Protein AF-A0A1Y6JVW3-F1 (afdb_monomer)

Structure (mmCIF, N/CA/C/O backbone):
data_AF-A0A1Y6JVW3-F1
#
_entry.id   AF-A0A1Y6JVW3-F1
#
loop_
_atom_site.group_PDB
_atom_site.id
_atom_site.type_symbol
_atom_site.label_atom_id
_atom_site.label_alt_id
_atom_site.label_comp_id
_atom_site.label_asym_id
_atom_site.label_entity_id
_atom_site.label_seq_id
_atom_site.pdbx_PDB_ins_code
_atom_site.Cartn_x
_atom_site.Cartn_y
_atom_site.Cartn_z
_atom_site.occupancy
_atom_site.B_iso_or_equiv
_atom_site.auth_seq_id
_atom_site.auth_comp_id
_atom_site.auth_asym_id
_atom_site.auth_atom_id
_atom_site.pdbx_PDB_model_num
ATOM 1 N N . MET A 1 1 ? -6.382 -4.034 -17.248 1.00 61.34 1 MET A N 1
ATOM 2 C CA . MET A 1 1 ? -5.607 -4.934 -16.367 1.00 61.34 1 MET A CA 1
ATOM 3 C C . MET A 1 1 ? -4.190 -4.979 -16.923 1.00 61.34 1 MET A C 1
ATOM 5 O O . MET A 1 1 ? -4.007 -4.505 -18.034 1.00 61.34 1 MET A O 1
ATOM 9 N N . SER A 1 2 ? -3.187 -5.410 -16.161 1.00 83.31 2 SER A N 1
ATOM 10 C CA . SER A 1 2 ? -1.838 -5.606 -16.710 1.00 83.31 2 SER A CA 1
ATOM 11 C C . SER A 1 2 ? -1.746 -6.949 -17.430 1.00 83.31 2 SER A C 1
ATOM 13 O O . SER A 1 2 ? -2.558 -7.834 -17.167 1.00 83.31 2 SER A O 1
ATOM 15 N N . LEU A 1 3 ? -0.731 -7.118 -18.271 1.00 90.81 3 LEU A N 1
ATOM 16 C CA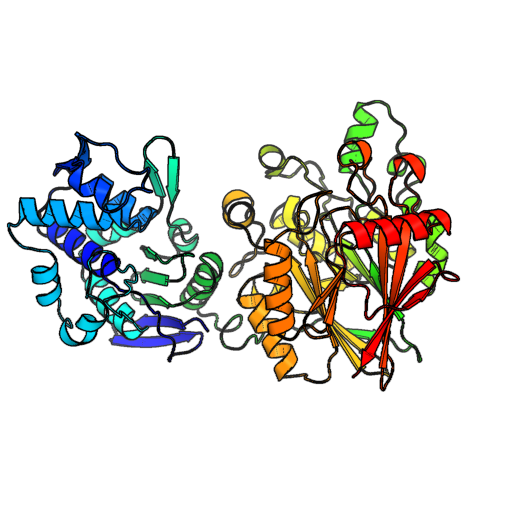 . LEU A 1 3 ? -0.333 -8.403 -18.842 1.00 90.81 3 LEU A CA 1
ATOM 17 C C . LEU A 1 3 ? 1.109 -8.698 -18.438 1.00 90.81 3 LEU A C 1
ATOM 19 O O . LEU A 1 3 ? 1.974 -7.834 -18.568 1.00 90.81 3 LEU A O 1
ATOM 23 N N . ALA A 1 4 ? 1.381 -9.913 -17.980 1.00 93.12 4 ALA A N 1
ATOM 24 C CA . ALA A 1 4 ? 2.731 -10.409 -17.765 1.00 93.12 4 ALA A CA 1
ATOM 25 C C . ALA A 1 4 ? 2.871 -11.805 -18.375 1.00 93.12 4 ALA A C 1
ATOM 27 O O . ALA A 1 4 ? 2.004 -12.652 -18.173 1.00 93.12 4 ALA A O 1
ATOM 28 N N . GLN A 1 5 ? 3.940 -12.054 -19.128 1.00 94.94 5 GLN A N 1
ATOM 29 C CA . GLN A 1 5 ? 4.134 -13.328 -19.825 1.00 94.94 5 GLN A CA 1
ATOM 30 C C . GLN A 1 5 ? 5.558 -13.845 -19.663 1.00 94.94 5 GLN A C 1
ATOM 32 O O . GLN A 1 5 ? 6.521 -13.076 -19.681 1.00 94.94 5 GLN A O 1
ATOM 37 N N . LYS A 1 6 ? 5.670 -15.167 -19.530 1.00 95.62 6 LYS A N 1
ATOM 38 C CA . LYS A 1 6 ? 6.919 -15.923 -19.558 1.00 95.62 6 LYS A CA 1
ATOM 39 C C . LYS A 1 6 ? 7.011 -16.665 -20.882 1.00 95.62 6 LYS A C 1
ATOM 41 O O . LYS A 1 6 ? 6.137 -17.465 -21.220 1.00 95.62 6 LYS A O 1
ATOM 46 N N . TYR A 1 7 ? 8.073 -16.395 -21.620 1.00 96.75 7 TYR A N 1
ATOM 47 C CA . TYR A 1 7 ? 8.352 -16.960 -22.928 1.00 96.75 7 TYR A CA 1
ATOM 48 C C . TYR A 1 7 ? 9.589 -17.852 -22.849 1.00 96.75 7 TYR A C 1
ATOM 50 O O . TYR A 1 7 ? 10.635 -17.427 -22.363 1.00 96.75 7 TYR A O 1
ATOM 58 N N . ASP A 1 8 ? 9.470 -19.089 -23.320 1.00 96.19 8 ASP A N 1
ATOM 59 C CA . ASP A 1 8 ? 10.576 -20.040 -23.411 1.00 96.19 8 ASP A CA 1
ATOM 60 C C . ASP A 1 8 ? 11.342 -19.804 -24.719 1.00 96.19 8 ASP A C 1
ATOM 62 O O . ASP A 1 8 ? 10.794 -20.001 -25.808 1.00 96.19 8 ASP A O 1
ATOM 66 N N . LEU A 1 9 ? 12.595 -19.350 -24.611 1.00 94.25 9 LEU A N 1
ATOM 67 C CA . LEU A 1 9 ? 13.428 -19.021 -25.770 1.00 94.25 9 LEU A CA 1
ATOM 68 C C . LEU A 1 9 ? 13.841 -20.262 -26.569 1.00 94.25 9 LEU A C 1
ATOM 70 O O . LEU A 1 9 ? 14.018 -20.146 -27.778 1.00 94.25 9 LEU A O 1
ATOM 74 N N . GLU A 1 10 ? 13.949 -21.433 -25.933 1.00 94.19 10 GLU A N 1
ATOM 75 C CA . GLU A 1 10 ? 14.316 -22.690 -26.602 1.00 94.19 10 GLU A CA 1
ATOM 76 C C . GLU A 1 10 ? 13.117 -23.308 -27.326 1.00 94.19 10 GLU A C 1
ATOM 78 O O . GLU A 1 10 ? 13.243 -23.836 -28.427 1.00 94.19 10 GLU A O 1
ATOM 83 N N . GLN A 1 11 ? 11.934 -23.246 -26.705 1.00 95.75 11 GLN A N 1
ATOM 84 C CA . GLN A 1 11 ? 10.711 -23.834 -27.267 1.00 95.75 11 GLN A CA 1
ATOM 85 C C . GLN A 1 11 ? 9.916 -22.870 -28.152 1.00 95.75 11 GLN A C 1
ATOM 87 O O . GLN A 1 11 ? 8.922 -23.277 -28.751 1.00 95.75 11 GLN A O 1
ATOM 92 N N . HIS A 1 12 ? 10.320 -21.601 -28.206 1.00 95.19 12 HIS A N 1
ATOM 93 C CA . HIS A 1 12 ? 9.656 -20.529 -28.943 1.00 95.19 12 HIS A CA 1
ATOM 94 C C . HIS A 1 12 ? 8.147 -20.417 -28.657 1.00 95.19 12 HIS A C 1
ATOM 96 O O . HIS A 1 12 ? 7.330 -20.299 -29.572 1.00 95.19 12 HIS A O 1
ATOM 102 N N . LYS A 1 13 ? 7.764 -20.465 -27.375 1.00 96.19 13 LYS A N 1
ATOM 103 C CA . LYS A 1 13 ? 6.356 -20.372 -26.962 1.00 96.19 13 LYS A CA 1
ATOM 104 C C . LYS A 1 13 ? 6.180 -19.652 -25.631 1.00 96.19 13 LYS A C 1
ATOM 106 O O . LYS A 1 13 ? 7.044 -19.710 -24.756 1.00 96.19 13 LYS A O 1
ATOM 111 N N . ILE A 1 14 ? 5.013 -19.039 -25.451 1.00 95.44 14 ILE A N 1
ATOM 112 C CA . ILE A 1 14 ? 4.565 -18.554 -24.143 1.00 95.44 14 ILE A CA 1
ATOM 113 C C . ILE A 1 14 ? 4.232 -19.778 -23.287 1.00 95.44 14 ILE A C 1
ATOM 115 O O . ILE A 1 14 ? 3.437 -20.624 -23.694 1.00 95.44 14 ILE A O 1
ATOM 119 N N . CYS A 1 15 ? 4.862 -19.895 -22.121 1.00 92.38 15 CYS A N 1
ATOM 120 C CA . CYS A 1 15 ? 4.615 -20.993 -21.186 1.00 92.38 15 CYS A CA 1
ATOM 121 C C . CYS A 1 15 ? 3.766 -20.576 -19.979 1.00 92.38 15 CYS A C 1
ATOM 123 O O . CYS A 1 15 ? 3.192 -21.443 -19.326 1.00 92.38 15 CYS A O 1
ATOM 125 N N . GLN A 1 16 ? 3.649 -19.274 -19.698 1.00 91.62 16 GLN A N 1
ATOM 126 C CA . GLN A 1 16 ? 2.800 -18.745 -18.630 1.00 91.62 16 GLN A CA 1
ATOM 127 C C . GLN A 1 16 ? 2.339 -17.318 -18.970 1.00 91.62 16 GLN A C 1
ATOM 129 O O . GLN A 1 16 ? 3.155 -16.499 -19.394 1.00 91.62 16 GLN A O 1
ATOM 134 N N . SER A 1 17 ? 1.059 -17.016 -18.733 1.00 90.69 17 SER A N 1
ATOM 135 C CA . SER A 1 17 ? 0.450 -15.681 -18.864 1.00 90.69 17 SER A CA 1
ATOM 136 C C . SER A 1 17 ? -0.257 -15.311 -17.555 1.00 90.69 17 SER A C 1
ATOM 138 O O . SER A 1 17 ? -0.945 -16.146 -16.972 1.00 90.69 17 SER A O 1
ATOM 140 N N . ILE A 1 18 ? -0.132 -14.066 -17.102 1.00 86.81 18 ILE A N 1
ATOM 141 C CA . ILE A 1 18 ? -0.872 -13.492 -15.970 1.00 86.81 18 ILE A CA 1
ATOM 142 C C . ILE A 1 18 ? -1.552 -12.205 -16.442 1.00 86.81 18 ILE A C 1
ATOM 144 O O . ILE A 1 18 ? -0.895 -11.326 -17.002 1.00 86.81 18 ILE A O 1
ATOM 148 N N . GLY A 1 19 ? -2.852 -12.079 -16.171 1.00 83.94 19 GLY A N 1
ATOM 149 C CA . GLY A 1 19 ? -3.647 -10.904 -16.521 1.00 83.94 19 GLY A CA 1
ATOM 150 C C . GLY A 1 19 ? -4.299 -10.990 -17.905 1.00 83.94 19 GLY A C 1
ATOM 151 O O . GLY A 1 19 ? -4.613 -12.076 -18.380 1.00 83.94 19 GLY A O 1
ATOM 152 N N . ASP A 1 20 ? -4.551 -9.836 -18.523 1.00 86.25 20 ASP A N 1
ATOM 153 C CA . ASP A 1 20 ? -5.395 -9.721 -19.722 1.00 86.25 20 ASP A CA 1
ATOM 154 C C . ASP A 1 20 ? -4.559 -9.673 -21.009 1.00 86.25 20 ASP A C 1
ATOM 156 O O . ASP A 1 20 ? -3.860 -8.693 -21.271 1.00 86.25 20 ASP A O 1
ATOM 160 N N . GLU A 1 21 ? -4.650 -10.713 -21.838 1.00 87.75 21 GLU A N 1
ATOM 161 C CA . GLU A 1 21 ? -3.901 -10.827 -23.097 1.00 87.75 21 GLU A CA 1
ATOM 162 C C . GLU A 1 21 ? -4.290 -9.771 -24.147 1.00 87.75 21 GLU A C 1
ATOM 164 O O . GLU A 1 21 ? -3.516 -9.517 -25.068 1.00 87.75 21 GLU A O 1
ATOM 169 N N . GLN A 1 22 ? -5.439 -9.103 -23.988 1.00 88.69 22 GLN A N 1
ATOM 170 C CA . GLN A 1 22 ? -5.870 -7.994 -24.847 1.00 88.69 22 GLN A CA 1
ATOM 171 C C . GLN A 1 22 ? -5.319 -6.633 -24.395 1.00 88.69 22 GLN A C 1
ATOM 173 O O . GLN A 1 22 ? -5.660 -5.597 -24.969 1.00 88.69 22 GLN A O 1
ATOM 178 N N . THR A 1 23 ? -4.466 -6.602 -23.366 1.00 89.75 23 THR A N 1
ATOM 179 C CA . THR A 1 23 ? -3.859 -5.360 -22.878 1.00 89.75 23 THR A CA 1
ATOM 180 C C . THR A 1 23 ? -3.006 -4.705 -23.967 1.00 89.75 23 THR A C 1
ATOM 182 O O . THR A 1 23 ? -2.100 -5.315 -24.535 1.00 89.75 23 THR A O 1
ATOM 185 N N . VAL A 1 24 ? -3.262 -3.419 -24.206 1.00 91.50 24 VAL A N 1
ATOM 186 C CA . VAL A 1 24 ? -2.495 -2.558 -25.112 1.00 91.50 24 VAL A CA 1
ATOM 187 C C . VAL A 1 24 ? -2.126 -1.277 -24.370 1.00 91.50 24 VAL A C 1
ATOM 189 O O . VAL A 1 24 ? -2.940 -0.726 -23.629 1.00 91.50 24 VAL A O 1
ATOM 192 N N . VAL A 1 25 ? -0.903 -0.784 -24.571 1.00 90.38 25 VAL A N 1
ATOM 193 C CA . VAL A 1 25 ? -0.452 0.495 -24.005 1.00 90.38 25 VAL A CA 1
ATOM 194 C C . VAL A 1 25 ? -0.401 1.558 -25.091 1.00 90.38 25 VAL A C 1
ATOM 196 O O . VAL A 1 25 ? 0.237 1.369 -26.125 1.00 90.38 25 VAL A O 1
ATOM 199 N N . GLU A 1 26 ? -1.028 2.704 -24.827 1.00 91.25 26 GLU A N 1
ATOM 200 C CA . GLU A 1 26 ? -0.970 3.904 -25.668 1.00 91.25 26 GLU A CA 1
ATOM 201 C C . GLU A 1 26 ? 0.360 4.649 -25.484 1.00 91.25 26 GLU A C 1
ATOM 203 O O . GLU A 1 26 ? 0.424 5.737 -24.919 1.00 91.25 26 GLU A O 1
ATOM 208 N N . ALA A 1 27 ? 1.452 4.040 -25.935 1.00 91.31 27 ALA A N 1
ATOM 209 C CA . ALA A 1 27 ? 2.769 4.655 -26.044 1.00 91.31 27 ALA A CA 1
ATOM 210 C C . ALA A 1 27 ? 3.576 3.951 -27.147 1.00 91.31 27 ALA A C 1
ATOM 212 O O . ALA A 1 27 ? 3.073 3.083 -27.856 1.00 91.31 27 ALA A O 1
ATOM 213 N N . GLY A 1 28 ? 4.827 4.357 -27.343 1.00 93.44 28 GLY A N 1
ATOM 214 C CA . GLY A 1 28 ? 5.733 3.729 -28.299 1.00 93.44 28 GLY A CA 1
ATOM 215 C C . GLY A 1 28 ? 6.843 2.911 -27.652 1.00 93.44 28 GLY A C 1
ATOM 216 O O . GLY A 1 28 ? 7.202 3.141 -26.503 1.00 93.44 28 GLY A O 1
ATOM 217 N N . LEU A 1 29 ? 7.466 2.048 -28.453 1.00 95.44 29 LEU A N 1
ATOM 218 C CA . LEU A 1 29 ? 8.631 1.228 -28.091 1.00 95.44 29 LEU A CA 1
ATOM 219 C C . LEU A 1 29 ? 9.956 1.788 -28.626 1.00 95.44 29 LEU A C 1
ATOM 221 O O . LEU A 1 29 ? 10.967 1.090 -28.696 1.00 95.44 29 LEU A O 1
ATOM 225 N N . GLY A 1 30 ? 9.969 3.062 -29.021 1.00 95.12 30 GLY A N 1
ATOM 226 C CA . GLY A 1 30 ? 11.157 3.715 -29.566 1.00 95.12 30 GLY A CA 1
ATOM 227 C C . GLY A 1 30 ? 12.354 3.694 -28.624 1.00 95.12 30 GLY A C 1
ATOM 228 O O . GLY A 1 30 ? 13.477 3.483 -29.071 1.00 95.12 30 GLY A O 1
ATOM 229 N N . ASN A 1 31 ? 12.121 3.871 -27.323 1.00 93.56 31 ASN A N 1
ATOM 230 C CA . ASN A 1 31 ? 13.154 3.778 -26.293 1.00 93.56 31 ASN A CA 1
ATOM 231 C C . ASN A 1 31 ? 13.780 2.372 -26.253 1.00 93.56 31 ASN A C 1
ATOM 233 O O . ASN A 1 31 ? 15.003 2.253 -26.277 1.00 93.56 31 ASN A O 1
ATOM 237 N N . VAL A 1 32 ? 12.956 1.320 -26.287 1.00 95.38 32 VAL A N 1
ATOM 238 C CA . VAL A 1 32 ? 13.402 -0.083 -26.297 1.00 95.38 32 VAL A CA 1
ATOM 239 C C . VAL A 1 32 ? 14.191 -0.397 -27.571 1.00 95.38 32 VAL A C 1
ATOM 241 O O . VAL A 1 32 ? 15.305 -0.913 -27.505 1.00 95.38 32 VAL A O 1
ATOM 244 N N . ALA A 1 33 ? 13.663 -0.028 -28.742 1.00 96.81 33 ALA A N 1
ATOM 245 C CA . ALA A 1 33 ? 14.346 -0.253 -30.016 1.00 96.81 33 ALA A CA 1
ATOM 246 C C . ALA A 1 33 ? 15.661 0.542 -30.120 1.00 96.81 33 ALA A C 1
ATOM 248 O O . ALA A 1 33 ? 16.646 0.039 -30.657 1.00 96.81 33 ALA A O 1
ATOM 249 N N . THR A 1 34 ? 15.697 1.768 -29.587 1.00 97.44 34 THR A N 1
ATOM 250 C CA . THR A 1 34 ? 16.920 2.584 -29.502 1.00 97.44 34 THR A CA 1
ATOM 251 C C . THR A 1 34 ? 17.982 1.900 -28.652 1.00 97.44 34 THR A C 1
ATOM 253 O O . THR A 1 34 ? 19.126 1.813 -29.090 1.00 97.44 34 THR A O 1
ATOM 256 N N . LEU A 1 35 ? 17.605 1.391 -27.475 1.00 95.75 35 LEU A N 1
ATOM 257 C CA . LEU A 1 35 ? 18.505 0.649 -26.593 1.00 95.75 35 LEU A CA 1
ATOM 258 C C . LEU A 1 35 ? 19.067 -0.596 -27.293 1.00 95.75 35 LEU A C 1
ATOM 260 O O . LEU A 1 35 ? 20.280 -0.775 -27.327 1.00 95.75 35 LEU A O 1
ATOM 264 N N . LEU A 1 36 ? 18.201 -1.405 -27.912 1.00 96.00 36 LEU A N 1
ATOM 265 C CA . LEU A 1 36 ? 18.599 -2.598 -28.665 1.00 96.00 36 LEU A CA 1
ATOM 266 C C . LEU A 1 36 ? 19.627 -2.272 -29.758 1.00 96.00 36 LEU A C 1
ATOM 268 O O . LEU A 1 36 ? 20.656 -2.935 -29.867 1.00 96.00 36 LEU A O 1
ATOM 272 N N . ILE A 1 37 ? 19.358 -1.254 -30.579 1.00 97.31 37 ILE A N 1
ATOM 273 C CA . ILE A 1 37 ? 20.271 -0.855 -31.660 1.00 97.31 37 ILE A CA 1
ATOM 274 C C . ILE A 1 37 ? 21.590 -0.342 -31.094 1.00 97.31 37 ILE A C 1
ATOM 276 O O . ILE A 1 37 ? 22.645 -0.648 -31.642 1.00 97.31 37 ILE A O 1
ATOM 280 N N . PHE A 1 38 ? 21.543 0.423 -30.007 1.00 97.31 38 PHE A N 1
ATOM 281 C CA . PHE A 1 38 ? 22.741 0.950 -29.374 1.00 97.31 38 PHE A CA 1
ATOM 282 C C . PHE A 1 38 ? 23.645 -0.166 -28.850 1.00 97.31 38 PHE A C 1
ATOM 284 O O . PHE A 1 38 ? 24.827 -0.179 -29.177 1.00 97.31 38 PHE A O 1
ATOM 291 N N . LEU A 1 39 ? 23.072 -1.149 -28.149 1.00 95.75 39 LEU A N 1
ATOM 292 C CA . LEU A 1 39 ? 23.792 -2.335 -27.684 1.00 95.75 39 LEU A CA 1
ATOM 293 C C . LEU A 1 39 ? 24.399 -3.125 -28.846 1.00 95.75 39 LEU A C 1
ATOM 295 O O . LEU A 1 39 ? 25.576 -3.456 -28.795 1.00 95.75 39 LEU A O 1
ATOM 299 N N . ARG A 1 40 ? 23.656 -3.344 -29.941 1.00 95.50 40 ARG A N 1
ATOM 300 C CA . ARG A 1 40 ? 24.200 -4.012 -31.140 1.00 95.50 40 ARG A CA 1
ATOM 301 C C . ARG A 1 40 ? 25.375 -3.260 -31.755 1.00 95.50 40 ARG A C 1
ATOM 303 O O . ARG A 1 40 ? 26.352 -3.872 -32.157 1.00 95.50 40 ARG A O 1
ATOM 310 N N . LEU A 1 41 ? 25.297 -1.933 -31.835 1.00 96.38 41 LEU A N 1
ATOM 311 C CA . LEU A 1 41 ? 26.397 -1.125 -32.361 1.00 96.38 41 LEU A CA 1
ATOM 312 C C . LEU A 1 41 ? 27.623 -1.142 -31.441 1.00 96.38 41 LEU A C 1
ATOM 314 O O . LEU A 1 41 ? 28.742 -1.038 -31.941 1.00 96.38 41 LEU A O 1
ATOM 318 N N . MET A 1 42 ? 27.419 -1.268 -30.129 1.00 95.56 42 MET A N 1
ATOM 319 C CA . MET A 1 42 ? 28.507 -1.461 -29.172 1.00 95.56 42 MET A CA 1
ATOM 320 C C . MET A 1 42 ? 29.139 -2.851 -29.301 1.00 95.56 42 MET A C 1
ATOM 322 O O . MET A 1 42 ? 30.360 -2.942 -29.383 1.00 95.56 42 MET A O 1
ATOM 326 N N . SER A 1 43 ? 28.314 -3.893 -29.417 1.00 94.25 43 SER A N 1
ATOM 327 C CA . SER A 1 43 ? 28.724 -5.284 -29.657 1.00 94.25 43 SER A CA 1
ATOM 328 C C . SER A 1 43 ? 29.556 -5.422 -30.940 1.00 94.25 43 SER A C 1
ATOM 330 O O . SER A 1 43 ? 30.665 -5.951 -30.935 1.00 94.25 43 SER A O 1
ATOM 332 N N . ASP A 1 44 ? 29.087 -4.797 -32.026 1.00 94.31 44 ASP A N 1
ATOM 333 C CA . ASP A 1 44 ? 29.778 -4.710 -33.319 1.00 94.31 44 ASP A CA 1
ATOM 334 C C . ASP A 1 44 ? 31.038 -3.812 -33.287 1.00 94.31 44 ASP A C 1
ATOM 336 O O . ASP A 1 44 ? 31.659 -3.590 -34.328 1.00 94.31 44 ASP A O 1
ATOM 340 N N . GLN A 1 45 ? 31.377 -3.210 -32.140 1.00 94.44 45 GLN A N 1
ATOM 341 C CA . GLN A 1 45 ? 32.468 -2.240 -31.959 1.00 94.44 45 GLN A CA 1
ATOM 342 C C . GLN A 1 45 ? 32.381 -0.995 -32.864 1.00 94.44 45 GLN A C 1
ATOM 344 O O . GLN A 1 45 ? 33.354 -0.259 -33.031 1.00 94.44 45 GLN A O 1
ATOM 349 N N . LYS A 1 46 ? 31.200 -0.701 -33.421 1.00 96.31 46 LYS A N 1
ATOM 350 C CA . LYS A 1 46 ? 30.928 0.526 -34.196 1.00 96.31 46 LYS A CA 1
ATOM 351 C C . LYS A 1 46 ? 30.775 1.751 -33.298 1.00 96.31 46 LYS A C 1
ATOM 353 O O . LYS A 1 46 ? 30.920 2.878 -33.764 1.00 96.31 46 LYS A O 1
ATOM 358 N N . ILE A 1 47 ? 30.451 1.537 -32.025 1.00 97.19 47 ILE A N 1
ATOM 359 C CA . ILE A 1 47 ? 30.456 2.554 -30.976 1.00 97.19 47 ILE A CA 1
ATOM 360 C C . ILE A 1 47 ? 31.216 1.974 -29.790 1.00 97.19 47 ILE A C 1
ATOM 362 O O . ILE A 1 47 ? 30.777 1.003 -29.183 1.00 97.19 47 ILE A O 1
ATOM 366 N N . LEU A 1 48 ? 32.347 2.572 -29.433 1.00 96.81 48 LEU A N 1
ATOM 367 C CA . LEU A 1 48 ? 33.106 2.132 -28.269 1.00 96.81 48 LEU A CA 1
ATOM 368 C C . LEU A 1 48 ? 32.458 2.682 -26.988 1.00 96.81 48 LEU A C 1
ATOM 370 O O . LEU A 1 48 ? 31.917 3.789 -27.010 1.00 96.81 48 LEU A O 1
ATOM 374 N N . PRO A 1 49 ? 32.569 1.997 -25.834 1.00 95.81 49 PRO A N 1
ATOM 375 C CA . PRO A 1 49 ? 32.090 2.520 -24.548 1.00 95.81 49 PRO A CA 1
ATOM 376 C C . PRO A 1 49 ? 32.624 3.924 -24.201 1.00 95.81 49 PRO A C 1
ATOM 378 O O . PRO A 1 49 ? 31.964 4.685 -23.493 1.00 95.81 49 PRO A O 1
ATOM 381 N N . THR A 1 50 ? 33.805 4.271 -24.720 1.00 97.38 50 THR A N 1
ATOM 382 C CA . THR A 1 50 ? 34.491 5.561 -24.555 1.00 97.38 50 THR A CA 1
ATOM 383 C C . THR A 1 50 ? 34.119 6.607 -25.612 1.00 97.38 50 THR A C 1
ATOM 385 O O . THR A 1 50 ? 34.488 7.775 -25.459 1.00 97.38 50 THR A O 1
ATOM 388 N N . THR A 1 51 ? 33.374 6.237 -26.662 1.00 98.25 51 THR A N 1
ATOM 389 C CA . THR A 1 51 ? 32.881 7.180 -27.675 1.00 98.25 51 THR A CA 1
ATOM 390 C C . THR A 1 51 ? 32.088 8.281 -26.984 1.00 98.25 51 THR A C 1
ATOM 392 O O . THR A 1 51 ? 31.150 8.011 -26.238 1.00 98.25 51 THR A O 1
ATOM 395 N N . THR A 1 52 ? 32.496 9.527 -27.207 1.00 97.94 52 THR A N 1
ATOM 396 C CA . THR A 1 52 ? 31.969 10.694 -26.495 1.00 97.94 52 THR A CA 1
ATOM 397 C C . THR A 1 52 ? 31.028 11.494 -27.382 1.00 97.94 52 THR A C 1
ATOM 399 O O . THR A 1 52 ? 31.317 11.730 -28.551 1.00 97.94 52 THR A O 1
ATOM 402 N N . LEU A 1 53 ? 29.931 11.953 -26.789 1.00 97.31 53 LEU A N 1
ATOM 403 C CA . LEU A 1 53 ? 29.014 12.944 -27.328 1.00 97.31 53 LEU A CA 1
ATOM 404 C C . LEU A 1 53 ? 29.184 14.255 -26.553 1.00 97.31 53 LEU A C 1
ATOM 406 O O . LEU A 1 53 ? 29.289 14.239 -25.326 1.00 97.31 53 LEU A O 1
ATOM 410 N N . ILE A 1 54 ? 29.174 15.386 -27.258 1.00 97.19 54 ILE A N 1
ATOM 411 C CA . ILE A 1 54 ? 29.065 16.707 -26.629 1.00 97.19 54 ILE A CA 1
ATOM 412 C C . ILE A 1 54 ? 27.589 17.100 -26.610 1.00 97.19 54 ILE A C 1
ATOM 414 O O . ILE A 1 54 ? 26.944 17.181 -27.658 1.00 97.19 54 ILE A O 1
ATOM 418 N N . VAL A 1 55 ? 27.050 17.349 -25.419 1.00 95.19 55 VAL A N 1
ATOM 419 C CA . VAL A 1 55 ? 25.656 17.762 -25.242 1.00 95.19 55 VAL A CA 1
ATOM 420 C C . VAL A 1 55 ? 25.469 19.176 -25.788 1.00 95.19 55 VAL A C 1
ATOM 422 O O . VAL A 1 55 ? 26.049 20.137 -25.284 1.00 95.19 55 VAL A O 1
ATOM 425 N N . THR A 1 56 ? 24.634 19.321 -26.815 1.00 93.94 56 THR A N 1
ATOM 426 C CA . THR A 1 56 ? 24.350 20.619 -27.438 1.00 93.94 56 THR A CA 1
ATOM 427 C C . THR A 1 56 ? 23.119 21.286 -26.830 1.00 93.94 56 THR A C 1
ATOM 429 O O . THR A 1 56 ? 22.205 20.629 -26.327 1.00 93.94 56 THR A O 1
ATOM 432 N N . ASP A 1 57 ? 23.047 22.612 -26.947 1.00 93.12 57 ASP A N 1
ATOM 433 C CA . ASP A 1 57 ? 21.840 23.374 -26.606 1.00 93.12 57 ASP A CA 1
ATOM 434 C C . ASP A 1 57 ? 20.618 22.915 -27.433 1.00 93.12 57 ASP A C 1
ATOM 436 O O . ASP A 1 57 ? 19.497 22.834 -26.931 1.00 93.12 57 ASP A O 1
ATOM 440 N N . GLU A 1 58 ? 20.828 22.515 -28.693 1.00 92.88 58 GLU A N 1
ATOM 441 C CA . GLU A 1 58 ? 19.771 21.956 -29.544 1.00 92.88 58 GLU A CA 1
ATOM 442 C C . GLU A 1 58 ? 19.192 20.650 -28.979 1.00 92.88 58 GLU A C 1
ATOM 444 O O . GLU A 1 58 ? 17.973 20.468 -28.988 1.00 92.88 58 GLU A O 1
ATOM 449 N N . LEU A 1 59 ? 20.036 19.760 -28.442 1.00 92.44 59 LEU A N 1
ATOM 450 C CA . LEU A 1 59 ? 19.588 18.525 -27.801 1.00 92.44 59 LEU A CA 1
ATOM 451 C C . LEU A 1 59 ? 18.731 18.831 -26.563 1.00 92.44 59 LEU A C 1
ATOM 453 O O . LEU A 1 59 ? 17.629 18.292 -26.438 1.00 92.44 59 LEU A O 1
ATOM 457 N N . LEU A 1 60 ? 19.183 19.741 -25.693 1.00 91.56 60 LEU A N 1
ATOM 458 C CA . LEU A 1 60 ? 18.462 20.097 -24.463 1.00 91.56 60 LEU A CA 1
ATOM 459 C C . LEU A 1 60 ? 17.146 20.839 -24.725 1.00 91.56 60 LEU A C 1
ATOM 461 O O . LEU A 1 60 ? 16.172 20.639 -23.997 1.00 91.56 60 LEU A O 1
ATOM 465 N N . LYS A 1 61 ? 17.041 21.613 -25.814 1.00 91.62 61 LYS A N 1
ATOM 466 C CA . LYS A 1 61 ? 15.772 22.243 -26.232 1.00 91.62 61 LYS A CA 1
ATOM 467 C C . LYS A 1 61 ? 14.645 21.235 -26.473 1.00 91.62 61 LYS A C 1
ATOM 469 O O . LYS A 1 61 ? 13.474 21.612 -26.389 1.00 91.62 61 LYS A O 1
ATOM 474 N N . ARG A 1 62 ? 14.974 19.968 -26.749 1.00 86.12 62 ARG A N 1
ATOM 475 C CA . ARG A 1 62 ? 14.003 18.884 -26.979 1.00 86.12 62 ARG A CA 1
ATOM 476 C C . ARG A 1 62 ? 13.446 18.287 -25.686 1.00 86.12 62 ARG A C 1
ATOM 478 O O . ARG A 1 62 ? 12.434 17.588 -25.748 1.00 86.12 62 ARG A O 1
ATOM 485 N N . ASP A 1 63 ? 14.061 18.579 -24.540 1.00 83.25 63 ASP A N 1
ATOM 486 C CA . ASP A 1 63 ? 13.547 18.220 -23.220 1.00 83.25 63 ASP A CA 1
ATOM 487 C C . ASP A 1 63 ? 13.973 19.227 -22.143 1.00 83.25 63 ASP A C 1
ATOM 489 O O . ASP A 1 63 ? 14.894 19.000 -21.362 1.00 83.25 63 ASP A O 1
ATOM 493 N N . LYS A 1 64 ? 13.256 20.351 -22.072 1.00 76.38 64 LYS A N 1
ATOM 494 C CA . LYS A 1 64 ? 13.577 21.463 -21.161 1.00 76.38 64 LYS A CA 1
ATOM 495 C C . LYS A 1 64 ? 13.472 21.124 -19.665 1.00 76.38 64 LYS A C 1
ATOM 497 O O . LYS A 1 64 ? 13.770 21.979 -18.840 1.00 76.38 64 LYS A O 1
ATOM 502 N N . ARG A 1 65 ? 12.990 19.930 -19.304 1.00 76.12 65 ARG A N 1
ATOM 503 C CA . ARG A 1 65 ? 12.793 19.505 -17.907 1.00 76.12 65 ARG A CA 1
ATOM 504 C C . ARG A 1 65 ? 13.908 18.598 -17.393 1.00 76.12 65 ARG A C 1
ATOM 506 O O . ARG A 1 65 ? 13.897 18.255 -16.215 1.00 76.12 65 ARG A O 1
ATOM 513 N N . THR A 1 66 ? 14.843 18.193 -18.253 1.00 81.31 66 THR A N 1
ATOM 514 C CA . THR A 1 66 ? 15.933 17.306 -17.844 1.00 81.31 66 THR A CA 1
ATOM 515 C C . THR A 1 66 ? 16.884 17.987 -16.862 1.00 81.31 66 THR A C 1
ATOM 517 O O . THR A 1 66 ? 17.221 19.157 -17.016 1.00 81.31 66 THR A O 1
ATOM 520 N N . SER A 1 67 ? 17.368 17.222 -15.883 1.00 85.44 67 SER A N 1
ATOM 521 C CA . SER A 1 67 ? 18.533 17.589 -15.069 1.00 85.44 67 SER A CA 1
ATOM 522 C C . SER A 1 67 ? 19.724 16.650 -15.280 1.00 85.44 67 SER A C 1
ATOM 524 O O . SER A 1 67 ? 20.671 16.676 -14.496 1.00 85.44 67 SER A O 1
ATOM 526 N N . LEU A 1 68 ? 19.647 15.765 -16.278 1.00 92.19 68 LEU A N 1
ATOM 527 C CA . LEU A 1 68 ? 20.657 14.730 -16.509 1.00 92.19 68 LEU A CA 1
ATOM 528 C C . LEU A 1 68 ? 21.905 15.269 -17.197 1.00 92.19 68 LEU A C 1
ATOM 530 O O . LEU A 1 68 ? 22.974 14.715 -16.992 1.00 92.19 68 LEU A O 1
ATOM 534 N N . PHE A 1 69 ? 21.776 16.339 -17.980 1.00 94.12 69 PHE A N 1
ATOM 535 C CA . PHE A 1 69 ? 22.858 16.858 -18.806 1.00 94.12 69 PHE A CA 1
ATOM 536 C C . PHE A 1 69 ? 22.962 18.380 -18.716 1.00 94.12 69 PHE A C 1
ATOM 538 O O . PHE A 1 69 ? 21.949 19.063 -18.548 1.00 94.12 69 PHE A O 1
ATOM 545 N N . SER A 1 70 ? 24.173 18.892 -18.904 1.00 93.06 70 SER A N 1
ATOM 546 C CA . SER A 1 70 ? 24.496 20.312 -19.053 1.00 93.06 70 SER A CA 1
ATOM 547 C C . SER A 1 70 ? 24.980 20.617 -20.475 1.00 93.06 70 SER A C 1
ATOM 549 O O . SER A 1 70 ? 25.520 19.750 -21.161 1.00 93.06 70 SER A O 1
ATOM 551 N N . VAL A 1 71 ? 24.807 21.856 -20.949 1.00 93.19 71 VAL A N 1
ATOM 552 C CA . VAL A 1 71 ? 25.342 22.266 -22.263 1.00 93.19 71 VAL A CA 1
ATOM 553 C C . VAL A 1 71 ? 26.869 22.138 -22.257 1.00 93.19 71 VAL A C 1
ATOM 555 O O . VAL A 1 71 ? 27.519 22.531 -21.292 1.00 93.19 71 VAL A O 1
ATOM 558 N N . ASN A 1 72 ? 27.433 21.615 -23.347 1.00 94.88 72 ASN A N 1
ATOM 559 C CA . ASN A 1 72 ? 28.855 21.308 -23.539 1.00 94.88 72 ASN A CA 1
ATOM 560 C C . ASN A 1 72 ? 29.414 20.194 -22.639 1.00 94.88 72 ASN A C 1
ATOM 562 O O . ASN A 1 72 ? 30.621 19.941 -22.661 1.00 94.88 72 ASN A O 1
ATOM 566 N N . GLU A 1 73 ? 28.565 19.496 -21.882 1.00 95.62 73 GLU A N 1
ATOM 567 C CA . GLU A 1 73 ? 28.979 18.311 -21.137 1.00 95.62 73 GLU A CA 1
ATOM 568 C C . GLU A 1 73 ? 29.425 17.208 -22.106 1.00 95.62 73 GLU A C 1
ATOM 570 O O . GLU A 1 73 ? 28.782 16.950 -23.128 1.00 95.62 73 GLU A O 1
ATOM 575 N N . LYS A 1 74 ? 30.544 16.557 -21.782 1.00 97.00 74 LYS A N 1
ATOM 576 C CA . LYS A 1 74 ? 31.033 15.376 -22.495 1.00 97.00 74 LYS A CA 1
ATOM 577 C C . LYS A 1 74 ? 30.482 14.133 -21.816 1.00 97.00 74 LYS A C 1
ATOM 579 O O . LYS A 1 74 ? 30.834 13.863 -20.672 1.00 97.00 74 LYS A O 1
ATOM 584 N N . VAL A 1 75 ? 29.676 13.369 -22.542 1.00 96.88 75 VAL A N 1
ATOM 585 C CA . VAL A 1 75 ? 29.070 12.130 -22.044 1.00 96.88 75 VAL A CA 1
ATOM 586 C C . VAL A 1 75 ? 29.472 10.983 -22.959 1.00 96.88 75 VAL A C 1
ATOM 588 O O . VAL A 1 75 ? 29.323 11.077 -24.178 1.00 96.88 75 VAL A O 1
ATOM 591 N N . ASN A 1 76 ? 30.003 9.901 -22.395 1.00 97.88 76 ASN A N 1
ATOM 592 C CA . ASN A 1 76 ? 30.412 8.734 -23.172 1.00 97.88 76 ASN A CA 1
ATOM 593 C C . ASN A 1 76 ? 29.280 7.709 -23.361 1.00 97.88 76 ASN A C 1
ATOM 595 O O . ASN A 1 76 ? 28.244 7.753 -22.693 1.00 97.88 76 ASN A O 1
ATOM 599 N N . ALA A 1 77 ? 29.477 6.772 -24.288 1.00 97.56 77 ALA A N 1
ATOM 600 C CA . ALA A 1 77 ? 28.492 5.753 -24.634 1.00 97.56 77 ALA A CA 1
ATOM 601 C C . ALA A 1 77 ? 28.089 4.886 -23.430 1.00 97.56 77 ALA A C 1
ATOM 603 O O . ALA A 1 77 ? 26.903 4.608 -23.246 1.00 97.56 77 ALA A O 1
ATOM 604 N N . ARG A 1 78 ? 29.045 4.516 -22.563 1.00 95.56 78 ARG A N 1
ATOM 605 C CA . ARG A 1 78 ? 28.755 3.746 -21.341 1.00 95.56 78 ARG A CA 1
ATOM 606 C C . ARG A 1 78 ? 27.881 4.529 -20.360 1.00 95.56 78 ARG A C 1
ATOM 608 O O . ARG A 1 78 ? 26.959 3.959 -19.783 1.00 95.56 78 ARG A O 1
ATOM 615 N N . GLN A 1 79 ? 28.138 5.823 -20.186 1.00 95.38 79 GLN A N 1
ATOM 616 C CA . GLN A 1 79 ? 27.313 6.706 -19.361 1.00 95.38 79 GLN A CA 1
ATOM 617 C C . GLN A 1 79 ? 25.899 6.829 -19.934 1.00 95.38 79 GLN A C 1
ATOM 619 O O . GLN A 1 79 ? 24.937 6.688 -19.184 1.00 95.38 79 GLN A O 1
ATOM 624 N N . LEU A 1 80 ? 25.753 7.016 -21.252 1.00 96.56 80 LEU A N 1
ATOM 625 C CA . LEU A 1 80 ? 24.437 7.051 -21.901 1.00 96.56 80 LEU A CA 1
ATOM 626 C C . LEU A 1 80 ? 23.667 5.740 -21.727 1.00 96.56 80 LEU A C 1
ATOM 628 O O . LEU A 1 80 ? 22.471 5.784 -21.450 1.00 96.56 80 LEU A O 1
ATOM 632 N N . LEU A 1 81 ? 24.336 4.589 -21.843 1.00 95.38 81 LEU A N 1
ATOM 633 C CA . LEU A 1 81 ? 23.722 3.286 -21.596 1.00 95.38 81 LEU A CA 1
ATOM 634 C C . LEU A 1 81 ? 23.217 3.177 -20.152 1.00 95.38 81 LEU A C 1
ATOM 636 O O . LEU A 1 81 ? 22.040 2.899 -19.937 1.00 95.38 81 LEU A O 1
ATOM 640 N N . ASN A 1 82 ? 24.076 3.466 -19.171 1.00 93.69 82 ASN A N 1
ATOM 641 C CA . ASN A 1 82 ? 23.711 3.402 -17.756 1.00 93.69 82 ASN A CA 1
ATOM 642 C C . ASN A 1 82 ? 22.550 4.359 -17.427 1.00 93.69 82 ASN A C 1
ATOM 644 O O . ASN A 1 82 ? 21.629 3.987 -16.704 1.00 93.69 82 ASN A O 1
ATOM 648 N N . LEU A 1 83 ? 22.556 5.574 -17.987 1.00 93.94 83 LEU A N 1
ATOM 649 C CA . LEU A 1 83 ? 21.460 6.534 -17.829 1.00 93.94 83 LEU A CA 1
ATOM 650 C C . LEU A 1 83 ? 20.174 6.039 -18.488 1.00 93.94 83 LEU A C 1
ATOM 652 O O . LEU A 1 83 ? 19.100 6.194 -17.910 1.00 93.94 83 LEU A O 1
ATOM 656 N N . MET A 1 84 ? 20.259 5.430 -19.672 1.00 93.44 84 MET A N 1
ATOM 657 C CA . MET A 1 84 ? 19.097 4.897 -20.380 1.00 93.44 84 MET A CA 1
ATOM 658 C C . MET A 1 84 ? 18.442 3.789 -19.564 1.00 93.44 84 MET A C 1
ATOM 660 O O . MET A 1 84 ? 17.232 3.836 -19.349 1.00 93.44 84 MET A O 1
ATOM 664 N N . LEU A 1 85 ? 19.246 2.846 -19.064 1.00 91.25 85 LEU A N 1
ATOM 665 C CA . LEU A 1 85 ? 18.782 1.755 -18.215 1.00 91.25 85 LEU A CA 1
ATOM 666 C C . LEU A 1 85 ? 18.167 2.292 -16.928 1.00 91.25 85 LEU A C 1
ATOM 668 O O . LEU A 1 85 ? 17.034 1.942 -16.638 1.00 91.25 85 LEU A O 1
ATOM 672 N N . ALA A 1 86 ? 18.853 3.190 -16.214 1.00 88.81 86 ALA A N 1
ATOM 673 C CA . ALA A 1 86 ? 18.447 3.648 -14.886 1.00 88.81 86 ALA A CA 1
ATOM 674 C C . ALA A 1 86 ? 17.322 4.699 -14.869 1.00 88.81 86 ALA A C 1
ATOM 676 O O . ALA A 1 86 ? 16.709 4.915 -13.828 1.00 88.81 86 ALA A O 1
ATOM 677 N N . THR A 1 87 ? 17.062 5.396 -15.976 1.00 88.00 87 THR A N 1
ATOM 678 C CA . THR A 1 87 ? 16.080 6.499 -15.997 1.00 88.00 87 THR A CA 1
ATOM 679 C C . THR A 1 87 ? 14.965 6.287 -17.005 1.00 88.00 87 THR A C 1
ATOM 681 O O . THR A 1 87 ? 13.852 6.764 -16.795 1.00 88.00 87 THR A O 1
ATOM 684 N N . SER A 1 88 ? 15.252 5.605 -18.118 1.00 88.19 88 SER A N 1
ATOM 685 C CA . SER A 1 88 ? 14.388 5.581 -19.300 1.00 88.19 88 SER A CA 1
ATOM 686 C C . SER A 1 88 ? 13.981 6.972 -19.810 1.00 88.19 88 SER A C 1
ATOM 688 O O . SER A 1 88 ? 12.978 7.106 -20.515 1.00 88.19 88 SER A O 1
ATOM 690 N N . GLU A 1 89 ? 14.743 8.019 -19.470 1.00 89.75 89 GLU A N 1
ATOM 691 C CA . GLU A 1 89 ? 14.393 9.392 -19.809 1.00 89.75 89 GLU A CA 1
ATOM 692 C C . GLU A 1 89 ? 14.581 9.649 -21.315 1.00 89.75 89 GLU A C 1
ATOM 694 O O . GLU A 1 89 ? 15.649 9.403 -21.883 1.00 89.75 89 GLU A O 1
ATOM 699 N N . PRO A 1 90 ? 13.572 10.210 -21.994 1.00 91.62 90 PRO A N 1
ATOM 700 C CA . PRO A 1 90 ? 13.600 10.480 -23.429 1.00 91.62 90 PRO A CA 1
ATOM 701 C C . PRO A 1 90 ? 14.785 11.295 -23.932 1.00 91.62 90 PRO A C 1
ATOM 703 O O . PRO A 1 90 ? 15.237 11.063 -25.051 1.00 91.62 90 PRO A O 1
ATOM 706 N N . ILE A 1 91 ? 15.317 12.219 -23.132 1.00 94.31 91 ILE A N 1
ATOM 707 C CA . ILE A 1 91 ? 16.521 12.968 -23.505 1.00 94.31 91 ILE A CA 1
ATOM 708 C C . ILE A 1 91 ? 17.737 12.055 -23.710 1.00 94.31 91 ILE A C 1
ATOM 710 O O . ILE A 1 91 ? 18.536 12.303 -24.610 1.00 94.31 91 ILE A O 1
ATOM 714 N N . VAL A 1 92 ? 17.845 10.964 -22.946 1.00 95.38 92 VAL A N 1
ATOM 715 C CA . VAL A 1 92 ? 18.930 9.987 -23.078 1.00 95.38 92 VAL A CA 1
ATOM 716 C C . VAL A 1 92 ? 18.776 9.209 -24.383 1.00 95.38 92 VAL A C 1
ATOM 718 O O . VAL A 1 92 ? 19.736 9.082 -25.140 1.00 95.38 92 VAL A O 1
ATOM 721 N N . ALA A 1 93 ? 17.552 8.789 -24.724 1.00 95.44 93 ALA A N 1
ATOM 722 C CA . ALA A 1 93 ? 17.268 8.158 -26.015 1.00 95.44 93 ALA A CA 1
ATOM 723 C C . ALA A 1 93 ? 17.617 9.083 -27.199 1.00 95.44 93 ALA A C 1
ATOM 725 O O . ALA A 1 93 ? 18.160 8.634 -28.210 1.00 95.44 93 ALA A O 1
ATOM 726 N N . LEU A 1 94 ? 17.351 10.390 -27.079 1.00 95.94 94 LEU A N 1
ATOM 727 C CA . LEU A 1 94 ? 17.723 11.375 -28.099 1.00 95.94 94 LEU A CA 1
ATOM 728 C C . LEU A 1 94 ? 19.241 11.576 -28.203 1.00 95.94 94 LEU A C 1
ATOM 730 O O . LEU A 1 94 ? 19.747 11.681 -29.321 1.00 95.94 94 LEU A O 1
ATOM 734 N N . ALA A 1 95 ? 19.955 11.588 -27.075 1.00 97.38 95 ALA A N 1
ATOM 735 C CA . ALA A 1 95 ? 21.415 11.651 -27.038 1.00 97.38 95 ALA A CA 1
ATOM 736 C C . ALA A 1 95 ? 22.038 10.427 -27.730 1.00 97.38 95 ALA A C 1
ATOM 738 O O . ALA A 1 95 ? 22.893 10.573 -28.604 1.00 97.38 95 ALA A O 1
ATOM 739 N N . ILE A 1 96 ? 21.524 9.226 -27.441 1.00 98.00 96 ILE A N 1
ATOM 740 C CA . ILE A 1 96 ? 21.914 7.988 -28.132 1.00 98.00 96 ILE A CA 1
ATOM 741 C C . ILE A 1 96 ? 21.663 8.108 -29.639 1.00 98.00 96 ILE A C 1
ATOM 743 O O . ILE A 1 96 ? 22.539 7.799 -30.443 1.00 98.00 96 ILE A O 1
ATOM 747 N N . CYS A 1 97 ? 20.497 8.610 -30.056 1.00 97.19 97 CYS A N 1
ATOM 748 C CA . CYS A 1 97 ? 20.199 8.805 -31.478 1.00 97.19 97 CYS A CA 1
ATOM 749 C C . CYS A 1 97 ? 21.179 9.761 -32.170 1.00 97.19 97 CYS A C 1
ATOM 751 O O . CYS A 1 97 ? 21.514 9.546 -33.338 1.00 97.19 97 CYS A O 1
ATOM 753 N N . GLN A 1 98 ? 21.612 10.816 -31.477 1.00 96.81 98 GLN A N 1
ATOM 754 C CA . GLN A 1 98 ? 22.609 11.748 -31.992 1.00 96.81 98 GLN A CA 1
ATOM 755 C C . GLN A 1 98 ? 23.968 11.057 -32.153 1.00 96.81 98 GLN A C 1
ATOM 757 O O . GLN A 1 98 ? 24.520 11.097 -33.251 1.00 96.81 98 GLN A O 1
ATOM 762 N N . MET A 1 99 ? 24.443 10.351 -31.122 1.00 98.06 99 MET A N 1
ATOM 763 C CA . MET A 1 99 ? 25.697 9.593 -31.176 1.00 98.06 99 MET A CA 1
ATOM 764 C C . MET A 1 99 ? 25.681 8.560 -32.310 1.00 98.06 99 MET A C 1
ATOM 766 O O . MET A 1 99 ? 26.597 8.517 -33.124 1.00 98.06 99 MET A O 1
ATOM 770 N N . VAL A 1 100 ? 24.605 7.778 -32.436 1.00 97.62 100 VAL A N 1
ATOM 771 C CA . VAL A 1 100 ? 24.461 6.794 -33.521 1.00 97.62 100 VAL A CA 1
ATOM 772 C C . VAL A 1 100 ? 24.542 7.462 -34.893 1.00 97.62 100 VAL A C 1
ATOM 774 O O . VAL A 1 100 ? 25.203 6.938 -35.790 1.00 97.62 100 VAL A O 1
ATOM 777 N N . ARG A 1 101 ? 23.910 8.626 -35.075 1.00 96.56 101 ARG A N 1
ATOM 778 C CA . ARG A 1 101 ? 23.985 9.373 -36.339 1.00 96.56 101 ARG A CA 1
ATOM 779 C C . ARG A 1 101 ? 25.409 9.843 -36.633 1.00 96.56 101 ARG A C 1
ATOM 781 O O . ARG A 1 101 ? 25.837 9.723 -37.774 1.00 96.56 101 ARG A O 1
ATOM 788 N N . GLU A 1 102 ? 26.110 10.374 -35.636 1.00 95.88 102 GLU A N 1
ATOM 789 C CA . GLU A 1 102 ? 27.483 10.876 -35.777 1.00 95.88 102 GLU A CA 1
ATOM 790 C C . GLU A 1 102 ? 28.475 9.754 -36.108 1.00 95.88 102 GLU A C 1
ATOM 792 O O . GLU A 1 102 ? 29.348 9.950 -36.946 1.00 95.88 102 GLU A O 1
ATOM 797 N N . GLN A 1 103 ? 28.304 8.566 -35.521 1.00 96.81 103 GLN A N 1
ATOM 798 C CA . GLN A 1 103 ? 29.222 7.439 -35.722 1.00 96.81 103 GLN A CA 1
ATOM 799 C C . GLN A 1 103 ? 28.912 6.605 -36.973 1.00 96.81 103 GLN A C 1
ATOM 801 O O . GLN A 1 103 ? 29.809 6.009 -37.558 1.00 96.81 103 GLN A O 1
ATOM 806 N N . THR A 1 104 ? 27.647 6.537 -37.400 1.00 96.12 104 THR A N 1
ATOM 807 C CA . THR A 1 104 ? 27.234 5.637 -38.498 1.00 96.12 104 THR A CA 1
ATOM 808 C C . THR A 1 104 ? 26.794 6.358 -39.768 1.00 96.12 104 THR A C 1
ATOM 810 O O . THR A 1 104 ? 26.503 5.697 -40.762 1.00 96.12 104 THR A O 1
ATOM 813 N N . ALA A 1 105 ? 26.651 7.688 -39.734 1.00 94.38 105 ALA A N 1
ATOM 814 C CA . ALA A 1 105 ? 26.001 8.503 -40.768 1.00 94.38 105 ALA A CA 1
ATOM 815 C C . ALA A 1 105 ? 24.548 8.085 -41.109 1.00 94.38 105 ALA A C 1
ATOM 817 O O . ALA A 1 105 ? 23.937 8.615 -42.040 1.00 94.38 105 ALA A O 1
ATOM 818 N N . ARG A 1 106 ? 23.942 7.164 -40.343 1.00 94.88 106 ARG A N 1
ATOM 819 C CA . ARG A 1 106 ? 22.577 6.658 -40.554 1.00 94.88 106 ARG A CA 1
ATOM 820 C C . ARG A 1 106 ? 21.626 7.198 -39.491 1.00 94.88 106 ARG A C 1
ATOM 822 O O . ARG A 1 106 ? 21.928 7.239 -38.302 1.00 94.88 106 ARG A O 1
ATOM 829 N N . LYS A 1 107 ? 20.420 7.585 -39.915 1.00 93.94 107 LYS A N 1
ATOM 830 C CA . LYS A 1 107 ? 19.341 7.996 -38.999 1.00 93.94 107 LYS A CA 1
ATOM 831 C C . LYS A 1 107 ? 18.788 6.783 -38.243 1.00 93.94 107 LYS A C 1
ATOM 833 O O . LYS A 1 107 ? 18.608 5.725 -38.842 1.00 93.94 107 LYS A O 1
ATOM 838 N N . MET A 1 108 ? 18.391 6.969 -36.981 1.00 95.31 108 MET A N 1
ATOM 839 C CA . MET A 1 108 ? 17.798 5.908 -36.146 1.00 95.31 108 MET A CA 1
ATOM 840 C C . MET A 1 108 ? 16.576 5.224 -36.793 1.00 95.31 108 MET A C 1
ATOM 842 O O . MET A 1 108 ? 16.438 4.010 -36.735 1.00 95.31 108 MET A O 1
ATOM 846 N N . SER A 1 109 ? 15.728 5.963 -37.516 1.00 93.25 109 SER A N 1
ATOM 847 C CA . SER A 1 109 ? 14.586 5.376 -38.241 1.00 93.25 109 SER A CA 1
ATOM 848 C C . SER A 1 109 ? 14.990 4.425 -39.377 1.00 93.25 109 SER A C 1
ATOM 850 O O . SER A 1 109 ? 14.215 3.549 -39.756 1.00 93.25 109 SER A O 1
ATOM 852 N N . SER A 1 110 ? 16.192 4.575 -39.945 1.00 95.38 110 SER A N 1
ATOM 853 C CA . SER A 1 110 ? 16.732 3.590 -40.889 1.00 95.38 110 SER A CA 1
ATOM 854 C C . SER A 1 110 ? 17.114 2.295 -40.184 1.00 95.38 110 SER A C 1
ATOM 856 O O . SER A 1 110 ? 16.965 1.238 -40.786 1.00 95.38 110 SER A O 1
ATOM 858 N N . TRP A 1 111 ? 17.601 2.378 -38.945 1.00 96.50 111 TRP A N 1
ATOM 859 C CA . TRP A 1 111 ? 17.935 1.207 -38.144 1.00 96.50 111 TRP A CA 1
ATOM 860 C C . TRP A 1 111 ? 16.677 0.461 -37.695 1.00 96.50 111 TRP A C 1
ATOM 862 O O . TRP A 1 111 ? 16.636 -0.758 -37.822 1.00 96.50 111 TRP A O 1
ATOM 872 N N . TYR A 1 112 ? 15.612 1.171 -37.298 1.00 95.62 112 TYR A N 1
ATOM 873 C CA . TYR A 1 112 ? 14.318 0.535 -37.001 1.00 95.62 112 TYR A CA 1
ATOM 874 C C . TYR A 1 112 ? 13.803 -0.293 -38.177 1.00 95.62 112 TYR A C 1
ATOM 876 O O . TYR A 1 112 ? 13.469 -1.456 -37.991 1.00 95.62 112 TYR A O 1
ATOM 884 N N . ARG A 1 113 ? 13.832 0.264 -39.396 1.00 95.75 113 ARG A N 1
ATOM 885 C CA . ARG A 1 113 ? 13.412 -0.439 -40.623 1.00 95.75 113 ARG A CA 1
ATOM 886 C C . ARG A 1 113 ? 14.237 -1.686 -40.949 1.00 95.75 113 ARG A C 1
ATOM 888 O O . ARG A 1 113 ? 13.781 -2.513 -41.725 1.00 95.75 113 ARG A O 1
ATOM 895 N N . SER A 1 114 ? 15.438 -1.812 -40.385 1.00 94.75 114 SER A N 1
ATOM 896 C CA . SER A 1 114 ? 16.285 -2.999 -40.548 1.00 94.75 114 SER A CA 1
ATOM 897 C C . SER A 1 114 ? 16.102 -4.053 -39.454 1.00 94.75 114 SER A C 1
ATOM 899 O O . SER A 1 114 ? 16.732 -5.105 -39.528 1.00 94.75 114 SER A O 1
ATOM 901 N N . LEU A 1 115 ? 15.281 -3.793 -38.429 1.00 94.94 115 LEU A N 1
ATOM 902 C CA . LEU A 1 115 ? 15.009 -4.787 -37.394 1.00 94.94 115 LEU A CA 1
ATOM 903 C C . LEU A 1 115 ? 14.171 -5.938 -37.975 1.00 94.94 115 LEU A C 1
ATOM 905 O O . LEU A 1 115 ? 13.166 -5.679 -38.645 1.00 94.94 115 LEU A O 1
ATOM 909 N N . PRO A 1 116 ? 14.523 -7.206 -37.692 1.00 94.62 116 PRO A N 1
ATOM 910 C CA . PRO A 1 116 ? 13.631 -8.323 -37.979 1.00 94.62 116 PRO A CA 1
ATOM 911 C C . PRO A 1 116 ? 12.275 -8.099 -37.294 1.00 94.62 116 PRO A C 1
ATOM 913 O O . PRO A 1 116 ? 12.230 -7.692 -36.135 1.00 94.62 116 PRO A O 1
ATOM 916 N N . GLY A 1 117 ? 11.172 -8.313 -38.015 1.00 91.06 117 GLY A N 1
ATOM 917 C CA . GLY A 1 117 ? 9.824 -8.042 -37.497 1.00 91.06 117 GLY A CA 1
ATOM 918 C C . GLY A 1 117 ? 9.408 -6.563 -37.500 1.00 91.06 117 GLY A C 1
ATOM 919 O O . GLY A 1 117 ? 8.391 -6.220 -36.910 1.00 91.06 117 GLY A O 1
ATOM 920 N N . TYR A 1 118 ? 10.137 -5.662 -38.173 1.00 94.69 118 TYR A N 1
ATOM 921 C CA . TYR A 1 118 ? 9.761 -4.241 -38.226 1.00 94.69 118 TYR A CA 1
ATOM 922 C C . TYR A 1 118 ? 8.322 -3.997 -38.711 1.00 94.69 118 TYR A C 1
ATOM 924 O O . TYR A 1 118 ? 7.652 -3.107 -38.193 1.00 94.69 118 TYR A O 1
ATOM 932 N N . GLU A 1 119 ? 7.826 -4.777 -39.676 1.00 94.31 119 GLU A N 1
ATOM 933 C CA . GLU A 1 119 ? 6.483 -4.567 -40.229 1.00 94.31 119 GLU A CA 1
ATOM 934 C C . GLU A 1 119 ? 5.363 -4.706 -39.189 1.00 94.31 119 GLU A C 1
ATOM 936 O O . GLU A 1 119 ? 4.384 -3.964 -39.279 1.00 94.31 119 GLU A O 1
ATOM 941 N N . SER A 1 120 ? 5.514 -5.575 -38.181 1.00 92.00 120 SER A N 1
ATOM 942 C CA . SER A 1 120 ? 4.574 -5.645 -37.052 1.00 92.00 120 SER A CA 1
ATOM 943 C C . SER A 1 120 ? 4.812 -4.516 -36.046 1.00 92.00 120 SER A C 1
ATOM 945 O O . SER A 1 120 ? 3.864 -3.923 -35.542 1.00 92.00 120 SER A O 1
ATOM 947 N N . LEU A 1 121 ? 6.072 -4.134 -35.825 1.00 94.75 121 LEU A N 1
ATOM 948 C CA . LEU A 1 121 ? 6.459 -3.116 -34.844 1.00 94.75 121 LEU A CA 1
ATOM 949 C C . LEU A 1 121 ? 6.274 -1.665 -35.320 1.00 94.75 121 LEU A C 1
ATOM 951 O O . LEU A 1 121 ? 6.356 -0.737 -34.511 1.00 94.75 121 LEU A O 1
ATOM 955 N N . LYS A 1 122 ? 6.056 -1.411 -36.616 1.00 93.00 122 LYS A N 1
ATOM 956 C CA . LYS A 1 122 ? 6.083 -0.049 -37.188 1.00 93.00 122 LYS A CA 1
ATOM 957 C C . LYS A 1 122 ? 5.098 0.918 -36.524 1.00 93.00 122 LYS A C 1
ATOM 959 O O . LYS A 1 122 ? 5.425 2.096 -36.381 1.00 93.00 122 LYS A O 1
ATOM 964 N N . GLY A 1 123 ? 3.945 0.421 -36.062 1.00 90.62 123 GLY A N 1
ATOM 965 C CA . GLY A 1 123 ? 2.956 1.205 -35.310 1.00 90.62 123 GLY A CA 1
ATOM 966 C C . GLY A 1 123 ? 3.444 1.632 -33.919 1.00 90.62 123 GLY A C 1
ATOM 967 O O . GLY A 1 123 ? 3.114 2.720 -33.449 1.00 90.62 123 GLY A O 1
ATOM 968 N N . ALA A 1 124 ? 4.310 0.833 -33.295 1.00 93.75 124 ALA A N 1
ATOM 969 C CA . ALA A 1 124 ? 4.916 1.122 -32.000 1.00 93.75 124 ALA A CA 1
ATOM 970 C C . ALA A 1 124 ? 6.198 1.974 -32.107 1.00 93.75 124 ALA A C 1
ATOM 972 O O . ALA A 1 124 ? 6.622 2.565 -31.112 1.00 93.75 124 ALA A O 1
ATOM 973 N N . LEU A 1 125 ? 6.816 2.083 -33.290 1.00 94.62 125 LEU A N 1
ATOM 974 C CA . LEU A 1 125 ? 8.142 2.693 -33.501 1.00 94.62 125 LEU A CA 1
ATOM 975 C C . LEU A 1 125 ? 8.122 4.036 -34.254 1.00 94.62 125 LEU A C 1
ATOM 977 O O . LEU A 1 125 ? 9.090 4.397 -34.927 1.00 94.62 125 LEU A O 1
ATOM 981 N N . ALA A 1 126 ? 7.046 4.815 -34.135 1.00 91.44 126 ALA A N 1
ATOM 982 C CA . ALA A 1 126 ? 6.922 6.068 -34.883 1.00 91.44 126 ALA A CA 1
ATOM 983 C C . ALA A 1 126 ? 7.823 7.218 -34.369 1.00 91.44 126 ALA A C 1
ATOM 985 O O . ALA A 1 126 ? 8.073 8.181 -35.096 1.00 91.44 126 ALA A O 1
ATOM 986 N N . ASN A 1 127 ? 8.373 7.129 -33.151 1.00 91.69 127 ASN A N 1
ATOM 987 C CA . ASN A 1 127 ? 9.393 8.058 -32.651 1.00 91.69 127 ASN A CA 1
ATOM 988 C C . ASN A 1 127 ? 10.406 7.368 -31.727 1.00 91.69 127 ASN A C 1
ATOM 990 O O . ASN A 1 127 ? 10.126 6.294 -31.211 1.00 91.69 127 ASN A O 1
ATOM 994 N N . GLN A 1 128 ? 11.565 8.000 -31.506 1.00 92.12 128 GLN A N 1
ATOM 995 C CA . GLN A 1 128 ? 12.718 7.379 -30.836 1.00 92.12 128 GLN A CA 1
ATOM 996 C C . GLN A 1 128 ? 12.604 7.279 -29.316 1.00 92.12 128 GLN A C 1
ATOM 998 O O . GLN A 1 128 ? 13.356 6.543 -28.688 1.00 92.12 128 GLN A O 1
ATOM 1003 N N . THR A 1 129 ? 11.692 8.032 -28.707 1.00 90.56 129 THR A N 1
ATOM 1004 C CA . THR A 1 129 ? 11.582 8.101 -27.249 1.00 90.56 129 THR A CA 1
ATOM 1005 C C . THR A 1 129 ? 10.425 7.279 -26.706 1.00 90.56 129 THR A C 1
ATOM 1007 O O . THR A 1 129 ? 10.318 7.125 -25.497 1.00 90.56 129 THR A O 1
ATOM 1010 N N . GLY A 1 130 ? 9.520 6.817 -27.574 1.00 89.81 130 GLY A N 1
ATOM 1011 C CA . GLY A 1 130 ? 8.283 6.149 -27.171 1.00 89.81 130 GLY A CA 1
ATOM 1012 C C . GLY A 1 130 ? 7.237 7.080 -26.543 1.00 89.81 130 GLY A C 1
ATOM 1013 O O . GLY A 1 130 ? 6.152 6.624 -26.196 1.00 89.81 130 GLY A O 1
ATOM 1014 N N . ARG A 1 131 ? 7.513 8.390 -26.421 1.00 87.56 131 ARG A N 1
ATOM 1015 C CA . ARG A 1 131 ? 6.553 9.355 -25.855 1.00 87.56 131 ARG A CA 1
ATOM 1016 C C . ARG A 1 131 ? 5.320 9.472 -26.748 1.00 87.56 131 ARG A C 1
ATOM 1018 O O . ARG A 1 131 ? 5.454 9.598 -27.966 1.00 87.56 131 ARG A O 1
ATOM 1025 N N . VAL A 1 132 ? 4.150 9.551 -26.122 1.00 86.31 132 VAL A N 1
ATOM 1026 C CA . VAL A 1 132 ? 2.889 9.899 -26.788 1.00 86.31 132 VAL A CA 1
ATOM 1027 C C . VAL A 1 132 ? 2.983 11.307 -27.375 1.00 86.31 132 VAL A C 1
ATOM 1029 O O . VAL A 1 132 ? 3.475 12.232 -26.722 1.00 86.31 132 VAL A O 1
ATOM 1032 N N . ARG A 1 133 ? 2.516 11.482 -28.615 1.00 82.38 133 ARG A N 1
ATOM 1033 C CA . ARG A 1 133 ? 2.405 12.787 -29.280 1.00 82.38 133 ARG A CA 1
ATOM 1034 C C . ARG A 1 133 ? 0.984 12.978 -29.785 1.00 82.38 133 ARG A C 1
ATOM 1036 O O . ARG A 1 133 ? 0.389 12.041 -30.297 1.00 82.38 133 ARG A O 1
ATOM 1043 N N . GLN A 1 134 ? 0.479 14.210 -29.727 1.00 77.50 134 GLN A N 1
ATOM 1044 C CA . GLN A 1 134 ? -0.869 14.537 -30.215 1.00 77.50 134 GLN A CA 1
ATOM 1045 C C . GLN A 1 134 ? -1.081 14.158 -31.690 1.00 77.50 134 GLN A C 1
ATOM 1047 O O . GLN A 1 134 ? -2.180 13.792 -32.084 1.00 77.50 134 GLN A O 1
ATOM 1052 N N . THR A 1 135 ? -0.024 14.231 -32.501 1.00 78.94 135 THR A N 1
ATOM 1053 C CA . THR A 1 135 ? -0.082 14.038 -33.955 1.00 78.94 135 THR A CA 1
ATOM 1054 C C . THR A 1 135 ? 0.249 12.620 -34.416 1.00 78.94 135 THR A C 1
ATOM 1056 O O . THR A 1 135 ? 0.087 12.317 -35.593 1.00 78.94 135 THR A O 1
ATOM 1059 N N . VAL A 1 136 ? 0.733 11.752 -33.523 1.00 80.19 136 VAL A N 1
ATOM 1060 C CA . VAL A 1 136 ? 1.178 10.396 -33.867 1.00 80.19 136 VAL A CA 1
ATOM 1061 C C . VAL A 1 136 ? 0.693 9.444 -32.783 1.00 80.19 136 VAL A C 1
ATOM 1063 O O . VAL A 1 136 ? 1.256 9.405 -31.688 1.00 80.19 136 VAL A O 1
ATOM 1066 N N . LYS A 1 137 ? -0.354 8.676 -33.095 1.00 86.19 137 LYS A N 1
ATOM 1067 C CA . LYS A 1 137 ? -0.828 7.597 -32.226 1.00 86.19 137 LYS A CA 1
ATOM 1068 C C . LYS A 1 137 ? 0.129 6.414 -32.330 1.00 86.19 137 LYS A C 1
ATOM 1070 O O . LYS A 1 137 ? 0.498 6.013 -33.430 1.00 86.19 137 LYS A O 1
ATOM 1075 N N . GLN A 1 138 ? 0.533 5.888 -31.181 1.00 91.81 138 GLN A N 1
ATOM 1076 C CA . GLN A 1 138 ? 1.372 4.701 -31.065 1.00 91.81 138 GLN A CA 1
ATOM 1077 C C . GLN A 1 138 ? 0.770 3.802 -30.002 1.00 91.81 138 GLN A C 1
ATOM 1079 O O . GLN A 1 138 ? 0.291 4.291 -28.978 1.00 91.81 138 GLN A O 1
ATOM 1084 N N . THR A 1 139 ? 0.810 2.507 -30.269 1.00 92.69 139 THR A N 1
ATOM 1085 C CA . THR A 1 139 ? 0.352 1.477 -29.350 1.00 92.69 139 THR A CA 1
ATOM 1086 C C . THR A 1 139 ? 1.279 0.279 -29.436 1.00 92.69 139 THR A C 1
ATOM 1088 O O . THR A 1 139 ? 1.872 0.041 -30.491 1.00 92.69 139 THR A O 1
ATOM 1091 N N . TYR A 1 140 ? 1.377 -0.489 -28.358 1.00 93.94 140 TYR A N 1
ATOM 1092 C CA . TYR A 1 140 ? 2.034 -1.793 -28.380 1.00 93.94 140 TYR A CA 1
ATOM 1093 C C . TYR A 1 140 ? 1.355 -2.794 -27.445 1.00 93.94 140 TYR A C 1
ATOM 1095 O O . TYR A 1 140 ? 0.707 -2.419 -26.464 1.00 93.94 140 TYR A O 1
ATOM 1103 N N . SER A 1 141 ? 1.523 -4.065 -27.786 1.00 94.50 141 SER A N 1
ATOM 1104 C CA . SER A 1 141 ? 0.982 -5.251 -27.125 1.00 94.50 141 SER A CA 1
ATOM 1105 C C . SER A 1 141 ? 2.087 -6.081 -26.458 1.00 94.50 141 SER A C 1
ATOM 1107 O O . SER A 1 141 ? 3.282 -5.818 -26.635 1.00 94.50 141 SER A O 1
ATOM 1109 N N . GLY A 1 142 ? 1.703 -7.134 -25.727 1.00 93.94 142 GLY A N 1
ATOM 1110 C CA . GLY A 1 142 ? 2.656 -8.114 -25.190 1.00 93.94 142 GLY A CA 1
ATOM 1111 C C . GLY A 1 142 ? 3.481 -8.797 -26.288 1.00 93.94 142 GLY A C 1
ATOM 1112 O O . GLY A 1 142 ? 4.684 -8.995 -26.128 1.00 93.94 142 GLY A O 1
ATOM 1113 N N . GLN A 1 143 ? 2.878 -9.050 -27.454 1.00 94.62 143 GLN A N 1
ATOM 1114 C CA . GLN A 1 143 ? 3.565 -9.660 -28.594 1.00 94.62 143 GLN A CA 1
ATOM 1115 C C . GLN A 1 143 ? 4.672 -8.760 -29.165 1.00 94.62 143 GLN A C 1
ATOM 1117 O O . GLN A 1 143 ? 5.730 -9.251 -29.571 1.00 94.62 143 GLN A O 1
ATOM 1122 N N . ASP A 1 144 ? 4.468 -7.442 -29.162 1.00 95.94 144 ASP A N 1
ATOM 1123 C CA . ASP A 1 144 ? 5.491 -6.480 -29.585 1.00 95.94 144 ASP A CA 1
ATOM 1124 C C . ASP A 1 144 ? 6.687 -6.482 -28.619 1.00 95.94 144 ASP A C 1
ATOM 1126 O O . ASP A 1 144 ? 7.843 -6.438 -29.053 1.00 95.94 144 ASP A O 1
ATOM 1130 N N . LEU A 1 145 ? 6.421 -6.608 -27.310 1.00 96.06 145 LEU A N 1
ATOM 1131 C CA . LEU A 1 145 ? 7.467 -6.758 -26.294 1.00 96.06 145 LEU A CA 1
ATOM 1132 C C . LEU A 1 145 ? 8.236 -8.064 -26.449 1.00 96.06 145 LEU A C 1
ATOM 1134 O O . LEU A 1 145 ? 9.461 -8.043 -26.372 1.00 96.06 145 LEU A O 1
ATOM 1138 N N . ILE A 1 146 ? 7.546 -9.179 -26.705 1.00 96.38 146 ILE A N 1
ATOM 1139 C CA . ILE A 1 146 ? 8.189 -10.473 -26.960 1.00 96.38 146 ILE A CA 1
ATOM 1140 C C . ILE A 1 146 ? 9.087 -10.375 -28.196 1.00 96.38 146 ILE A C 1
ATOM 1142 O O . ILE A 1 146 ? 10.235 -10.810 -28.159 1.00 96.38 146 ILE A O 1
ATOM 1146 N N . THR A 1 147 ? 8.606 -9.733 -29.264 1.00 96.38 147 THR A N 1
ATOM 1147 C CA . THR A 1 147 ? 9.373 -9.544 -30.504 1.00 96.38 147 THR A CA 1
ATOM 1148 C C . THR A 1 147 ? 10.679 -8.786 -30.243 1.00 96.38 147 THR A C 1
ATOM 1150 O O . THR A 1 147 ? 11.747 -9.252 -30.638 1.00 96.38 147 THR A O 1
ATOM 1153 N N . LEU A 1 148 ? 10.636 -7.649 -29.537 1.00 96.31 148 LEU A N 1
ATOM 1154 C CA . LEU A 1 148 ? 11.856 -6.914 -29.175 1.00 96.31 148 LEU A CA 1
ATOM 1155 C C . LEU A 1 148 ? 12.712 -7.656 -28.137 1.00 96.31 148 LEU A C 1
ATOM 1157 O O . LEU A 1 148 ? 13.938 -7.583 -28.201 1.00 96.31 148 LEU A O 1
ATOM 1161 N N . GLY A 1 149 ? 12.087 -8.381 -27.210 1.00 95.62 149 GLY A N 1
ATOM 1162 C CA . GLY A 1 149 ? 12.759 -9.191 -26.199 1.00 95.62 149 GLY A CA 1
ATOM 1163 C C . GLY A 1 149 ? 13.599 -10.306 -26.815 1.00 95.62 149 GLY A C 1
ATOM 1164 O O . GLY A 1 149 ? 14.764 -10.435 -26.462 1.00 95.62 149 GLY A O 1
ATOM 1165 N N . ILE A 1 150 ? 13.074 -11.031 -27.807 1.00 95.50 150 ILE A N 1
ATOM 1166 C CA . ILE A 1 150 ? 13.832 -12.043 -28.564 1.00 95.50 150 ILE A CA 1
ATOM 1167 C C . ILE A 1 150 ? 15.032 -11.403 -29.279 1.00 95.50 150 ILE A C 1
ATOM 1169 O O . ILE A 1 150 ? 16.126 -11.961 -29.329 1.00 95.50 150 ILE A O 1
ATOM 1173 N N . LEU A 1 151 ? 14.862 -10.201 -29.838 1.00 94.62 151 LEU A N 1
ATOM 1174 C CA . LEU A 1 151 ? 15.970 -9.501 -30.491 1.00 94.62 151 LEU A CA 1
ATOM 1175 C C . LEU A 1 151 ? 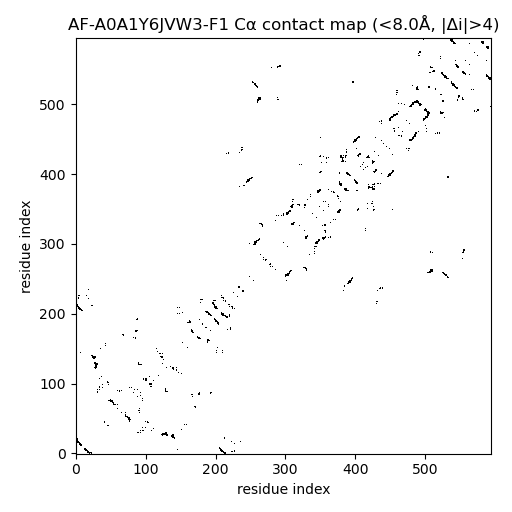17.064 -9.057 -29.514 1.00 94.62 151 LEU A C 1
ATOM 1177 O O . LEU A 1 151 ? 18.224 -8.995 -29.932 1.00 94.62 151 LEU A O 1
ATOM 1181 N N . LEU A 1 152 ? 16.690 -8.726 -28.275 1.00 92.81 152 LEU A N 1
ATOM 1182 C CA . LEU A 1 152 ? 17.604 -8.413 -27.177 1.00 92.81 152 LEU A CA 1
ATOM 1183 C C . LEU A 1 152 ? 18.303 -9.674 -26.659 1.00 92.81 152 LEU A C 1
ATOM 1185 O O . LEU A 1 152 ? 19.514 -9.636 -26.491 1.00 92.81 152 LEU A O 1
ATOM 1189 N N . SER A 1 153 ? 17.591 -10.791 -26.478 1.00 91.00 153 SER A N 1
ATOM 1190 C CA . SER A 1 153 ? 18.171 -12.045 -25.967 1.00 91.00 153 SER A CA 1
ATOM 1191 C C . SER A 1 153 ? 19.207 -12.673 -26.903 1.00 91.00 153 SER A C 1
ATOM 1193 O O . SER A 1 153 ? 19.969 -13.529 -26.477 1.00 91.00 153 SER A O 1
ATOM 1195 N N . ASN A 1 154 ? 19.235 -12.259 -28.172 1.00 90.62 154 ASN A N 1
ATOM 1196 C CA . ASN A 1 154 ? 20.232 -12.684 -29.157 1.00 90.62 154 ASN A CA 1
ATOM 1197 C C . ASN A 1 154 ? 21.553 -11.897 -29.079 1.00 90.62 154 ASN A C 1
ATOM 1199 O O . ASN A 1 154 ? 22.448 -12.142 -29.887 1.00 90.62 154 ASN A O 1
ATOM 1203 N N . LEU A 1 155 ? 21.668 -10.914 -28.180 1.00 88.44 155 LEU A N 1
ATOM 1204 C CA . LEU A 1 155 ? 22.948 -10.267 -27.898 1.00 88.44 155 LEU A CA 1
ATOM 1205 C C . LEU A 1 155 ? 23.916 -11.268 -27.239 1.00 88.44 155 LEU A C 1
ATOM 1207 O O . LEU A 1 155 ? 23.459 -12.162 -26.522 1.00 88.44 155 LEU A O 1
ATOM 1211 N N . PRO A 1 156 ? 25.237 -11.122 -27.446 1.00 88.12 156 PRO A N 1
ATOM 1212 C CA . PRO A 1 156 ? 26.230 -11.904 -26.717 1.00 88.12 156 PRO A CA 1
ATOM 1213 C C . PRO A 1 156 ? 26.023 -11.823 -25.192 1.00 88.12 156 PRO A C 1
ATOM 1215 O O . PRO A 1 156 ? 25.619 -10.766 -24.693 1.00 88.12 156 PRO A O 1
ATOM 1218 N N . PRO A 1 157 ? 26.298 -12.898 -24.429 1.00 83.69 157 PRO A N 1
ATOM 1219 C CA . PRO A 1 157 ? 26.128 -12.905 -22.974 1.00 83.69 157 PRO A CA 1
ATOM 1220 C C . PRO A 1 157 ? 26.822 -11.735 -22.258 1.00 83.69 157 PRO A C 1
ATOM 1222 O O . PRO A 1 157 ? 26.234 -11.124 -21.370 1.00 83.69 157 PRO A O 1
ATOM 1225 N N . GLU A 1 158 ? 28.027 -11.365 -22.690 1.00 84.44 158 GLU A N 1
ATOM 1226 C CA . GLU A 1 158 ? 28.794 -10.235 -22.157 1.00 84.44 158 GLU A CA 1
ATOM 1227 C C . GLU A 1 158 ? 28.116 -8.867 -22.367 1.00 84.44 158 GLU A C 1
ATOM 1229 O O . GLU A 1 158 ? 28.316 -7.945 -21.574 1.00 84.44 158 GLU A O 1
ATOM 1234 N N . ASP A 1 159 ? 27.284 -8.732 -23.402 1.00 86.38 159 ASP A N 1
ATOM 1235 C CA . ASP A 1 159 ? 26.505 -7.521 -23.668 1.00 86.38 159 ASP A CA 1
ATOM 1236 C C . ASP A 1 159 ? 25.177 -7.532 -22.907 1.00 86.38 159 ASP A C 1
ATOM 1238 O O . ASP A 1 159 ? 24.706 -6.482 -22.461 1.00 86.38 159 ASP A O 1
ATOM 1242 N N . LEU A 1 160 ? 24.580 -8.714 -22.714 1.00 83.06 160 LEU A N 1
ATOM 1243 C CA . LEU A 1 160 ? 23.424 -8.886 -21.831 1.00 83.06 160 LEU A CA 1
ATOM 1244 C C . LEU A 1 160 ? 23.773 -8.522 -20.387 1.00 83.06 160 LEU A C 1
ATOM 1246 O O . LEU A 1 160 ? 22.953 -7.899 -19.712 1.00 83.06 160 LEU A O 1
ATOM 1250 N N . ASP A 1 161 ? 25.004 -8.797 -19.946 1.00 83.75 161 ASP A N 1
ATOM 1251 C CA . ASP A 1 161 ? 25.483 -8.407 -18.620 1.00 83.75 161 ASP A CA 1
ATOM 1252 C C . ASP A 1 161 ? 25.428 -6.889 -18.383 1.00 83.75 161 ASP A C 1
ATOM 1254 O O . ASP A 1 161 ? 25.306 -6.442 -17.240 1.00 83.75 161 ASP A O 1
ATOM 1258 N N . LEU A 1 162 ? 25.453 -6.068 -19.440 1.00 86.31 162 LEU A N 1
ATOM 1259 C CA . LEU A 1 162 ? 25.295 -4.617 -19.317 1.00 86.31 162 LEU A CA 1
ATOM 1260 C C . LEU A 1 162 ? 23.887 -4.222 -18.844 1.00 86.31 162 LEU A C 1
ATOM 1262 O O . LEU A 1 162 ? 23.724 -3.157 -18.247 1.00 86.31 162 LEU A O 1
ATOM 1266 N N . LEU A 1 163 ? 22.882 -5.080 -19.055 1.00 88.12 163 LEU A N 1
ATOM 1267 C CA . LEU A 1 163 ? 21.505 -4.888 -18.591 1.00 88.12 163 LEU A CA 1
ATOM 1268 C C . LEU A 1 163 ? 21.328 -5.171 -17.088 1.00 88.12 163 LEU A C 1
ATOM 1270 O O . LEU A 1 163 ? 20.244 -4.933 -16.551 1.00 88.12 163 LEU A O 1
ATOM 1274 N N . HIS A 1 164 ? 22.371 -5.638 -16.391 1.00 85.69 164 HIS A N 1
ATOM 1275 C CA . HIS A 1 164 ? 22.382 -5.729 -14.928 1.00 85.69 164 HIS A CA 1
ATOM 1276 C C . HIS A 1 164 ? 22.487 -4.358 -14.243 1.00 85.69 164 HIS A C 1
ATOM 1278 O O . HIS A 1 164 ? 22.169 -4.244 -13.059 1.00 85.69 164 HIS A O 1
ATOM 1284 N N . GLN A 1 165 ? 22.949 -3.311 -14.941 1.00 82.81 165 GLN A N 1
ATOM 1285 C CA . GLN A 1 165 ? 23.141 -1.996 -14.331 1.00 82.81 165 GLN A CA 1
ATOM 1286 C C . GLN A 1 165 ? 21.789 -1.320 -14.060 1.00 82.81 165 GLN A C 1
ATOM 1288 O O . GLN A 1 165 ? 21.160 -0.764 -14.959 1.00 82.81 165 GLN A O 1
ATOM 1293 N N . THR A 1 166 ? 21.364 -1.318 -12.795 1.00 74.94 166 THR A N 1
ATOM 1294 C CA . THR A 1 166 ? 20.047 -0.784 -12.402 1.00 74.94 166 THR A CA 1
ATOM 1295 C C . THR A 1 166 ? 20.070 0.612 -11.788 1.00 74.94 166 THR A C 1
ATOM 1297 O O . THR A 1 166 ? 19.013 1.139 -11.439 1.00 74.94 166 THR A O 1
ATOM 1300 N N . ASP A 1 167 ? 21.244 1.215 -11.608 1.00 86.31 167 ASP A N 1
ATOM 1301 C CA . ASP A 1 167 ? 21.382 2.521 -10.969 1.00 86.31 167 ASP A CA 1
ATOM 1302 C C . ASP A 1 167 ? 22.628 3.296 -11.400 1.00 86.31 167 ASP A C 1
ATOM 1304 O O . ASP A 1 167 ? 23.595 2.729 -11.906 1.00 86.31 167 ASP A O 1
ATOM 1308 N N . VAL A 1 168 ? 22.572 4.620 -11.258 1.00 90.50 168 VAL A N 1
ATOM 1309 C CA . VAL A 1 168 ? 23.622 5.550 -11.680 1.00 90.50 168 VAL A CA 1
ATOM 1310 C C . VAL A 1 168 ? 23.549 6.843 -10.870 1.00 90.50 168 VAL A C 1
ATOM 1312 O O . VAL A 1 168 ? 22.467 7.314 -10.524 1.00 90.50 168 VAL A O 1
ATOM 1315 N N . VAL A 1 169 ? 24.701 7.450 -10.589 1.00 90.94 169 VAL A N 1
ATOM 1316 C CA . VAL A 1 169 ? 24.778 8.816 -10.055 1.00 90.94 169 VAL A CA 1
ATOM 1317 C C . VAL A 1 169 ? 25.101 9.768 -11.199 1.00 90.94 169 VAL A C 1
ATOM 1319 O O . VAL A 1 169 ? 26.076 9.554 -11.913 1.00 90.94 169 VAL A O 1
ATOM 1322 N N . GLN A 1 170 ? 24.303 10.822 -11.354 1.00 92.94 170 GLN A N 1
ATOM 1323 C CA . GLN A 1 170 ? 24.515 11.880 -12.342 1.00 92.94 170 GLN A CA 1
ATOM 1324 C C . GLN A 1 170 ? 24.214 13.232 -11.694 1.00 92.94 170 GLN A C 1
ATOM 1326 O O . GLN A 1 170 ? 23.143 13.410 -11.117 1.00 92.94 170 GLN A O 1
ATOM 1331 N N . HIS A 1 171 ? 25.158 14.177 -11.760 1.00 91.75 171 HIS A N 1
ATOM 1332 C CA . HIS A 1 171 ? 25.052 15.490 -11.098 1.00 91.75 171 HIS A CA 1
ATOM 1333 C C . HIS A 1 171 ? 24.614 15.394 -9.624 1.00 91.75 171 HIS A C 1
ATOM 1335 O O . HIS A 1 171 ? 23.643 16.030 -9.218 1.00 91.75 171 HIS A O 1
ATOM 1341 N N . GLU A 1 172 ? 25.283 14.530 -8.849 1.00 88.69 172 GLU A N 1
ATOM 1342 C CA . GLU A 1 172 ? 25.009 14.287 -7.416 1.00 88.69 172 GLU A CA 1
ATOM 1343 C C . GLU A 1 172 ? 23.609 13.724 -7.106 1.00 88.69 172 GLU A C 1
ATOM 1345 O O . GLU A 1 172 ? 23.238 13.542 -5.947 1.00 88.69 172 GLU A O 1
ATOM 1350 N N . LYS A 1 173 ? 22.827 13.389 -8.137 1.00 88.50 173 LYS A N 1
ATOM 1351 C CA . LYS A 1 173 ? 21.527 12.736 -8.005 1.00 88.50 173 LYS A CA 1
ATOM 1352 C C . LYS A 1 173 ? 21.668 11.253 -8.297 1.00 88.50 173 LYS A C 1
ATOM 1354 O O . LYS A 1 173 ? 22.256 10.857 -9.300 1.00 88.50 173 LYS A O 1
ATOM 1359 N N . TYR A 1 174 ? 21.097 10.439 -7.420 1.00 87.50 174 TYR A N 1
ATOM 1360 C CA . TYR A 1 174 ? 21.009 8.998 -7.603 1.00 87.50 174 TYR A CA 1
ATOM 1361 C C . TYR A 1 174 ? 19.751 8.652 -8.401 1.00 87.50 174 TYR A C 1
ATOM 1363 O O . TYR A 1 174 ? 18.633 8.961 -7.983 1.00 87.50 174 TYR A O 1
ATOM 1371 N N . PHE A 1 175 ? 19.942 8.003 -9.541 1.00 86.31 175 PHE A N 1
ATOM 1372 C CA . PHE A 1 175 ? 18.892 7.477 -10.399 1.00 86.31 175 PHE A CA 1
ATOM 1373 C C . PHE A 1 175 ? 18.937 5.961 -10.384 1.00 86.31 175 PHE A C 1
ATOM 1375 O O . PHE A 1 175 ? 20.004 5.360 -10.284 1.00 86.31 175 PHE A O 1
ATOM 1382 N N . TYR A 1 176 ? 17.778 5.334 -10.514 1.00 80.38 176 TYR A N 1
ATOM 1383 C CA . TYR A 1 176 ? 17.690 3.889 -10.565 1.00 80.38 176 TYR A CA 1
ATOM 1384 C C . TYR A 1 176 ? 16.428 3.453 -11.300 1.00 80.38 176 TYR A C 1
ATOM 1386 O O . TYR A 1 176 ? 15.334 3.960 -11.056 1.00 80.38 176 TYR A O 1
ATOM 1394 N N . ALA A 1 177 ? 16.579 2.439 -12.140 1.00 72.94 177 ALA A N 1
ATOM 1395 C CA . ALA A 1 177 ? 15.480 1.659 -12.669 1.00 72.94 177 ALA A CA 1
ATOM 1396 C C . ALA A 1 177 ? 15.724 0.254 -12.157 1.00 72.94 177 ALA A C 1
ATOM 1398 O O . ALA A 1 177 ? 16.497 -0.512 -12.723 1.00 72.94 177 ALA A O 1
ATOM 1399 N N . SER A 1 178 ? 15.142 -0.056 -11.003 1.00 64.62 178 SER A N 1
ATOM 1400 C CA . SER A 1 178 ? 15.373 -1.357 -10.392 1.00 64.62 178 SER A CA 1
ATOM 1401 C C . SER A 1 178 ? 14.084 -2.092 -10.111 1.00 64.62 178 SER A C 1
ATOM 1403 O O . SER A 1 178 ? 13.110 -1.560 -9.560 1.00 64.62 178 SER A O 1
ATOM 1405 N N . THR A 1 179 ? 14.170 -3.352 -10.498 1.00 75.62 179 THR A N 1
ATOM 1406 C CA . THR A 1 179 ? 13.573 -4.494 -9.838 1.00 75.62 179 THR A CA 1
ATOM 1407 C C . THR A 1 179 ? 14.523 -4.990 -8.739 1.00 75.62 179 THR A C 1
ATOM 1409 O O . THR A 1 179 ? 15.746 -4.899 -8.872 1.00 75.62 179 THR A O 1
ATOM 1412 N N . MET A 1 180 ? 13.980 -5.499 -7.639 1.00 76.69 180 MET A N 1
ATOM 1413 C CA . MET A 1 180 ? 14.744 -6.216 -6.619 1.00 76.69 180 MET A CA 1
ATOM 1414 C C . MET A 1 180 ? 15.164 -7.609 -7.102 1.00 76.69 180 MET A C 1
ATOM 1416 O O . MET A 1 180 ? 16.154 -8.130 -6.597 1.00 76.69 180 MET A O 1
ATOM 1420 N N . LEU A 1 181 ? 14.478 -8.189 -8.091 1.00 84.38 181 LEU A N 1
ATOM 1421 C CA . LEU A 1 181 ? 14.798 -9.511 -8.645 1.00 84.38 181 LEU A CA 1
ATOM 1422 C C . LEU A 1 181 ? 16.197 -9.562 -9.274 1.00 84.38 181 LEU A C 1
ATOM 1424 O O . LEU A 1 181 ? 16.948 -10.496 -9.006 1.00 84.38 181 LEU A O 1
ATOM 1428 N N . VAL A 1 182 ? 16.590 -8.537 -10.041 1.00 84.38 182 VAL A N 1
ATOM 1429 C CA . VAL A 1 182 ? 17.957 -8.435 -10.597 1.00 84.38 182 VAL A CA 1
ATOM 1430 C C . VAL A 1 182 ? 18.981 -8.297 -9.469 1.00 84.38 182 VAL A C 1
ATOM 1432 O O . VAL A 1 182 ? 19.967 -9.025 -9.434 1.00 84.38 182 VAL A O 1
ATOM 1435 N N . LYS A 1 183 ? 18.714 -7.435 -8.477 1.00 79.56 183 LYS A N 1
ATOM 1436 C CA . LYS A 1 183 ? 19.614 -7.246 -7.322 1.00 79.56 183 LYS A CA 1
ATOM 1437 C C . LYS A 1 183 ? 19.790 -8.512 -6.479 1.00 79.56 183 LYS A C 1
ATOM 1439 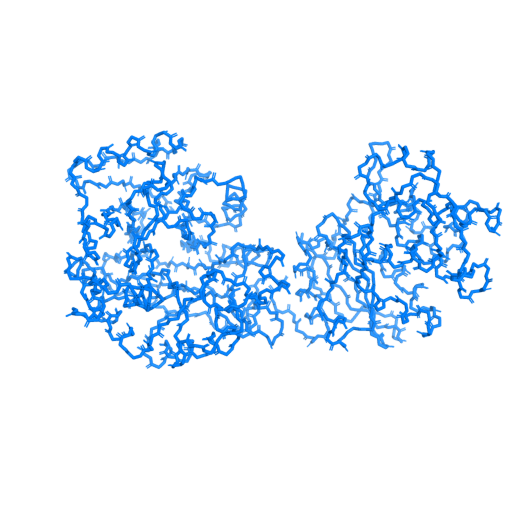O O . LYS A 1 183 ? 20.838 -8.693 -5.869 1.00 79.56 183 LYS A O 1
ATOM 1444 N N . LYS A 1 184 ? 18.775 -9.377 -6.437 1.00 79.38 184 LYS A N 1
ATOM 1445 C CA . LYS A 1 184 ? 18.801 -10.679 -5.755 1.00 79.38 184 LYS A CA 1
ATOM 1446 C C . LYS A 1 184 ? 19.378 -11.810 -6.618 1.00 79.38 184 LYS A C 1
ATOM 1448 O O . LYS A 1 184 ? 19.413 -12.944 -6.153 1.00 79.38 184 LYS A O 1
ATOM 1453 N N . GLY A 1 185 ? 19.792 -11.535 -7.858 1.00 83.44 185 GLY A N 1
ATOM 1454 C CA . GLY A 1 185 ? 20.299 -12.548 -8.789 1.00 83.44 185 GLY A CA 1
ATOM 1455 C C . GLY A 1 185 ? 19.229 -13.511 -9.316 1.00 83.44 185 GLY A C 1
ATOM 1456 O O . GLY A 1 185 ? 19.560 -14.587 -9.800 1.00 83.44 185 GLY A O 1
ATOM 1457 N N . GLN A 1 186 ? 17.947 -13.150 -9.205 1.00 85.75 186 GLN A N 1
ATOM 1458 C CA . GLN A 1 186 ? 16.816 -13.955 -9.688 1.00 85.75 186 GLN A CA 1
ATOM 1459 C C . GLN A 1 186 ? 16.507 -13.696 -11.171 1.00 85.75 186 GLN A C 1
ATOM 1461 O O . GLN A 1 186 ? 15.863 -14.514 -11.818 1.00 85.75 186 GLN A O 1
ATOM 1466 N N . LEU A 1 187 ? 16.976 -12.566 -11.705 1.00 89.12 187 LEU A N 1
ATOM 1467 C CA . LEU A 1 187 ? 16.975 -12.224 -13.128 1.00 89.12 187 LEU A CA 1
ATOM 1468 C C . LEU A 1 187 ? 18.394 -11.808 -13.534 1.00 89.12 187 LEU A C 1
ATOM 1470 O O . LEU A 1 187 ? 19.078 -11.149 -12.752 1.00 89.12 187 LEU A O 1
ATOM 1474 N N . LEU A 1 188 ? 18.795 -12.128 -14.767 1.00 86.88 188 LEU A N 1
ATOM 1475 C CA . LEU A 1 188 ? 20.080 -11.727 -15.367 1.00 86.88 188 LEU A CA 1
ATOM 1476 C C . LEU A 1 188 ? 20.086 -10.279 -15.886 1.00 86.88 188 LEU A C 1
ATOM 1478 O O . LEU A 1 188 ? 21.016 -9.836 -16.543 1.00 86.88 188 LEU A O 1
ATOM 1482 N N . GLY A 1 189 ? 19.014 -9.529 -15.671 1.00 88.62 189 GLY A N 1
ATOM 1483 C CA . GLY A 1 189 ? 18.901 -8.159 -16.151 1.00 88.62 189 GLY A CA 1
ATOM 1484 C C . GLY A 1 189 ? 17.657 -7.943 -16.988 1.00 88.62 189 GLY A C 1
ATOM 1485 O O . GLY A 1 189 ? 16.799 -8.817 -17.152 1.00 88.62 189 GLY A O 1
ATOM 1486 N N . GLY A 1 190 ? 17.535 -6.719 -17.478 1.00 90.94 190 GLY A N 1
ATOM 1487 C CA . GLY A 1 190 ? 16.384 -6.305 -18.252 1.00 90.94 190 GLY A CA 1
ATOM 1488 C C . GLY A 1 190 ? 16.342 -4.806 -18.465 1.00 90.94 190 GLY A C 1
ATOM 1489 O O . GLY A 1 190 ? 17.212 -4.055 -18.029 1.00 90.94 190 GLY A O 1
ATOM 1490 N N . TYR A 1 191 ? 15.283 -4.374 -19.128 1.00 92.56 191 TYR A N 1
ATOM 1491 C CA . TYR A 1 191 ? 14.955 -2.978 -19.306 1.00 92.56 191 TYR A CA 1
ATOM 1492 C C . TYR A 1 191 ? 13.569 -2.695 -18.731 1.00 92.56 191 TYR A C 1
ATOM 1494 O O . TYR A 1 191 ? 12.595 -3.390 -19.024 1.00 92.56 191 TYR A O 1
ATOM 1502 N N . PHE A 1 192 ? 13.494 -1.662 -17.897 1.00 91.50 192 PHE A N 1
ATOM 1503 C CA . PHE A 1 192 ? 12.341 -1.339 -17.066 1.00 91.50 192 PHE A CA 1
ATOM 1504 C C . PHE A 1 192 ? 11.958 0.117 -17.313 1.00 91.50 192 PHE A C 1
ATOM 1506 O O . PHE A 1 192 ? 12.719 1.021 -16.972 1.00 91.50 192 PHE A O 1
ATOM 1513 N N . TRP A 1 193 ? 10.782 0.359 -17.890 1.00 90.56 193 TRP A N 1
ATOM 1514 C CA . TRP A 1 193 ? 10.374 1.703 -18.310 1.00 90.56 193 TRP A CA 1
ATOM 1515 C C . TRP A 1 193 ? 8.882 1.955 -18.064 1.00 90.56 193 TRP A C 1
ATOM 1517 O O . TRP A 1 193 ? 8.183 1.138 -17.461 1.00 90.56 193 TRP A O 1
ATOM 1527 N N . GLY A 1 194 ? 8.417 3.121 -18.512 1.00 83.44 194 GLY A N 1
ATOM 1528 C CA . GLY A 1 194 ? 7.032 3.570 -18.389 1.00 83.44 194 GLY A CA 1
ATOM 1529 C C . GLY A 1 194 ? 6.876 4.675 -17.354 1.00 83.44 194 GLY A C 1
ATOM 1530 O O . GLY A 1 194 ? 7.731 4.852 -16.487 1.00 83.44 194 GLY A O 1
ATOM 1531 N N . GLN A 1 195 ? 5.777 5.430 -17.433 1.00 70.44 195 GLN A N 1
ATOM 1532 C CA . GLN A 1 195 ? 5.571 6.631 -16.611 1.00 70.44 195 GLN A CA 1
ATOM 1533 C C . GLN A 1 195 ? 5.582 6.325 -15.104 1.00 70.44 195 GLN A C 1
ATOM 1535 O O . GLN A 1 195 ? 6.054 7.142 -14.319 1.00 70.44 195 GLN A O 1
ATOM 1540 N N . ASN A 1 196 ? 5.114 5.135 -14.719 1.00 74.38 196 ASN A N 1
ATOM 1541 C CA . ASN A 1 196 ? 5.143 4.637 -13.341 1.00 74.38 196 ASN A CA 1
ATOM 1542 C C . ASN A 1 196 ? 6.017 3.380 -13.190 1.00 74.38 196 ASN A C 1
ATOM 1544 O O . ASN A 1 196 ? 5.876 2.653 -12.206 1.00 74.38 196 ASN A O 1
ATOM 1548 N N . GLY A 1 197 ? 6.887 3.096 -14.166 1.00 81.12 197 GLY A N 1
ATOM 1549 C CA . GLY A 1 197 ? 7.572 1.809 -14.264 1.00 81.12 197 GLY A CA 1
ATOM 1550 C C . GLY A 1 197 ? 6.593 0.661 -14.517 1.00 81.12 197 GLY A C 1
ATOM 1551 O O . GLY A 1 197 ? 6.664 -0.358 -13.842 1.00 81.12 197 GLY A O 1
ATOM 1552 N N . ASP A 1 198 ? 5.648 0.852 -15.432 1.00 85.81 198 ASP A N 1
ATOM 1553 C CA . ASP A 1 198 ? 4.552 -0.084 -15.712 1.00 85.81 198 ASP A CA 1
ATOM 1554 C C . ASP A 1 198 ? 4.945 -1.255 -16.627 1.00 85.81 198 ASP A C 1
ATOM 1556 O O . ASP A 1 198 ? 4.207 -2.237 -16.718 1.00 85.81 198 ASP A O 1
ATOM 1560 N N . SER A 1 199 ? 6.100 -1.162 -17.291 1.00 92.44 199 SER A N 1
ATOM 1561 C CA . SER A 1 199 ? 6.499 -2.085 -18.350 1.00 92.44 199 SER A CA 1
ATOM 1562 C C . SER A 1 199 ? 7.908 -2.635 -18.128 1.00 92.44 199 SER A C 1
ATOM 1564 O O . SER A 1 199 ? 8.759 -1.990 -17.496 1.00 92.44 199 SER A O 1
ATOM 1566 N N . ALA A 1 200 ? 8.147 -3.852 -18.615 1.00 94.38 200 ALA A N 1
ATOM 1567 C CA . ALA A 1 200 ? 9.446 -4.512 -18.555 1.00 94.38 200 ALA A CA 1
ATOM 1568 C C . ALA A 1 200 ? 9.664 -5.512 -19.689 1.00 94.38 200 ALA A C 1
ATOM 1570 O O . ALA A 1 200 ? 8.734 -6.164 -20.157 1.00 94.38 200 ALA A O 1
ATOM 1571 N N . ILE A 1 201 ? 10.940 -5.673 -20.028 1.00 95.00 201 ILE A N 1
ATOM 1572 C CA . ILE A 1 201 ? 11.515 -6.844 -20.684 1.00 95.00 201 ILE A CA 1
ATOM 1573 C C . ILE A 1 201 ? 12.646 -7.296 -19.763 1.00 95.00 201 ILE A C 1
ATOM 1575 O O . ILE A 1 201 ? 13.541 -6.505 -19.476 1.00 95.00 201 ILE A O 1
ATOM 1579 N N . ALA A 1 202 ? 12.614 -8.531 -19.286 1.00 94.00 202 ALA A N 1
ATOM 1580 C CA . ALA A 1 202 ? 13.653 -9.081 -18.428 1.00 94.00 202 ALA A CA 1
ATOM 1581 C C . ALA A 1 202 ? 13.987 -10.517 -18.817 1.00 94.00 202 ALA A C 1
ATOM 1583 O O . ALA A 1 202 ? 13.204 -11.180 -19.494 1.00 94.00 202 ALA A O 1
ATOM 1584 N N . PHE A 1 203 ? 15.151 -10.991 -18.390 1.00 90.31 203 PHE A N 1
ATOM 1585 C CA . PHE A 1 203 ? 15.697 -12.259 -18.859 1.00 90.31 203 PHE A CA 1
ATOM 1586 C C . PHE A 1 203 ? 16.252 -13.089 -17.707 1.00 90.31 203 PHE A C 1
ATOM 1588 O O . PHE A 1 203 ? 16.803 -12.557 -16.741 1.00 90.31 203 PHE A O 1
ATOM 1595 N N . ASP A 1 204 ? 16.160 -14.404 -17.853 1.00 85.50 204 ASP A N 1
ATOM 1596 C CA . ASP A 1 204 ? 17.112 -15.343 -17.268 1.00 85.50 204 ASP A CA 1
ATOM 1597 C C . ASP A 1 204 ? 17.790 -16.156 -18.392 1.00 85.50 204 ASP A C 1
ATOM 1599 O O . ASP A 1 204 ? 17.718 -15.775 -19.559 1.00 85.50 204 ASP A O 1
ATOM 1603 N N . ARG A 1 205 ? 18.495 -17.250 -18.070 1.00 80.94 205 ARG A N 1
ATOM 1604 C CA . ARG A 1 205 ? 19.236 -18.043 -19.071 1.00 80.94 205 ARG A CA 1
ATOM 1605 C C . ARG A 1 205 ? 18.357 -18.675 -20.157 1.00 80.94 205 ARG A C 1
ATOM 1607 O O . ARG A 1 205 ? 18.867 -18.943 -21.238 1.00 80.94 205 ARG A O 1
ATOM 1614 N N . ARG A 1 206 ? 17.085 -18.961 -19.871 1.00 90.56 206 ARG A N 1
ATOM 1615 C CA . ARG A 1 206 ? 16.173 -19.688 -20.775 1.00 90.56 206 ARG A CA 1
ATOM 1616 C C . ARG A 1 206 ? 14.901 -18.907 -21.083 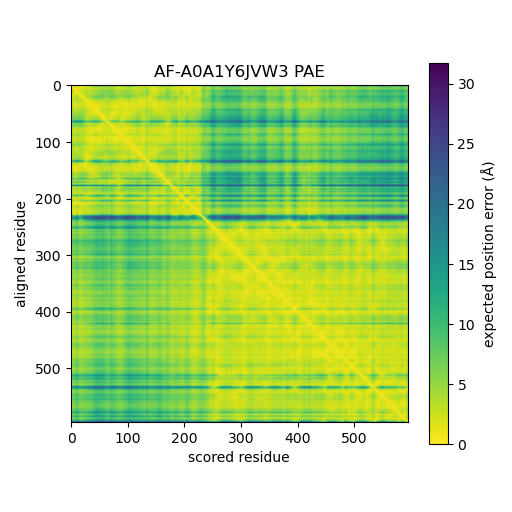1.00 90.56 206 ARG A C 1
ATOM 1618 O O . ARG A 1 206 ? 14.296 -19.103 -22.136 1.00 90.56 206 ARG A O 1
ATOM 1625 N N . TYR A 1 207 ? 14.476 -18.051 -20.166 1.00 94.88 207 TYR A N 1
ATOM 1626 C CA . TYR A 1 207 ? 13.184 -17.397 -20.231 1.00 94.88 207 TYR A CA 1
ATOM 1627 C C . TYR A 1 207 ? 13.314 -15.894 -20.451 1.00 94.88 207 TYR A C 1
ATOM 1629 O O . TYR A 1 207 ? 14.129 -15.203 -19.838 1.00 94.88 207 TYR A O 1
ATOM 1637 N N . LEU A 1 208 ? 12.429 -15.399 -21.309 1.00 95.81 208 LEU A N 1
ATOM 1638 C CA . LEU A 1 208 ? 12.112 -13.991 -21.476 1.00 95.81 208 LEU A CA 1
ATOM 1639 C C . LEU A 1 208 ? 10.835 -13.690 -20.687 1.00 95.81 208 LEU A C 1
ATOM 1641 O O . LEU A 1 208 ? 9.826 -14.379 -20.823 1.00 95.81 208 LEU A O 1
ATOM 1645 N N . TYR A 1 209 ? 10.870 -12.629 -19.897 1.00 95.81 209 TYR A N 1
ATOM 1646 C CA . TYR A 1 209 ? 9.743 -12.116 -19.136 1.00 95.81 209 TYR A CA 1
ATOM 1647 C C . TYR A 1 209 ? 9.344 -10.759 -19.696 1.00 95.81 209 TYR A C 1
ATOM 1649 O O . TYR A 1 209 ? 10.183 -9.867 -19.833 1.00 95.81 209 TYR A O 1
ATOM 1657 N N . VAL A 1 210 ? 8.061 -10.579 -19.987 1.00 96.12 210 VAL A N 1
ATOM 1658 C CA . VAL A 1 210 ? 7.518 -9.281 -20.392 1.00 96.12 210 VAL A CA 1
ATOM 1659 C C . VAL A 1 210 ? 6.414 -8.862 -19.442 1.00 96.12 210 VAL A C 1
ATOM 1661 O O . VAL A 1 210 ? 5.626 -9.694 -18.997 1.00 96.12 210 VAL A O 1
ATOM 1664 N N . VAL A 1 211 ? 6.357 -7.569 -19.135 1.00 94.50 211 VAL A N 1
ATOM 1665 C CA . VAL A 1 211 ? 5.244 -6.960 -18.404 1.00 94.50 211 VAL A CA 1
ATOM 1666 C C . VAL A 1 211 ? 4.785 -5.723 -19.143 1.00 94.50 211 VAL A C 1
ATOM 1668 O O . VAL A 1 211 ? 5.604 -4.927 -19.605 1.00 94.50 211 VAL A O 1
ATOM 1671 N N . LEU A 1 212 ? 3.472 -5.563 -19.211 1.00 91.81 212 LEU A N 1
ATOM 1672 C CA . LEU A 1 212 ? 2.782 -4.489 -19.891 1.00 91.81 212 LEU A CA 1
ATOM 1673 C C . LEU A 1 212 ? 1.677 -3.933 -18.990 1.00 91.81 212 LEU A C 1
ATOM 1675 O O . LEU A 1 212 ? 0.822 -4.676 -18.505 1.00 91.81 212 LEU A O 1
ATOM 1679 N N . GLY A 1 213 ? 1.663 -2.612 -18.811 1.00 87.44 213 GLY A N 1
ATOM 1680 C CA . GLY A 1 213 ? 0.531 -1.909 -18.201 1.00 87.44 213 GLY A CA 1
ATOM 1681 C C . GLY A 1 213 ? 0.313 -2.200 -16.713 1.00 87.44 213 GLY A C 1
ATOM 1682 O O . GLY A 1 213 ? -0.824 -2.133 -16.243 1.00 87.44 213 GLY A O 1
ATOM 1683 N N . ALA A 1 214 ? 1.366 -2.534 -15.959 1.00 88.56 214 ALA A N 1
ATOM 1684 C CA . ALA A 1 214 ? 1.279 -2.608 -14.502 1.00 88.56 214 ALA A CA 1
ATOM 1685 C C . ALA A 1 214 ? 0.919 -1.239 -13.901 1.00 88.56 214 ALA A C 1
ATOM 1687 O O . ALA A 1 214 ? 1.314 -0.188 -14.396 1.00 88.56 214 ALA A O 1
ATOM 1688 N N . THR A 1 215 ? 0.183 -1.217 -12.793 1.00 83.81 215 THR A N 1
ATOM 1689 C CA . THR A 1 215 ? -0.252 0.045 -12.170 1.00 83.81 215 THR A CA 1
ATOM 1690 C C . THR A 1 215 ? 0.883 0.816 -11.492 1.00 83.81 215 THR A C 1
ATOM 1692 O O . THR A 1 215 ? 0.777 2.027 -11.286 1.00 83.81 215 THR A O 1
ATOM 1695 N N . SER A 1 216 ? 1.981 0.136 -11.158 1.00 85.31 216 SER A N 1
ATOM 1696 C CA . SER A 1 216 ? 3.177 0.723 -10.559 1.00 85.31 216 SER A CA 1
ATOM 1697 C C . SER A 1 216 ? 4.408 -0.160 -10.776 1.00 85.31 216 SER A C 1
ATOM 1699 O O . SER A 1 216 ? 4.291 -1.346 -11.085 1.00 85.31 216 SER A O 1
ATOM 1701 N N . SER A 1 217 ? 5.597 0.397 -10.522 1.00 86.25 217 SER A N 1
ATOM 1702 C CA . SER A 1 217 ? 6.853 -0.364 -10.525 1.00 86.25 217 SER A CA 1
ATOM 1703 C C . SER A 1 217 ? 6.879 -1.514 -9.515 1.00 86.25 217 SER A C 1
ATOM 1705 O O . SER A 1 217 ? 7.589 -2.491 -9.737 1.00 86.25 217 SER A O 1
ATOM 1707 N N . TYR A 1 218 ? 6.092 -1.416 -8.440 1.00 88.31 218 TYR A N 1
ATOM 1708 C CA . TYR A 1 218 ? 5.915 -2.486 -7.464 1.00 88.31 218 TYR A CA 1
ATOM 1709 C C . TYR A 1 218 ? 4.963 -3.574 -7.969 1.00 88.31 218 TYR A C 1
ATOM 1711 O O . TYR A 1 218 ? 5.291 -4.748 -7.872 1.00 88.31 218 TYR A O 1
ATOM 1719 N N . ASP A 1 219 ? 3.835 -3.215 -8.585 1.00 88.50 219 ASP A N 1
ATOM 1720 C CA . ASP A 1 219 ? 2.936 -4.218 -9.181 1.00 88.50 219 ASP A CA 1
ATOM 1721 C C . ASP A 1 219 ? 3.646 -4.997 -10.295 1.00 88.50 219 ASP A C 1
ATOM 1723 O O . ASP A 1 219 ? 3.520 -6.216 -10.388 1.00 88.50 219 ASP A O 1
ATOM 1727 N N . ARG A 1 220 ? 4.470 -4.297 -11.089 1.00 90.38 220 ARG A N 1
ATOM 1728 C CA . ARG A 1 220 ? 5.361 -4.907 -12.080 1.00 90.38 220 ARG A CA 1
ATOM 1729 C C . ARG A 1 220 ? 6.348 -5.881 -11.434 1.00 90.38 220 ARG A C 1
ATOM 1731 O O . ARG A 1 220 ? 6.603 -6.945 -11.987 1.00 90.38 220 ARG A O 1
ATOM 1738 N N . GLU A 1 221 ? 6.912 -5.520 -10.283 1.00 89.56 221 GLU A N 1
ATOM 1739 C CA . GLU A 1 221 ? 7.785 -6.415 -9.522 1.00 89.56 221 GLU A CA 1
ATOM 1740 C C . GLU A 1 221 ? 7.056 -7.697 -9.125 1.00 89.56 221 GLU A C 1
ATOM 1742 O O . GLU A 1 221 ? 7.587 -8.788 -9.314 1.00 89.56 221 GLU A O 1
ATOM 1747 N N . VAL A 1 222 ? 5.845 -7.564 -8.581 1.00 89.81 222 VAL A N 1
ATOM 1748 C CA . VAL A 1 222 ? 5.065 -8.699 -8.090 1.00 89.81 222 VAL A CA 1
ATOM 1749 C C . VAL A 1 222 ? 4.762 -9.677 -9.220 1.00 89.81 222 VAL A C 1
ATOM 1751 O O . VAL A 1 222 ? 5.026 -10.868 -9.056 1.00 89.81 222 VAL A O 1
ATOM 1754 N N . VAL A 1 223 ? 4.286 -9.201 -10.378 1.00 89.25 223 VAL A N 1
ATOM 1755 C CA . VAL A 1 223 ? 4.026 -10.098 -11.522 1.00 89.25 223 VAL A CA 1
ATOM 1756 C C . VAL A 1 223 ? 5.298 -10.742 -12.061 1.00 89.25 223 VAL A C 1
ATOM 1758 O O . VAL A 1 223 ? 5.275 -11.915 -12.425 1.00 89.25 223 VAL A O 1
ATOM 1761 N N . LEU A 1 224 ? 6.425 -10.021 -12.095 1.00 90.88 224 LEU A N 1
ATOM 1762 C CA . LEU A 1 224 ? 7.700 -10.613 -12.509 1.00 90.88 224 LEU A CA 1
ATOM 1763 C C . LEU A 1 224 ? 8.118 -11.715 -11.540 1.00 90.88 224 LEU A C 1
ATOM 1765 O O . LEU A 1 224 ? 8.469 -12.810 -11.973 1.00 90.88 224 LEU A O 1
ATOM 1769 N N . ALA A 1 225 ? 8.035 -11.452 -10.236 1.00 90.50 225 ALA A N 1
ATOM 1770 C CA . ALA A 1 225 ? 8.371 -12.425 -9.209 1.00 90.50 225 ALA A CA 1
ATOM 1771 C C . ALA A 1 225 ? 7.476 -13.670 -9.328 1.00 90.50 225 ALA A C 1
ATOM 1773 O O . ALA A 1 225 ? 7.965 -14.791 -9.264 1.00 90.50 225 ALA A O 1
ATOM 1774 N N . GLN A 1 226 ? 6.183 -13.494 -9.593 1.00 87.94 226 GLN A N 1
ATOM 1775 C CA . GLN A 1 226 ? 5.250 -14.593 -9.842 1.00 87.94 226 GLN A CA 1
ATOM 1776 C C . GLN A 1 226 ? 5.666 -15.483 -11.020 1.00 87.94 226 GLN A C 1
ATOM 1778 O O . GLN A 1 226 ? 5.740 -16.703 -10.869 1.00 87.94 226 GLN A O 1
ATOM 1783 N N . LEU A 1 227 ? 6.012 -14.894 -12.167 1.00 89.56 227 LEU A N 1
ATOM 1784 C CA . LEU A 1 227 ? 6.474 -15.651 -13.337 1.00 89.56 227 LEU A CA 1
ATOM 1785 C C . LEU A 1 227 ? 7.817 -16.363 -13.095 1.00 89.56 227 LEU A C 1
ATOM 1787 O O . LEU A 1 227 ? 8.021 -17.498 -13.541 1.00 89.56 227 LEU A O 1
ATOM 1791 N N . VAL A 1 228 ? 8.744 -15.706 -12.393 1.00 89.75 228 VAL A N 1
ATOM 1792 C CA . VAL A 1 228 ? 10.058 -16.277 -12.052 1.00 89.75 228 VAL A CA 1
ATOM 1793 C C . VAL A 1 228 ? 9.887 -17.479 -11.120 1.00 89.75 228 VAL A C 1
ATOM 1795 O O . VAL A 1 228 ? 10.451 -18.541 -11.373 1.00 89.75 228 VAL A O 1
ATOM 1798 N N . HIS A 1 229 ? 9.043 -17.344 -10.096 1.00 85.12 229 HIS A N 1
ATOM 1799 C CA . HIS A 1 229 ? 8.783 -18.376 -9.090 1.00 85.12 229 HIS A CA 1
ATOM 1800 C C . HIS A 1 229 ? 7.681 -19.378 -9.478 1.00 85.12 229 HIS A C 1
ATOM 1802 O O . HIS A 1 229 ? 7.368 -20.261 -8.685 1.00 85.12 229 HIS A O 1
ATOM 1808 N N . GLN A 1 230 ? 7.097 -19.263 -10.678 1.00 78.00 230 GLN A N 1
ATOM 1809 C CA . GLN A 1 230 ? 5.996 -20.110 -11.166 1.00 78.00 230 GLN A CA 1
ATOM 1810 C C . GLN A 1 230 ? 4.748 -20.103 -10.253 1.00 78.00 230 GLN A C 1
ATOM 1812 O O . GLN A 1 230 ? 4.016 -21.086 -10.187 1.00 78.00 230 GLN A O 1
ATOM 1817 N N . LYS A 1 231 ? 4.482 -18.985 -9.566 1.00 69.06 231 LYS A N 1
ATOM 1818 C CA . LYS A 1 231 ? 3.250 -18.748 -8.790 1.00 69.06 231 LYS A CA 1
ATOM 1819 C C . LYS A 1 231 ? 2.264 -17.936 -9.642 1.00 69.06 231 LYS A C 1
ATOM 1821 O O . LYS A 1 231 ? 2.685 -16.985 -10.291 1.00 69.06 231 LYS A O 1
ATOM 1826 N N . THR A 1 232 ? 0.971 -18.272 -9.669 1.00 61.00 232 THR A N 1
ATOM 1827 C CA . THR A 1 232 ? -0.027 -17.619 -10.558 1.00 61.00 232 THR A CA 1
ATOM 1828 C C . THR A 1 232 ? -1.096 -16.787 -9.839 1.00 61.00 232 THR A C 1
ATOM 1830 O O . THR A 1 232 ? -1.821 -16.035 -10.486 1.00 61.00 232 THR A O 1
ATOM 1833 N N . THR A 1 233 ? -1.202 -16.874 -8.517 1.00 57.62 233 THR A N 1
ATOM 1834 C CA . THR A 1 233 ? -2.448 -16.595 -7.779 1.00 57.62 233 THR A CA 1
ATOM 1835 C C . THR A 1 233 ? -2.782 -15.119 -7.579 1.00 57.62 233 THR A C 1
ATOM 1837 O O . THR A 1 233 ? -3.873 -14.690 -7.946 1.00 57.62 233 THR A O 1
ATOM 1840 N N . ALA A 1 234 ? -1.854 -14.299 -7.069 1.00 55.88 234 ALA A N 1
ATOM 1841 C CA . ALA A 1 234 ? -2.219 -12.976 -6.533 1.00 55.88 234 ALA A CA 1
ATOM 1842 C C . ALA A 1 234 ? -2.816 -11.982 -7.556 1.00 55.88 234 ALA A C 1
ATOM 1844 O O . ALA A 1 234 ? -3.414 -10.988 -7.147 1.00 55.88 234 ALA A O 1
ATOM 1845 N N . LEU A 1 235 ? -2.655 -12.218 -8.867 1.00 57.47 235 LEU A N 1
ATOM 1846 C CA . LEU A 1 235 ? -3.068 -11.275 -9.914 1.00 57.47 235 LEU A CA 1
ATOM 1847 C C . LEU A 1 235 ? -3.892 -11.856 -11.064 1.00 57.47 235 LEU A C 1
ATOM 1849 O O . LEU A 1 235 ? -4.487 -11.060 -11.786 1.00 57.47 235 LEU A O 1
ATOM 1853 N N . GLN A 1 236 ? -3.976 -13.181 -11.255 1.00 54.59 236 GLN A N 1
ATOM 1854 C CA . GLN A 1 236 ? -4.720 -13.707 -12.409 1.00 54.59 236 GLN A CA 1
ATOM 1855 C C . GLN A 1 236 ? -6.213 -13.378 -12.331 1.00 54.59 236 GLN A C 1
ATOM 1857 O O . GLN A 1 236 ? -6.779 -13.057 -13.364 1.00 54.59 236 GLN A O 1
ATOM 1862 N N . ASN A 1 237 ? -6.810 -13.367 -11.130 1.00 60.22 237 ASN A N 1
ATOM 1863 C CA . ASN A 1 237 ? -8.216 -12.990 -10.909 1.00 60.22 237 ASN A CA 1
ATOM 1864 C C . ASN A 1 237 ? -8.503 -12.440 -9.498 1.00 60.22 237 ASN A C 1
ATOM 1866 O O . ASN A 1 237 ? -9.659 -12.327 -9.114 1.00 60.22 237 ASN A O 1
ATOM 1870 N N . GLY A 1 238 ? -7.481 -12.137 -8.689 1.00 66.38 238 GLY A N 1
ATOM 1871 C CA . GLY A 1 238 ? -7.673 -11.831 -7.265 1.00 66.38 238 GLY A CA 1
ATOM 1872 C C . GLY A 1 238 ? -7.921 -13.067 -6.382 1.00 66.38 238 GLY A C 1
ATOM 1873 O O . GLY A 1 238 ? -8.157 -12.920 -5.185 1.00 66.38 238 GLY A O 1
ATOM 1874 N N . ASP A 1 239 ? -7.809 -14.281 -6.920 1.00 70.88 239 ASP A N 1
ATOM 1875 C CA . ASP A 1 239 ? -7.852 -15.513 -6.124 1.00 70.88 239 ASP A CA 1
ATOM 1876 C C . ASP A 1 239 ? -6.659 -15.583 -5.156 1.00 70.88 239 ASP A C 1
ATOM 1878 O O . ASP A 1 239 ? -5.631 -14.935 -5.376 1.00 70.88 239 ASP A O 1
ATOM 1882 N N . SER A 1 240 ? -6.813 -16.313 -4.051 1.00 79.31 240 SER A N 1
ATOM 1883 C CA . SER A 1 240 ? -5.772 -16.486 -3.034 1.00 79.31 240 SER A CA 1
ATOM 1884 C C . SER A 1 240 ? -5.529 -17.960 -2.747 1.00 79.31 240 SER A C 1
ATOM 1886 O O . SER A 1 240 ? -6.484 -18.731 -2.661 1.00 79.31 240 SER A O 1
ATOM 1888 N N . ASP A 1 241 ? -4.264 -18.327 -2.545 1.00 82.94 241 ASP A N 1
ATOM 1889 C CA . ASP A 1 241 ? -3.873 -19.648 -2.036 1.00 82.94 241 ASP A CA 1
ATOM 1890 C C . ASP A 1 241 ? -4.080 -19.765 -0.517 1.00 82.94 241 ASP A C 1
ATOM 1892 O O . ASP A 1 241 ? -4.002 -20.854 0.057 1.00 82.94 241 ASP A O 1
ATOM 1896 N N . TYR A 1 242 ? -4.342 -18.641 0.153 1.00 89.19 242 TYR A N 1
ATOM 1897 C CA . TYR A 1 242 ? -4.491 -18.564 1.596 1.00 89.19 242 TYR A CA 1
ATOM 1898 C C . TYR A 1 242 ? -5.963 -18.541 2.002 1.00 89.19 242 TYR A C 1
ATOM 1900 O O . TYR A 1 242 ? -6.811 -17.880 1.400 1.00 89.19 242 TYR A O 1
ATOM 1908 N N . ALA A 1 243 ? -6.272 -19.269 3.075 1.00 90.94 243 ALA A N 1
ATOM 1909 C CA . ALA A 1 243 ? -7.614 -19.290 3.629 1.00 90.94 243 ALA A CA 1
ATOM 1910 C C . ALA A 1 243 ? -7.989 -17.908 4.177 1.00 90.94 243 ALA A C 1
ATOM 1912 O O . ALA A 1 243 ? -7.251 -17.318 4.961 1.00 90.94 243 ALA A O 1
ATOM 1913 N N . THR A 1 244 ? -9.175 -17.426 3.811 1.00 94.38 244 THR A N 1
ATOM 1914 C CA . THR A 1 244 ? -9.751 -16.201 4.374 1.00 94.38 244 THR A CA 1
ATOM 1915 C C . THR A 1 244 ? -10.083 -16.410 5.855 1.00 94.38 244 THR A C 1
ATOM 1917 O O . THR A 1 244 ? -10.915 -17.280 6.142 1.00 94.38 244 THR A O 1
ATOM 1920 N N . PRO A 1 245 ? -9.511 -15.632 6.796 1.00 96.00 245 PRO A N 1
ATOM 1921 C CA . PRO A 1 245 ? -9.929 -15.645 8.192 1.00 96.00 245 PRO A CA 1
ATOM 1922 C C . PRO A 1 245 ? -11.429 -15.378 8.314 1.00 96.00 245 PRO A C 1
ATOM 1924 O O . PRO A 1 245 ? -11.980 -14.511 7.628 1.00 96.00 245 PRO A O 1
ATOM 1927 N N . GLN A 1 246 ? -12.097 -16.135 9.185 1.00 96.75 246 GLN A N 1
ATOM 1928 C CA . GLN A 1 246 ? -13.530 -15.994 9.423 1.00 96.75 246 GLN A CA 1
ATOM 1929 C C . GLN A 1 246 ? -13.821 -15.841 10.908 1.00 96.75 246 GLN A C 1
ATOM 1931 O O . GLN A 1 246 ? -13.363 -16.642 11.721 1.00 96.75 246 GLN A O 1
ATOM 1936 N N . LEU A 1 247 ? -14.644 -14.851 11.237 1.00 97.38 247 LEU A N 1
ATOM 1937 C CA . LEU A 1 247 ? -15.263 -14.696 12.549 1.00 97.38 247 LEU A CA 1
ATOM 1938 C C . LEU A 1 247 ? -16.780 -14.801 12.416 1.00 97.38 247 LEU A C 1
ATOM 1940 O O . LEU A 1 247 ? -17.345 -14.538 11.353 1.00 97.38 247 LEU A O 1
ATOM 1944 N N . ALA A 1 248 ? -17.441 -15.190 13.501 1.00 96.44 248 ALA A N 1
ATOM 1945 C CA . ALA A 1 248 ? -18.892 -15.246 13.577 1.00 96.44 248 ALA A CA 1
ATOM 1946 C C . ALA A 1 248 ? -19.380 -14.440 14.782 1.00 96.44 248 ALA A C 1
ATOM 1948 O O . ALA A 1 248 ? -18.875 -14.623 15.887 1.00 96.44 248 ALA A O 1
ATOM 1949 N N . VAL A 1 249 ? -20.380 -13.587 14.566 1.00 94.88 249 VAL A N 1
ATOM 1950 C CA . VAL A 1 249 ? -21.101 -12.880 15.629 1.00 94.88 249 VAL A CA 1
ATOM 1951 C C . VAL A 1 249 ? -22.510 -13.448 15.705 1.00 94.88 249 VAL A C 1
ATOM 1953 O O . VAL A 1 249 ? -23.261 -13.419 14.728 1.00 94.88 249 VAL A O 1
ATOM 1956 N N . THR A 1 250 ? -22.863 -13.987 16.870 1.00 93.44 250 THR A N 1
ATOM 1957 C CA . THR A 1 250 ? -24.158 -14.643 17.107 1.00 93.44 250 THR A CA 1
ATOM 1958 C C . THR A 1 250 ? -25.217 -13.702 17.671 1.00 93.44 250 THR A C 1
ATOM 1960 O O . THR A 1 250 ? -26.370 -14.111 17.810 1.00 93.44 250 THR A O 1
ATOM 1963 N N . ALA A 1 251 ? -24.850 -12.463 18.011 1.00 90.88 251 ALA A N 1
ATOM 1964 C CA . ALA A 1 251 ? -25.793 -11.457 18.473 1.00 90.88 251 ALA A CA 1
ATOM 1965 C C . ALA A 1 251 ? -26.887 -11.204 17.427 1.00 90.88 251 ALA A C 1
ATOM 1967 O O . ALA A 1 251 ? -26.650 -11.215 16.215 1.00 90.88 251 ALA A O 1
ATOM 1968 N N . LYS A 1 252 ? -28.113 -10.989 17.913 1.00 87.44 252 LYS A N 1
ATOM 1969 C CA . LYS A 1 252 ? -29.283 -10.740 17.061 1.00 87.44 252 LYS A CA 1
ATOM 1970 C C . LYS A 1 252 ? -29.158 -9.408 16.313 1.00 87.44 252 LYS A C 1
ATOM 1972 O O . LYS A 1 252 ? -29.559 -9.323 15.153 1.00 87.44 252 LYS A O 1
ATOM 1977 N N . GLU A 1 253 ? -28.589 -8.413 16.985 1.00 88.56 253 GLU A N 1
ATOM 1978 C CA . GLU A 1 253 ? -28.316 -7.062 16.492 1.00 88.56 253 GLU A CA 1
ATOM 1979 C C . GLU A 1 253 ? -26.815 -6.800 16.678 1.00 88.56 253 GLU A C 1
ATOM 1981 O O . GLU A 1 253 ? -26.405 -6.282 17.712 1.00 88.56 253 GLU A O 1
ATOM 1986 N N . PRO A 1 254 ? -25.979 -7.280 15.741 1.00 92.06 254 PRO A N 1
ATOM 1987 C CA . PRO A 1 254 ? -24.533 -7.259 15.906 1.00 92.06 254 PRO A CA 1
ATOM 1988 C C . PRO A 1 254 ? -23.975 -5.837 15.770 1.00 92.06 254 PRO A C 1
ATOM 1990 O O . PRO A 1 254 ? -24.249 -5.162 14.773 1.00 92.06 254 PRO A O 1
ATOM 1993 N N . THR A 1 255 ? -23.131 -5.436 16.722 1.00 94.56 255 THR A N 1
ATOM 1994 C CA . THR A 1 255 ? -22.388 -4.167 16.704 1.00 94.56 255 THR A CA 1
ATOM 1995 C C . THR A 1 255 ? -20.899 -4.431 16.499 1.00 94.56 255 THR A C 1
ATOM 1997 O O . THR A 1 255 ? -20.219 -4.968 17.377 1.00 94.56 255 THR A O 1
ATOM 2000 N N . ILE A 1 256 ? -20.377 -4.033 15.338 1.00 97.62 256 ILE A N 1
ATOM 2001 C CA . ILE A 1 256 ? -18.952 -4.152 14.998 1.00 97.62 256 ILE A CA 1
ATOM 2002 C C . ILE A 1 256 ? -18.346 -2.750 14.985 1.00 97.62 256 ILE A C 1
ATOM 2004 O O . ILE A 1 256 ? -18.776 -1.910 14.199 1.00 97.62 256 ILE A O 1
ATOM 2008 N N . ALA A 1 257 ? -17.341 -2.496 15.820 1.00 98.06 257 ALA A N 1
ATOM 2009 C CA . ALA A 1 257 ? -16.664 -1.206 15.896 1.00 98.06 257 ALA A CA 1
ATOM 2010 C C . ALA A 1 257 ? -15.284 -1.258 15.229 1.00 98.06 257 ALA A C 1
ATOM 2012 O O . ALA A 1 257 ? -14.466 -2.122 15.544 1.00 98.06 257 ALA A O 1
ATOM 2013 N N . ILE A 1 258 ? -15.000 -0.304 14.342 1.00 98.62 258 ILE A N 1
ATOM 2014 C CA . ILE A 1 258 ? -13.648 -0.003 13.861 1.00 98.62 258 ILE A CA 1
ATOM 2015 C C . ILE A 1 258 ? -13.146 1.217 14.629 1.00 98.62 258 ILE A C 1
ATOM 2017 O O . ILE A 1 258 ? -13.752 2.287 14.576 1.00 98.62 258 ILE A O 1
ATOM 2021 N N . ILE A 1 259 ? -12.051 1.055 15.361 1.00 98.12 259 ILE A N 1
ATOM 2022 C CA . ILE A 1 259 ? -11.514 2.072 16.266 1.00 98.12 259 ILE A CA 1
ATOM 2023 C C . ILE A 1 259 ? -10.190 2.622 15.734 1.00 98.12 259 ILE A C 1
ATOM 2025 O O . ILE A 1 259 ? -9.487 1.951 14.978 1.00 98.12 259 ILE A O 1
ATOM 2029 N N . GLY A 1 260 ? -9.865 3.855 16.126 1.00 97.75 260 GLY A N 1
ATOM 2030 C CA . GLY A 1 260 ? -8.649 4.562 15.716 1.00 97.75 260 GLY A CA 1
ATOM 2031 C C . GLY A 1 260 ? -7.323 3.900 16.123 1.00 97.75 260 GLY A C 1
ATOM 2032 O O . GLY A 1 260 ? -7.270 2.758 16.574 1.00 97.75 260 GLY A O 1
ATOM 2033 N N . ASP A 1 261 ? -6.227 4.640 15.963 1.00 98.44 261 ASP A N 1
ATOM 2034 C CA . ASP A 1 261 ? -4.865 4.115 16.139 1.00 98.44 261 ASP A CA 1
ATOM 2035 C C . ASP A 1 261 ? -4.590 3.715 17.603 1.00 98.44 261 ASP A C 1
ATOM 2037 O O . ASP A 1 261 ? -4.886 4.471 18.538 1.00 98.44 261 ASP A O 1
ATOM 2041 N N . VAL A 1 262 ? -4.005 2.533 17.811 1.00 98.62 262 VAL A N 1
ATOM 2042 C CA . VAL A 1 262 ? -3.693 1.963 19.130 1.00 98.62 262 VAL A CA 1
ATOM 2043 C C . VAL A 1 262 ? -2.200 1.679 19.236 1.00 98.62 262 VAL A C 1
ATOM 2045 O O . VAL A 1 262 ? -1.624 0.977 18.407 1.00 98.62 262 VAL A O 1
ATOM 2048 N N . TYR A 1 263 ? -1.586 2.198 20.298 1.00 98.06 263 TYR A N 1
ATOM 2049 C CA . TYR A 1 263 ? -0.189 1.948 20.631 1.00 98.06 263 TYR A CA 1
ATOM 2050 C C . TYR A 1 263 ? 0.040 2.053 22.152 1.00 98.06 263 TYR A C 1
ATOM 2052 O O . TYR A 1 263 ? -0.176 3.136 22.714 1.00 98.06 263 TYR A O 1
ATOM 2060 N N . PRO A 1 264 ? 0.521 0.985 22.829 1.00 96.31 264 PRO A N 1
ATOM 2061 C CA . PRO A 1 264 ? 0.751 0.993 24.277 1.00 96.31 264 PRO A CA 1
ATOM 2062 C C . PRO A 1 264 ? 1.745 2.052 24.772 1.00 96.31 264 PRO A C 1
ATOM 2064 O O . PRO A 1 264 ? 1.541 2.597 25.860 1.00 96.31 264 PRO A O 1
ATOM 2067 N N . GLY A 1 265 ? 2.762 2.408 23.974 1.00 96.69 265 GLY A N 1
ATOM 2068 C CA . GLY A 1 265 ? 3.568 3.618 24.184 1.00 96.69 265 GLY A CA 1
ATOM 2069 C C . GLY A 1 265 ? 5.029 3.434 24.577 1.00 96.69 265 GLY A C 1
ATOM 2070 O O . GLY A 1 265 ? 5.650 4.425 24.963 1.00 96.69 265 GLY A O 1
ATOM 2071 N N . GLU A 1 266 ? 5.612 2.240 24.493 1.00 97.19 266 GLU A N 1
ATOM 2072 C CA . GLU A 1 266 ? 6.942 1.932 25.042 1.00 97.19 266 GLU A CA 1
ATOM 2073 C C . GLU A 1 266 ? 8.051 2.869 24.524 1.00 97.19 266 GLU A C 1
ATOM 2075 O O . GLU A 1 266 ? 8.902 3.335 25.289 1.00 97.19 266 GLU A O 1
ATOM 2080 N N . PHE A 1 267 ? 7.999 3.245 23.243 1.00 96.50 267 PHE A N 1
ATOM 2081 C CA . PHE A 1 267 ? 8.867 4.273 22.651 1.00 96.50 267 PHE A CA 1
ATOM 2082 C C . PHE A 1 267 ? 8.782 5.614 23.398 1.00 96.50 267 PHE A C 1
ATOM 2084 O O . PHE A 1 267 ? 9.801 6.250 23.694 1.00 96.50 267 PHE A O 1
ATOM 2091 N N . TYR A 1 268 ? 7.565 6.074 23.696 1.00 96.62 268 TYR A N 1
ATOM 2092 C CA . TYR A 1 268 ? 7.340 7.322 24.423 1.00 96.62 268 TYR A CA 1
ATOM 2093 C C . TYR A 1 268 ? 7.692 7.169 25.898 1.00 96.62 268 TYR A C 1
ATOM 2095 O O . TYR A 1 268 ? 8.238 8.105 26.481 1.00 96.62 268 TYR A O 1
ATOM 2103 N N . THR A 1 269 ? 7.500 5.984 26.474 1.00 96.31 269 THR A N 1
ATOM 2104 C CA . THR A 1 269 ? 7.959 5.663 27.825 1.00 96.31 269 THR A CA 1
ATOM 2105 C C . THR A 1 269 ? 9.462 5.814 27.975 1.00 96.31 269 THR A C 1
ATOM 2107 O O . THR A 1 269 ? 9.912 6.566 28.843 1.00 96.31 269 THR A O 1
ATOM 2110 N N . ALA A 1 270 ? 10.252 5.252 27.059 1.00 94.75 270 ALA A N 1
ATOM 2111 C CA . ALA A 1 270 ? 11.702 5.439 27.068 1.00 94.75 270 ALA A CA 1
ATOM 2112 C C . ALA A 1 270 ? 12.105 6.928 26.983 1.00 94.75 270 ALA A C 1
ATOM 2114 O O . ALA A 1 270 ? 13.087 7.359 27.592 1.00 94.75 270 ALA A O 1
ATOM 2115 N N . ARG A 1 271 ? 11.345 7.752 26.246 1.00 95.00 271 ARG A N 1
ATOM 2116 C CA . ARG A 1 271 ? 11.590 9.203 26.138 1.00 95.00 271 ARG A CA 1
ATOM 2117 C C . ARG A 1 271 ? 11.182 9.971 27.394 1.00 95.00 271 ARG A C 1
ATOM 2119 O O . ARG A 1 271 ? 11.899 10.897 27.777 1.00 95.00 271 ARG A O 1
ATOM 2126 N N . ARG A 1 272 ? 10.051 9.623 28.014 1.00 95.88 272 ARG A N 1
ATOM 2127 C CA . ARG A 1 272 ? 9.557 10.236 29.257 1.00 95.88 272 ARG A CA 1
ATOM 2128 C C . ARG A 1 272 ? 10.502 9.935 30.419 1.00 95.88 272 ARG A C 1
ATOM 2130 O O . ARG A 1 272 ? 10.926 10.874 31.092 1.00 95.88 272 ARG A O 1
ATOM 2137 N N . GLN A 1 273 ? 10.943 8.685 30.559 1.00 95.00 273 GLN A N 1
ATOM 2138 C CA . GLN A 1 273 ? 11.919 8.266 31.572 1.00 95.00 273 GLN A CA 1
ATOM 2139 C C . GLN A 1 273 ? 13.256 9.010 31.443 1.00 95.00 273 GLN A C 1
ATOM 2141 O O . GLN A 1 273 ? 13.735 9.568 32.423 1.00 95.00 273 GLN A O 1
ATOM 2146 N N . LYS A 1 274 ? 13.815 9.139 30.228 1.00 95.75 274 LYS A N 1
ATOM 2147 C CA . LYS A 1 274 ? 15.047 9.927 29.986 1.00 95.75 274 LYS A CA 1
ATOM 2148 C C . LYS A 1 274 ? 14.938 11.399 30.400 1.00 95.75 274 LYS A C 1
ATOM 2150 O O . LYS A 1 274 ? 15.954 12.062 30.578 1.00 95.75 274 LYS A O 1
ATOM 2155 N N . ARG A 1 275 ? 13.718 11.928 30.493 1.00 96.31 275 ARG A N 1
ATOM 2156 C CA . ARG A 1 275 ? 13.421 13.316 30.870 1.00 96.31 275 ARG A CA 1
ATOM 2157 C C . ARG A 1 275 ? 12.887 13.435 32.298 1.00 96.31 275 ARG A C 1
ATOM 2159 O O . ARG A 1 275 ? 12.413 14.511 32.649 1.00 96.31 275 ARG A O 1
ATOM 2166 N N . ASN A 1 276 ? 12.918 12.355 33.086 1.00 95.44 276 ASN A N 1
ATOM 2167 C CA . ASN A 1 276 ? 12.344 12.281 34.432 1.00 95.44 276 ASN A CA 1
ATOM 2168 C C . ASN A 1 276 ? 10.888 12.782 34.492 1.00 95.44 276 ASN A C 1
ATOM 2170 O O . ASN A 1 276 ? 10.493 13.485 35.420 1.00 95.44 276 ASN A O 1
ATOM 2174 N N . ARG A 1 277 ? 10.090 12.460 33.468 1.00 95.12 277 ARG A N 1
ATOM 2175 C CA . ARG A 1 277 ? 8.659 12.784 33.420 1.00 95.12 277 ARG A CA 1
ATOM 2176 C C . ARG A 1 277 ? 7.828 11.613 33.927 1.00 95.12 277 ARG A C 1
ATOM 2178 O O . ARG A 1 277 ? 8.203 10.460 33.728 1.00 95.12 277 ARG A O 1
ATOM 2185 N N . TRP A 1 278 ? 6.679 11.929 34.525 1.00 95.31 278 TRP A N 1
ATOM 2186 C CA . TRP A 1 278 ? 5.670 10.929 34.865 1.00 95.31 278 TRP A CA 1
ATOM 2187 C C . TRP A 1 278 ? 5.261 10.128 33.622 1.00 95.31 278 TRP A C 1
ATOM 2189 O O . TRP A 1 278 ? 5.103 10.689 32.534 1.00 95.31 278 TRP A O 1
ATOM 2199 N N . ASP A 1 279 ? 5.101 8.819 33.805 1.00 96.44 279 ASP A N 1
ATOM 2200 C CA . ASP A 1 279 ? 4.760 7.875 32.752 1.00 96.44 279 ASP A CA 1
ATOM 2201 C C . ASP A 1 279 ? 3.591 6.978 33.204 1.00 96.44 279 ASP A C 1
ATOM 2203 O O . ASP A 1 279 ? 3.718 6.269 34.210 1.00 96.44 279 ASP A O 1
ATOM 2207 N N . PRO A 1 280 ? 2.449 7.002 32.499 1.00 95.31 280 PRO A N 1
ATOM 2208 C CA . PRO A 1 280 ? 1.274 6.219 32.865 1.00 95.31 280 PRO A CA 1
ATOM 2209 C C . PRO A 1 280 ? 1.483 4.721 32.643 1.00 95.31 280 PRO A C 1
ATOM 2211 O O . PRO A 1 280 ? 1.010 3.928 33.444 1.00 95.31 280 PRO A O 1
ATOM 2214 N N . LEU A 1 281 ? 2.221 4.312 31.607 1.00 95.69 281 LEU A N 1
ATOM 2215 C CA . LEU A 1 281 ? 2.427 2.895 31.311 1.00 95.69 281 LEU A CA 1
ATOM 2216 C C . LEU A 1 281 ? 3.237 2.220 32.428 1.00 95.69 281 LEU A C 1
ATOM 2218 O O . LEU A 1 281 ? 2.925 1.108 32.836 1.00 95.69 281 LEU A O 1
ATOM 2222 N N . VAL A 1 282 ? 4.236 2.922 32.966 1.00 96.31 282 VAL A N 1
ATOM 2223 C CA . VAL A 1 282 ? 5.077 2.451 34.077 1.00 96.31 282 VAL A CA 1
ATOM 2224 C C . VAL A 1 282 ? 4.339 2.505 35.411 1.00 96.31 282 VAL A C 1
ATOM 2226 O O . VAL A 1 282 ? 4.458 1.581 36.207 1.00 96.31 282 VAL A O 1
ATOM 2229 N N . THR A 1 283 ? 3.620 3.597 35.688 1.00 96.88 283 THR A N 1
ATOM 2230 C CA . THR A 1 283 ? 3.029 3.818 37.022 1.00 96.88 283 THR A CA 1
ATOM 2231 C C . THR A 1 283 ? 1.633 3.226 37.193 1.00 96.88 283 THR A C 1
ATOM 2233 O O . THR A 1 283 ? 1.260 2.919 38.319 1.00 96.88 283 THR A O 1
ATOM 2236 N N . GLN A 1 284 ? 0.872 3.077 36.107 1.00 97.38 284 GLN A N 1
ATOM 2237 C CA . GLN A 1 284 ? -0.517 2.600 36.110 1.00 97.38 284 GLN A CA 1
ATOM 2238 C C . GLN A 1 284 ? -0.699 1.293 35.317 1.00 97.38 284 GLN A C 1
ATOM 2240 O O . GLN A 1 284 ? -1.685 0.586 35.506 1.00 97.38 284 GLN A O 1
ATOM 2245 N N . GLY A 1 285 ? 0.253 0.933 34.450 1.00 97.31 285 GLY A N 1
ATOM 2246 C CA . GLY A 1 285 ? 0.207 -0.295 33.655 1.00 97.31 285 GLY A CA 1
ATOM 2247 C C . GLY A 1 285 ? -0.518 -0.150 32.312 1.00 97.31 285 GLY A C 1
ATOM 2248 O O . GLY A 1 285 ? -1.025 0.911 31.949 1.00 97.31 285 GLY A O 1
ATOM 2249 N N . TYR A 1 286 ? -0.562 -1.251 31.555 1.00 97.75 286 TYR A N 1
ATOM 2250 C CA . TYR A 1 286 ? -1.080 -1.291 30.176 1.00 97.75 286 TYR A CA 1
ATOM 2251 C C . TYR A 1 286 ? -2.596 -1.067 30.085 1.00 97.75 286 TYR A C 1
ATOM 2253 O O . TYR A 1 286 ? -3.085 -0.556 29.081 1.00 97.75 286 TYR A O 1
ATOM 2261 N N . ASN A 1 287 ? -3.340 -1.405 31.140 1.00 97.56 287 ASN A N 1
ATOM 2262 C CA . ASN A 1 287 ? -4.799 -1.281 31.164 1.00 97.56 287 ASN A CA 1
ATOM 2263 C C . ASN A 1 287 ? -5.287 0.162 31.322 1.00 97.56 287 ASN A C 1
ATOM 2265 O O . ASN A 1 287 ? -6.401 0.481 30.912 1.00 97.56 287 ASN A O 1
ATOM 2269 N N . TYR A 1 288 ? -4.450 1.035 31.887 1.00 97.94 288 TYR A N 1
ATOM 2270 C CA . TYR A 1 288 ? -4.836 2.374 32.326 1.00 97.94 288 TYR A CA 1
ATOM 2271 C C . TYR A 1 288 ? -5.519 3.210 31.238 1.00 97.94 288 TYR A C 1
ATOM 2273 O O . TYR A 1 288 ? -6.468 3.945 31.510 1.00 97.94 288 TYR A O 1
ATOM 2281 N N . THR A 1 289 ? -5.058 3.081 29.991 1.00 97.12 289 THR A N 1
ATOM 2282 C CA . THR A 1 289 ? -5.587 3.863 28.867 1.00 97.12 289 THR A CA 1
ATOM 2283 C C . THR A 1 289 ? -7.018 3.475 28.482 1.00 97.12 289 THR A C 1
ATOM 2285 O O . THR A 1 289 ? -7.762 4.314 27.979 1.00 97.12 289 THR A O 1
ATOM 2288 N N . PHE A 1 290 ? -7.435 2.240 28.769 1.00 97.88 290 PHE A N 1
ATOM 2289 C CA . PHE A 1 290 ? -8.752 1.724 28.396 1.00 97.88 290 PHE A CA 1
ATOM 2290 C C . PHE A 1 290 ? -9.828 2.017 29.446 1.00 97.88 290 PHE A C 1
ATOM 2292 O O . PHE A 1 290 ? -11.006 2.048 29.106 1.00 97.88 290 PHE A O 1
ATOM 2299 N N . GLU A 1 291 ? -9.453 2.269 30.704 1.00 96.88 291 GLU A N 1
ATOM 2300 C CA . GLU A 1 291 ? -10.358 2.252 31.867 1.00 96.88 291 GLU A CA 1
ATOM 2301 C C . GLU A 1 291 ? -11.660 3.047 31.687 1.00 96.88 291 GLU A C 1
ATOM 2303 O O . GLU A 1 291 ? -12.733 2.553 32.026 1.00 96.88 291 GLU A O 1
ATOM 2308 N N . LYS A 1 292 ? -11.597 4.259 31.120 1.00 97.25 292 LYS A N 1
ATOM 2309 C CA . LYS A 1 292 ? -12.784 5.120 30.954 1.00 97.25 292 LYS A CA 1
ATOM 2310 C C . LYS A 1 292 ? -13.753 4.645 29.874 1.00 97.25 292 LYS A C 1
ATOM 2312 O O . LYS A 1 292 ? -14.936 4.961 29.948 1.00 97.25 292 LYS A O 1
ATOM 2317 N N . LEU A 1 293 ? -13.260 3.906 28.884 1.00 97.56 293 LEU A N 1
ATOM 2318 C CA . LEU A 1 293 ? -14.047 3.390 27.760 1.00 97.56 293 LEU A CA 1
ATOM 2319 C C . LEU A 1 293 ? -14.249 1.871 27.845 1.00 97.56 293 LEU A C 1
ATOM 2321 O O . LEU A 1 293 ? -14.947 1.294 27.016 1.00 97.56 293 LEU A O 1
ATOM 2325 N N . GLN A 1 294 ? -13.694 1.229 28.875 1.00 96.69 294 GLN A N 1
ATOM 2326 C CA . GLN A 1 294 ? -13.727 -0.211 29.094 1.00 96.69 294 GLN A CA 1
ATOM 2327 C C . GLN A 1 294 ? -15.154 -0.765 29.044 1.00 96.69 294 GLN A C 1
ATOM 2329 O O . GLN A 1 294 ? -15.419 -1.734 28.340 1.00 96.69 294 GLN A O 1
ATOM 2334 N N . SER A 1 295 ? -16.085 -0.132 29.759 1.00 95.94 295 SER A N 1
ATOM 2335 C CA . SER A 1 295 ? -17.484 -0.565 29.812 1.00 95.94 295 SER A CA 1
ATOM 2336 C C . SER A 1 295 ? -18.166 -0.540 28.445 1.00 95.94 295 SER A C 1
ATOM 2338 O O . SER A 1 295 ? -19.035 -1.368 28.199 1.00 95.94 295 SER A O 1
ATOM 2340 N N . TYR A 1 296 ? -17.786 0.394 27.569 1.00 95.62 296 TYR A N 1
ATOM 2341 C CA . TYR A 1 296 ? -18.303 0.469 26.203 1.00 95.62 296 TYR A CA 1
ATOM 2342 C C . TYR A 1 296 ? -17.689 -0.623 25.322 1.00 95.62 296 TYR A C 1
ATOM 2344 O O . TYR A 1 296 ? -18.414 -1.334 24.636 1.00 95.62 296 TYR A O 1
ATOM 2352 N N . LEU A 1 297 ? -16.369 -0.822 25.399 1.00 97.00 297 LEU A N 1
ATOM 2353 C CA . LEU A 1 297 ? -15.686 -1.857 24.617 1.00 97.00 297 LEU A CA 1
ATOM 2354 C C . LEU A 1 297 ? -16.218 -3.268 24.912 1.00 97.00 297 LEU A C 1
ATOM 2356 O O . LEU A 1 297 ? -16.185 -4.127 24.042 1.00 97.00 297 LEU A O 1
ATOM 2360 N N . GLN A 1 298 ? -16.711 -3.519 26.128 1.00 95.94 298 GLN A N 1
ATOM 2361 C CA . GLN A 1 298 ? -17.336 -4.795 26.507 1.00 95.94 298 GLN A CA 1
ATOM 2362 C C . GLN A 1 298 ? -18.760 -4.980 25.959 1.00 95.94 298 GLN A C 1
ATOM 2364 O O . GLN A 1 298 ? -19.279 -6.091 26.004 1.00 95.94 298 GLN A O 1
ATOM 2369 N N . GLN A 1 299 ? -19.411 -3.910 25.494 1.00 93.31 299 GLN A N 1
ATOM 2370 C CA . GLN A 1 299 ? -20.768 -3.961 24.937 1.00 93.31 299 GLN A CA 1
ATOM 2371 C C . GLN A 1 299 ? -20.774 -4.211 23.428 1.00 93.31 299 GLN A C 1
ATOM 2373 O O . GLN A 1 299 ? -21.773 -4.693 22.903 1.00 93.31 299 GLN A O 1
ATOM 2378 N N . THR A 1 300 ? -19.684 -3.894 22.729 1.00 94.38 300 THR A N 1
ATOM 2379 C CA . THR A 1 300 ? -19.539 -4.194 21.304 1.00 94.38 300 THR A CA 1
ATOM 2380 C C . THR A 1 300 ? -19.187 -5.669 21.099 1.00 94.38 300 THR A C 1
ATOM 2382 O O . THR A 1 300 ? -18.392 -6.250 21.841 1.00 94.38 300 THR A O 1
ATOM 2385 N N . ASP A 1 301 ? -19.767 -6.292 20.070 1.00 96.00 301 ASP A N 1
ATOM 2386 C CA . ASP A 1 301 ? -19.536 -7.713 19.786 1.00 96.00 301 ASP A CA 1
ATOM 2387 C C . ASP A 1 301 ? -18.135 -7.969 19.222 1.00 96.00 301 ASP A C 1
ATOM 2389 O O . ASP A 1 301 ? -17.539 -9.017 19.473 1.00 96.00 301 ASP A O 1
ATOM 2393 N N . LEU A 1 302 ? -17.621 -7.019 18.432 1.00 97.25 302 LEU A N 1
ATOM 2394 C CA . LEU A 1 302 ? -16.271 -7.045 17.876 1.00 97.25 302 LEU A CA 1
ATOM 2395 C C . LEU A 1 302 ? -15.680 -5.636 17.788 1.00 97.25 302 LEU A C 1
ATOM 2397 O O . LEU A 1 302 ? -16.290 -4.739 17.210 1.00 97.25 302 LEU A O 1
ATOM 2401 N N . ASN A 1 303 ? -14.445 -5.480 18.263 1.00 98.50 303 ASN A N 1
ATOM 2402 C CA . ASN A 1 303 ? -13.617 -4.289 18.107 1.00 98.50 303 ASN A CA 1
ATOM 2403 C C . ASN A 1 303 ? -12.413 -4.592 17.199 1.00 98.50 303 ASN A C 1
ATOM 2405 O O . ASN A 1 303 ? -11.542 -5.410 17.522 1.00 98.50 303 ASN A O 1
ATOM 2409 N N . ILE A 1 304 ? -12.372 -3.905 16.061 1.00 98.88 304 ILE A N 1
ATOM 2410 C CA . ILE A 1 304 ? -11.305 -3.928 15.059 1.00 98.88 304 ILE A CA 1
ATOM 2411 C C . ILE A 1 304 ? -10.466 -2.666 15.240 1.00 98.88 304 ILE A C 1
ATOM 2413 O O . ILE A 1 304 ? -11.019 -1.570 15.265 1.00 98.88 304 ILE A O 1
ATOM 2417 N N . PHE A 1 305 ? -9.147 -2.786 15.357 1.00 98.69 305 PHE A N 1
ATOM 2418 C CA . PHE A 1 305 ? -8.282 -1.658 15.709 1.00 98.69 305 PHE A CA 1
ATOM 2419 C C . PHE A 1 305 ? -7.004 -1.611 14.876 1.00 98.69 305 PHE A C 1
ATOM 2421 O O . PHE A 1 305 ? -6.451 -2.649 14.515 1.00 98.69 305 PHE A O 1
ATOM 2428 N N . ASN A 1 306 ? -6.508 -0.405 14.595 1.00 98.75 306 ASN A N 1
ATOM 2429 C CA . ASN A 1 306 ? -5.223 -0.220 13.922 1.00 98.75 306 ASN A CA 1
ATOM 2430 C C . ASN A 1 306 ? -4.066 -0.323 14.923 1.00 98.75 306 ASN A C 1
ATOM 2432 O O . ASN A 1 306 ? -3.915 0.532 15.795 1.00 98.75 306 ASN A O 1
ATOM 2436 N N . MET A 1 307 ? -3.269 -1.387 14.808 1.00 98.50 307 MET A N 1
ATOM 2437 C CA . MET A 1 307 ? -2.193 -1.708 15.743 1.00 98.50 307 MET A CA 1
ATOM 2438 C C . MET A 1 307 ? -0.869 -1.107 15.272 1.00 98.50 307 MET A C 1
ATOM 2440 O O . MET A 1 307 ? -0.213 -1.641 14.383 1.00 98.50 307 MET A O 1
ATOM 2444 N N . GLU A 1 308 ? -0.448 -0.003 15.881 1.00 97.69 308 GLU A N 1
ATOM 2445 C CA . GLU A 1 308 ? 0.700 0.792 15.424 1.00 97.69 308 GLU A CA 1
ATOM 2446 C C . GLU A 1 308 ? 2.022 0.434 16.113 1.00 97.69 308 GLU A C 1
ATOM 2448 O O . GLU A 1 308 ? 2.856 1.290 16.407 1.00 97.69 308 GLU A O 1
ATOM 2453 N N . SER A 1 309 ? 2.235 -0.853 16.369 1.00 97.56 309 SER A N 1
ATOM 2454 C CA . SER A 1 309 ? 3.519 -1.374 16.831 1.00 97.56 309 SER A CA 1
ATOM 2455 C C . SER A 1 309 ? 3.709 -2.835 16.451 1.00 97.56 309 SER A C 1
ATOM 2457 O O . SER A 1 309 ? 2.747 -3.587 16.304 1.00 97.56 309 SER A O 1
ATOM 2459 N N . ALA A 1 310 ? 4.968 -3.248 16.316 1.00 97.69 310 ALA A N 1
ATOM 2460 C CA . ALA A 1 310 ? 5.320 -4.665 16.280 1.00 97.69 310 ALA A CA 1
ATOM 2461 C C . ALA A 1 310 ? 5.360 -5.241 17.706 1.00 97.69 310 ALA A C 1
ATOM 2463 O O . ALA A 1 310 ? 5.777 -4.552 18.637 1.00 97.69 310 ALA A O 1
ATOM 2464 N N . LEU A 1 311 ? 4.987 -6.509 17.886 1.00 98.38 311 LEU A N 1
ATOM 2465 C CA . LEU A 1 311 ? 5.233 -7.245 19.128 1.00 98.38 311 LEU A CA 1
ATOM 2466 C C . LEU A 1 311 ? 6.581 -7.951 19.038 1.00 98.38 311 LEU A C 1
ATOM 2468 O O . LEU A 1 311 ? 6.752 -8.848 18.213 1.00 98.38 311 LEU A O 1
ATOM 2472 N N . VAL A 1 312 ? 7.514 -7.550 19.897 1.00 97.56 312 VAL A N 1
ATOM 2473 C CA . VAL A 1 312 ? 8.889 -8.067 19.912 1.00 97.56 312 VAL A CA 1
ATOM 2474 C C . VAL A 1 312 ? 9.421 -8.148 21.335 1.00 97.56 312 VAL A C 1
ATOM 2476 O O . VAL A 1 312 ? 9.093 -7.311 22.180 1.00 97.56 312 VAL A O 1
ATOM 2479 N N . ASP A 1 313 ? 10.278 -9.131 21.597 1.00 95.00 313 ASP A N 1
ATOM 2480 C CA . ASP A 1 313 ? 10.881 -9.299 22.924 1.00 95.00 313 ASP A CA 1
ATOM 2481 C C . ASP A 1 313 ? 11.965 -8.236 23.197 1.00 95.00 313 ASP A C 1
ATOM 2483 O O . ASP A 1 313 ? 12.002 -7.646 24.284 1.00 95.00 313 ASP A O 1
ATOM 2487 N N . ASP A 1 314 ? 12.807 -7.925 22.200 1.00 95.25 314 ASP A N 1
ATOM 2488 C CA . ASP A 1 314 ? 13.835 -6.879 22.293 1.00 95.25 314 ASP A CA 1
ATOM 2489 C C . ASP A 1 314 ? 13.460 -5.614 21.507 1.00 95.25 314 ASP A C 1
ATOM 2491 O O . ASP A 1 314 ? 13.651 -5.495 20.297 1.00 95.25 314 ASP A O 1
ATOM 2495 N N . LEU A 1 315 ? 13.011 -4.593 22.238 1.00 95.31 315 LEU A N 1
ATOM 2496 C CA . LEU A 1 315 ? 12.652 -3.286 21.682 1.00 95.31 315 LEU A CA 1
ATOM 2497 C C . 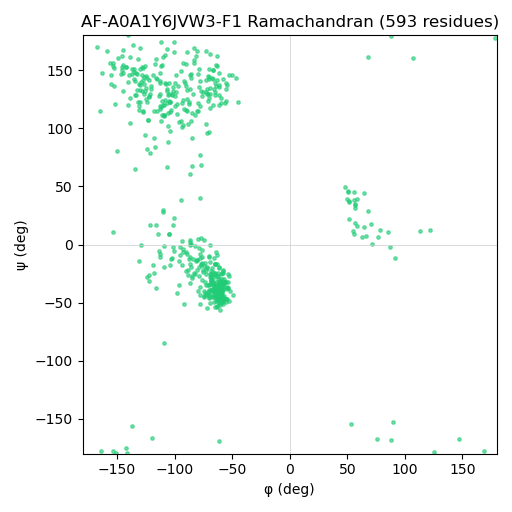LEU A 1 315 ? 13.841 -2.506 21.089 1.00 95.31 315 LEU A C 1
ATOM 2499 O O . LEU A 1 315 ? 13.629 -1.480 20.434 1.00 95.31 315 LEU A O 1
ATOM 2503 N N . LYS A 1 316 ? 15.085 -2.932 21.322 1.00 93.25 316 LYS A N 1
ATOM 2504 C CA . LYS A 1 316 ? 16.287 -2.271 20.794 1.00 93.25 316 LYS A CA 1
ATOM 2505 C C . LYS A 1 316 ? 16.762 -2.874 19.475 1.00 93.25 316 LYS A C 1
ATOM 2507 O O . LYS A 1 316 ? 17.510 -2.196 18.768 1.00 93.25 316 LYS A O 1
ATOM 2512 N N . ASP A 1 317 ? 16.322 -4.081 19.129 1.00 93.88 317 ASP A N 1
ATOM 2513 C CA . ASP A 1 317 ? 16.807 -4.815 17.960 1.00 93.88 317 ASP A CA 1
ATOM 2514 C C . ASP A 1 317 ? 16.075 -4.414 16.672 1.00 93.88 317 ASP A C 1
ATOM 2516 O O . ASP A 1 317 ? 15.298 -5.163 16.090 1.00 93.88 317 ASP A O 1
ATOM 2520 N N . SER A 1 318 ? 16.301 -3.177 16.231 1.00 95.88 318 SER A N 1
ATOM 2521 C CA . SER A 1 318 ? 15.823 -2.694 14.933 1.00 95.88 318 SER A CA 1
ATOM 2522 C C . SER A 1 318 ? 16.937 -1.957 14.203 1.00 95.88 318 SER A C 1
ATOM 2524 O O . SER A 1 318 ? 17.552 -1.014 14.715 1.00 95.88 318 SER A O 1
ATOM 2526 N N . ARG A 1 319 ? 17.190 -2.331 12.947 1.00 93.81 319 ARG A N 1
ATOM 2527 C CA . ARG A 1 319 ? 18.124 -1.575 12.092 1.00 93.81 319 ARG A CA 1
ATOM 2528 C C . ARG A 1 319 ? 17.499 -0.260 11.624 1.00 93.81 319 ARG A C 1
ATOM 2530 O O . ARG A 1 319 ? 18.231 0.667 11.256 1.00 93.81 319 ARG A O 1
ATOM 2537 N N . LEU A 1 320 ? 16.171 -0.134 11.684 1.00 95.00 320 LEU A N 1
ATOM 2538 C CA . LEU A 1 320 ? 15.458 1.079 11.290 1.00 95.00 320 LEU A CA 1
ATOM 2539 C C . LEU A 1 320 ? 15.670 2.259 12.241 1.00 95.00 320 LEU A C 1
ATOM 2541 O O . LEU A 1 320 ? 15.393 3.386 11.833 1.00 95.00 320 LEU A O 1
ATOM 2545 N N . TRP A 1 321 ? 16.271 2.072 13.421 1.00 93.69 321 TRP A N 1
ATOM 2546 C CA . TRP A 1 321 ? 16.701 3.182 14.286 1.00 93.69 321 TRP A CA 1
ATOM 2547 C C . TRP A 1 321 ? 17.597 4.210 13.575 1.00 93.69 321 TRP A C 1
ATOM 2549 O O . TRP A 1 321 ? 17.629 5.377 13.960 1.00 93.69 321 TRP A O 1
ATOM 2559 N N . LYS A 1 322 ? 18.307 3.799 12.515 1.00 91.94 322 LYS A N 1
ATOM 2560 C CA . LYS A 1 322 ? 19.160 4.680 11.697 1.00 91.94 322 LYS A CA 1
ATOM 2561 C C . LYS A 1 322 ? 18.415 5.373 10.549 1.00 91.94 322 LYS A C 1
ATOM 2563 O O . LYS A 1 322 ? 18.968 6.277 9.931 1.00 91.94 322 LYS A O 1
ATOM 2568 N N . LEU A 1 323 ? 17.193 4.939 10.233 1.00 92.38 323 LEU A N 1
ATOM 2569 C CA . LEU A 1 323 ? 16.450 5.328 9.026 1.00 92.38 323 LEU A CA 1
ATOM 2570 C C . LEU A 1 323 ? 15.086 5.967 9.323 1.00 92.38 323 LEU A C 1
ATOM 2572 O O . LEU A 1 323 ? 14.574 6.741 8.507 1.00 92.38 323 LEU A O 1
ATOM 2576 N N . LYS A 1 324 ? 14.480 5.651 10.471 1.00 93.62 324 LYS A N 1
ATOM 2577 C CA . LYS A 1 324 ? 13.183 6.162 10.916 1.00 93.62 324 LYS A CA 1
ATOM 2578 C C . LYS A 1 324 ? 13.336 7.007 12.178 1.00 93.62 324 LYS A C 1
ATOM 2580 O O . LYS A 1 324 ? 14.091 6.685 13.086 1.00 93.62 324 LYS A O 1
ATOM 2585 N N . LYS A 1 325 ? 12.544 8.081 12.248 1.00 91.81 325 LYS A N 1
ATOM 2586 C CA . LYS A 1 325 ? 12.397 8.919 13.452 1.00 91.81 325 LYS A CA 1
ATOM 2587 C C . LYS A 1 325 ? 11.680 8.169 14.585 1.00 91.81 325 LYS A C 1
ATOM 2589 O O . LYS A 1 325 ? 11.942 8.434 15.757 1.00 91.81 325 LYS A O 1
ATOM 2594 N N . PHE A 1 326 ? 10.772 7.269 14.216 1.00 94.25 326 PHE A N 1
ATOM 2595 C CA . PHE A 1 326 ? 9.917 6.503 15.112 1.00 94.25 326 PHE A CA 1
ATOM 2596 C C . PHE A 1 326 ? 10.013 5.025 14.732 1.00 94.25 326 PHE A C 1
ATOM 2598 O O . PHE A 1 326 ? 9.767 4.679 13.574 1.00 94.25 326 PHE A O 1
ATOM 2605 N N . VAL A 1 327 ? 10.409 4.211 15.707 1.00 97.12 327 VAL A N 1
ATOM 2606 C CA . VAL A 1 327 ? 10.446 2.747 15.653 1.00 97.12 327 VAL A CA 1
ATOM 2607 C C . VAL A 1 327 ? 9.583 2.282 16.823 1.00 97.12 327 VAL A C 1
ATOM 2609 O O . VAL A 1 327 ? 9.956 2.512 17.976 1.00 97.12 327 VAL A O 1
ATOM 2612 N N . LEU A 1 328 ? 8.387 1.771 16.539 1.00 97.69 328 LEU A N 1
ATOM 2613 C CA . LEU A 1 328 ? 7.369 1.456 17.539 1.00 97.69 328 LEU A CA 1
ATOM 2614 C C . LEU A 1 328 ? 7.277 -0.056 17.730 1.00 97.69 328 LEU A C 1
ATOM 2616 O O . LEU A 1 328 ? 6.874 -0.799 16.836 1.00 97.69 328 LEU A O 1
ATOM 2620 N N . GLY A 1 329 ? 7.672 -0.497 18.918 1.00 97.62 329 GLY A N 1
ATOM 2621 C CA . GLY A 1 329 ? 7.586 -1.882 19.352 1.00 97.62 329 GLY A CA 1
ATOM 2622 C C . GLY A 1 329 ? 6.887 -1.954 20.694 1.00 97.62 329 GLY A C 1
ATOM 2623 O O . GLY A 1 329 ? 6.962 -1.005 21.480 1.00 97.62 329 GLY A O 1
ATOM 2624 N N . SER A 1 330 ? 6.241 -3.082 20.950 1.00 97.94 330 SER A N 1
ATOM 2625 C CA . SER A 1 330 ? 5.536 -3.345 22.193 1.00 97.94 330 SER A CA 1
ATOM 2626 C C . SER A 1 330 ? 5.870 -4.716 22.757 1.00 97.94 330 SER A C 1
ATOM 2628 O O . SER A 1 330 ? 6.110 -5.671 22.018 1.00 97.94 330 SER A O 1
ATOM 2630 N N . GLN A 1 331 ? 5.885 -4.812 24.086 1.00 97.94 331 GLN A N 1
ATOM 2631 C CA . GLN A 1 331 ? 6.153 -6.079 24.765 1.00 97.94 331 GLN A CA 1
ATOM 2632 C C . GLN A 1 331 ? 4.958 -7.031 24.563 1.00 97.94 331 GLN A C 1
ATOM 2634 O O . GLN A 1 331 ? 3.835 -6.638 24.902 1.00 97.94 331 GLN A O 1
ATOM 2639 N N . PRO A 1 332 ? 5.149 -8.268 24.055 1.00 98.19 332 PRO A N 1
ATOM 2640 C CA . PRO A 1 332 ? 4.043 -9.105 23.586 1.00 98.19 332 PRO A CA 1
ATOM 2641 C C . PRO A 1 332 ? 3.012 -9.434 24.667 1.00 98.19 332 PRO A C 1
ATOM 2643 O O . PRO A 1 332 ? 1.828 -9.136 24.522 1.00 98.19 332 PRO A O 1
ATOM 2646 N N . GLN A 1 333 ? 3.463 -10.026 25.775 1.00 97.94 333 GLN A N 1
ATOM 2647 C CA . GLN A 1 333 ? 2.579 -10.550 26.819 1.00 97.94 333 GLN A CA 1
ATOM 2648 C C . GLN A 1 333 ? 1.718 -9.476 27.507 1.00 97.94 333 GLN A C 1
ATOM 2650 O O . GLN A 1 333 ? 0.495 -9.633 27.519 1.00 97.94 333 GLN A O 1
ATOM 2655 N N . PRO A 1 334 ? 2.279 -8.379 28.059 1.00 98.00 334 PRO A N 1
ATOM 2656 C CA . PRO A 1 334 ? 1.457 -7.371 28.728 1.00 98.00 334 PRO A CA 1
ATOM 2657 C C . PRO A 1 334 ? 0.536 -6.618 27.756 1.00 98.00 334 PRO A C 1
ATOM 2659 O O . PRO A 1 334 ? -0.599 -6.311 28.118 1.00 98.00 334 PRO A O 1
ATOM 2662 N N . THR A 1 335 ? 0.979 -6.383 26.516 1.00 98.50 335 THR A N 1
ATOM 2663 C CA . THR A 1 335 ? 0.159 -5.751 25.472 1.00 98.50 335 THR A CA 1
ATOM 2664 C C . THR A 1 335 ? -1.058 -6.603 25.129 1.00 98.50 335 THR A C 1
ATOM 2666 O O . THR A 1 335 ? -2.187 -6.123 25.201 1.00 98.50 335 THR A O 1
ATOM 2669 N N . LEU A 1 336 ? -0.854 -7.885 24.814 1.00 98.56 336 LEU A N 1
ATOM 2670 C CA . LEU A 1 336 ? -1.942 -8.794 24.445 1.00 98.56 336 LEU A CA 1
ATOM 2671 C C . LEU A 1 336 ? -2.903 -9.049 25.611 1.00 98.56 336 LEU A C 1
ATOM 2673 O O . LEU A 1 336 ? -4.112 -9.153 25.395 1.00 98.56 336 LEU A O 1
ATOM 2677 N N . ALA A 1 337 ? -2.393 -9.098 26.846 1.00 98.44 337 ALA A N 1
ATOM 2678 C CA . ALA A 1 337 ? -3.228 -9.181 28.039 1.00 98.44 337 ALA A CA 1
ATOM 2679 C C . ALA A 1 337 ? -4.153 -7.960 28.169 1.00 98.44 337 ALA A C 1
ATOM 2681 O O . ALA A 1 337 ? -5.354 -8.130 28.383 1.00 98.44 337 ALA A O 1
ATOM 2682 N N . ALA A 1 338 ? -3.621 -6.749 27.973 1.00 98.38 338 ALA A N 1
ATOM 2683 C CA . ALA A 1 338 ? -4.407 -5.522 28.045 1.00 98.38 338 ALA A CA 1
ATOM 2684 C C . ALA A 1 338 ? -5.419 -5.402 26.901 1.00 98.38 338 ALA A C 1
ATOM 2686 O O . ALA A 1 338 ? -6.577 -5.074 27.140 1.00 98.38 338 ALA A O 1
ATOM 2687 N N . PHE A 1 339 ? -5.028 -5.745 25.672 1.00 98.44 339 PHE A N 1
ATOM 2688 C CA . PHE A 1 339 ? -5.939 -5.763 24.524 1.00 98.44 339 PHE A CA 1
ATOM 2689 C C . PHE A 1 339 ? -7.095 -6.745 24.732 1.00 98.44 339 PHE A C 1
ATOM 2691 O O . PHE A 1 339 ? -8.251 -6.392 24.509 1.00 98.44 339 PHE A O 1
ATOM 2698 N N . LYS A 1 340 ? -6.809 -7.955 25.229 1.00 98.06 340 LYS A N 1
ATOM 2699 C CA . LYS A 1 340 ? -7.846 -8.939 25.557 1.00 98.06 340 LYS A CA 1
ATOM 2700 C C . LYS A 1 340 ? -8.760 -8.444 26.675 1.00 98.06 340 LYS A C 1
ATOM 2702 O O . LYS A 1 340 ? -9.975 -8.582 26.569 1.00 98.06 340 LYS A O 1
ATOM 2707 N N . GLN A 1 341 ? -8.191 -7.861 27.731 1.00 97.88 341 GLN A N 1
ATOM 2708 C CA . GLN A 1 341 ? -8.976 -7.275 28.814 1.00 97.88 341 GLN A CA 1
ATOM 2709 C C . GLN A 1 341 ? -9.878 -6.152 28.295 1.00 97.88 341 GLN A C 1
ATOM 2711 O O . GLN A 1 341 ? -11.028 -6.078 28.706 1.00 97.88 341 GLN A O 1
ATOM 2716 N N . ALA A 1 342 ? -9.405 -5.337 27.355 1.00 97.75 342 ALA A N 1
ATOM 2717 C CA . ALA A 1 342 ? -10.157 -4.268 26.709 1.00 97.75 342 ALA A CA 1
ATOM 2718 C C . ALA A 1 342 ? -11.150 -4.749 25.629 1.00 97.75 342 ALA A C 1
ATOM 2720 O O . ALA A 1 342 ? -11.759 -3.914 24.976 1.00 97.75 342 ALA A O 1
ATOM 2721 N N . ASN A 1 343 ? -11.338 -6.061 25.432 1.00 97.75 343 ASN A N 1
ATOM 2722 C CA . ASN A 1 343 ? -12.165 -6.637 24.361 1.00 97.75 343 ASN A CA 1
ATOM 2723 C C . ASN A 1 343 ? -11.764 -6.177 22.945 1.00 97.75 343 ASN A C 1
ATOM 2725 O O . ASN A 1 343 ? -12.611 -5.951 22.089 1.00 97.75 343 ASN A O 1
ATOM 2729 N N . LEU A 1 344 ? -10.467 -6.031 22.674 1.00 98.44 344 LEU A N 1
ATOM 2730 C CA . LEU A 1 344 ? -9.971 -5.838 21.312 1.00 98.44 344 LEU A CA 1
ATOM 2731 C C . LEU A 1 344 ? -9.802 -7.198 20.624 1.00 98.44 344 LEU A C 1
ATOM 2733 O O . LEU A 1 344 ? -9.188 -8.106 21.188 1.00 98.44 344 LEU A O 1
ATOM 2737 N N . ASN A 1 345 ? -10.354 -7.357 19.417 1.00 98.06 345 ASN A N 1
ATOM 2738 C CA . ASN A 1 345 ? -10.510 -8.679 18.795 1.00 98.06 345 ASN A CA 1
ATOM 2739 C C . ASN A 1 345 ? -9.708 -8.846 17.498 1.00 98.06 345 ASN A C 1
ATOM 2741 O O . ASN A 1 345 ? -9.188 -9.937 17.247 1.00 98.06 345 ASN A O 1
ATOM 2745 N N . VAL A 1 346 ? -9.624 -7.790 16.678 1.00 98.69 346 VAL A N 1
ATOM 2746 C CA . VAL A 1 346 ? -8.994 -7.839 15.350 1.00 98.69 346 VAL A CA 1
ATOM 2747 C C . VAL A 1 346 ? -7.940 -6.743 15.208 1.00 98.69 346 VAL A C 1
ATOM 2749 O O . VAL A 1 346 ? -8.281 -5.562 15.177 1.00 98.69 346 VAL A O 1
ATOM 2752 N N . ALA A 1 347 ? -6.676 -7.137 15.065 1.00 98.75 347 ALA A N 1
ATOM 2753 C CA . ALA A 1 347 ? -5.561 -6.231 14.818 1.00 98.75 347 ALA A CA 1
ATOM 2754 C C . ALA A 1 347 ? -5.373 -5.979 13.312 1.00 98.75 347 ALA A C 1
ATOM 2756 O O . ALA A 1 347 ? -5.147 -6.905 12.528 1.00 98.75 347 ALA A O 1
ATOM 2757 N N . LEU A 1 348 ? -5.435 -4.714 12.902 1.00 98.88 348 LEU A N 1
ATOM 2758 C CA . LEU A 1 348 ? -5.058 -4.274 11.562 1.00 98.88 348 LEU A CA 1
ATOM 2759 C C . LEU A 1 348 ? -3.565 -3.934 11.557 1.00 98.88 348 LEU A C 1
ATOM 2761 O O . LEU A 1 348 ? -3.138 -3.001 12.241 1.00 98.88 348 LEU A O 1
ATOM 2765 N N . MET A 1 349 ? -2.781 -4.701 10.800 1.00 98.56 349 MET A N 1
ATOM 2766 C CA . MET A 1 349 ? -1.314 -4.640 10.813 1.00 98.56 349 MET A CA 1
ATOM 2767 C C . MET A 1 349 ? -0.726 -3.876 9.620 1.00 98.56 349 MET A C 1
ATOM 2769 O O . MET A 1 349 ? 0.468 -3.567 9.614 1.00 98.56 349 MET A O 1
ATOM 2773 N N . ALA A 1 350 ? -1.530 -3.555 8.598 1.00 98.44 350 ALA A N 1
ATOM 2774 C CA . ALA A 1 350 ? -1.073 -2.818 7.426 1.00 98.44 350 ALA A CA 1
ATOM 2775 C C . ALA A 1 350 ? -0.938 -1.321 7.708 1.00 98.44 350 ALA A C 1
ATOM 2777 O O . ALA A 1 350 ? -1.755 -0.506 7.278 1.00 98.44 350 ALA A O 1
ATOM 2778 N N . ASN A 1 351 ? 0.143 -0.965 8.392 1.00 97.81 351 ASN A N 1
ATOM 2779 C CA . ASN A 1 351 ? 0.537 0.407 8.671 1.00 97.81 351 ASN A CA 1
ATOM 2780 C C . ASN A 1 351 ? 2.059 0.587 8.563 1.00 97.81 351 ASN A C 1
ATOM 2782 O O . ASN A 1 351 ? 2.817 -0.326 8.229 1.00 97.81 351 ASN A O 1
ATOM 2786 N N . ASN A 1 352 ? 2.511 1.812 8.800 1.00 95.12 352 ASN A N 1
ATOM 2787 C CA . ASN A 1 352 ? 3.913 2.208 8.729 1.00 95.12 352 ASN A CA 1
ATOM 2788 C C . ASN A 1 352 ? 4.797 1.617 9.844 1.00 95.12 352 ASN A C 1
ATOM 2790 O O . ASN A 1 352 ? 6.021 1.695 9.701 1.00 95.12 352 ASN A O 1
ATOM 2794 N N . HIS A 1 353 ? 4.209 1.085 10.919 1.00 97.50 353 HIS A N 1
ATOM 2795 C CA . HIS A 1 353 ? 4.896 0.622 12.127 1.00 97.50 353 HIS A CA 1
ATOM 2796 C C . HIS A 1 353 ? 4.913 -0.900 12.299 1.00 97.50 353 HIS A C 1
ATOM 2798 O O . HIS A 1 353 ? 5.807 -1.415 12.967 1.00 97.50 353 HIS A O 1
ATOM 2804 N N . GLY A 1 354 ? 4.021 -1.643 11.634 1.00 93.25 354 GLY A N 1
ATOM 2805 C CA . GLY A 1 354 ? 3.997 -3.108 11.706 1.00 93.25 354 GLY A CA 1
ATOM 2806 C C . GLY A 1 354 ? 5.335 -3.761 11.326 1.00 93.25 354 GLY A C 1
ATOM 2807 O O . GLY A 1 354 ? 5.717 -4.776 11.896 1.00 93.25 354 GLY A O 1
ATOM 2808 N N . ALA A 1 355 ? 6.093 -3.142 10.412 1.00 95.38 355 ALA A N 1
ATOM 2809 C CA . ALA A 1 355 ? 7.398 -3.618 9.943 1.00 95.38 355 ALA A CA 1
ATOM 2810 C C . ALA A 1 355 ? 8.602 -2.895 10.585 1.00 95.38 355 ALA A C 1
ATOM 2812 O O . ALA A 1 355 ? 9.688 -2.870 10.002 1.00 95.38 355 ALA A O 1
ATOM 2813 N N . ASP A 1 356 ? 8.439 -2.284 11.763 1.00 97.31 356 ASP A N 1
ATOM 2814 C CA . ASP A 1 356 ? 9.504 -1.495 12.405 1.00 97.31 356 ASP A CA 1
ATOM 2815 C C . ASP A 1 356 ? 10.697 -2.306 12.902 1.00 97.31 356 ASP A C 1
ATOM 2817 O O . ASP A 1 356 ? 11.809 -1.784 13.006 1.00 97.31 356 ASP A O 1
ATOM 2821 N N . TYR A 1 357 ? 10.464 -3.591 13.132 1.00 97.12 357 TYR A N 1
ATOM 2822 C CA . TYR A 1 357 ? 11.461 -4.609 13.468 1.00 97.12 357 TYR A CA 1
ATOM 2823 C C . TYR A 1 357 ? 11.638 -5.579 12.292 1.00 97.12 357 TYR A C 1
ATOM 2825 O O . TYR A 1 357 ? 11.955 -6.759 12.443 1.00 97.12 357 TYR A O 1
ATOM 2833 N N . GLU A 1 358 ? 11.378 -5.044 11.095 1.00 95.31 358 GLU A N 1
ATOM 2834 C CA . GLU A 1 358 ? 11.508 -5.692 9.802 1.00 95.31 358 GLU A CA 1
ATOM 2835 C C . GLU A 1 358 ? 10.750 -7.034 9.728 1.00 95.31 358 GLU A C 1
ATOM 2837 O O . GLU A 1 358 ? 9.738 -7.239 10.397 1.00 95.31 358 GLU A O 1
ATOM 2842 N N . GLU A 1 359 ? 11.185 -7.948 8.861 1.00 95.00 359 GLU A N 1
ATOM 2843 C CA . GLU A 1 359 ? 10.509 -9.231 8.631 1.00 95.00 359 GLU A CA 1
ATOM 2844 C C . GLU A 1 359 ? 10.496 -10.143 9.869 1.00 95.00 359 GLU A C 1
ATOM 2846 O O . GLU A 1 359 ? 9.514 -10.847 10.101 1.00 95.00 359 GLU A O 1
ATOM 2851 N N . SER A 1 360 ? 11.539 -10.107 10.703 1.00 94.88 360 SER A N 1
ATOM 2852 C CA . SER A 1 360 ? 11.574 -10.835 11.979 1.00 94.88 360 SER A CA 1
ATOM 2853 C C . SER A 1 360 ? 10.483 -10.356 12.932 1.00 94.88 360 SER A C 1
ATOM 2855 O O . SER A 1 360 ? 9.729 -11.180 13.443 1.00 94.88 360 SER A O 1
ATOM 2857 N N . GLY A 1 361 ? 10.336 -9.042 13.100 1.00 96.50 361 GLY A N 1
ATOM 2858 C CA . GLY A 1 361 ? 9.315 -8.461 13.965 1.00 96.50 361 GLY A CA 1
ATOM 2859 C C . GLY A 1 361 ? 7.892 -8.720 13.487 1.00 96.50 361 GLY A C 1
ATOM 2860 O O . GLY A 1 361 ? 7.017 -8.995 14.304 1.00 96.50 361 GLY A O 1
ATOM 2861 N N . LEU A 1 362 ? 7.649 -8.709 12.171 1.00 96.94 362 LEU A N 1
ATOM 2862 C CA . LEU A 1 362 ? 6.350 -9.102 11.607 1.00 96.94 362 LEU A CA 1
ATOM 2863 C C . LEU A 1 362 ? 6.012 -10.560 11.938 1.00 96.94 362 LEU A C 1
ATOM 2865 O O . LEU A 1 362 ? 4.905 -10.855 12.387 1.00 96.94 362 LEU A O 1
ATOM 2869 N N . ARG A 1 363 ? 6.978 -11.468 11.753 1.00 96.88 363 ARG A N 1
ATOM 2870 C CA . ARG A 1 363 ? 6.827 -12.899 12.057 1.00 96.88 363 ARG A CA 1
ATOM 2871 C C . ARG A 1 363 ? 6.561 -13.146 13.536 1.00 96.88 363 ARG A C 1
ATOM 2873 O O . ARG A 1 363 ? 5.696 -13.952 13.872 1.00 96.88 363 ARG A O 1
ATOM 2880 N N . GLU A 1 364 ? 7.296 -12.466 14.412 1.00 97.62 364 GLU A N 1
ATOM 2881 C CA . GLU A 1 364 ? 7.076 -12.524 15.858 1.00 97.62 364 GLU A CA 1
ATOM 2882 C C . GLU A 1 364 ? 5.703 -11.975 16.238 1.00 97.62 364 GLU A C 1
ATOM 2884 O O . GLU A 1 364 ? 4.975 -12.631 16.981 1.00 97.62 364 GLU A O 1
ATOM 2889 N N . SER A 1 365 ? 5.305 -10.841 15.659 1.00 98.38 365 SER A N 1
ATOM 2890 C CA . SER A 1 365 ? 3.992 -10.238 15.901 1.00 98.38 365 SER A CA 1
ATOM 2891 C C . SER A 1 365 ? 2.859 -11.191 15.553 1.00 98.38 365 SER A C 1
ATOM 2893 O O . SER A 1 365 ? 2.002 -11.451 16.396 1.00 98.38 365 SER A O 1
ATOM 2895 N N . VAL A 1 366 ? 2.888 -11.771 14.350 1.00 98.31 366 VAL A N 1
ATOM 2896 C CA . VAL A 1 366 ? 1.888 -12.752 13.910 1.00 98.31 366 VAL A CA 1
ATOM 2897 C C . VAL A 1 366 ? 1.889 -13.986 14.809 1.00 98.31 366 VAL A C 1
ATOM 2899 O O . VAL A 1 366 ? 0.832 -14.384 15.289 1.00 98.31 366 VAL A O 1
ATOM 2902 N N . LYS A 1 367 ? 3.065 -14.530 15.149 1.00 98.31 367 LYS A N 1
ATOM 2903 C CA . LYS A 1 367 ? 3.183 -15.647 16.099 1.00 98.31 367 LYS A CA 1
ATOM 2904 C C . LYS A 1 367 ? 2.512 -15.326 17.440 1.00 98.31 367 LYS A C 1
ATOM 2906 O O . LYS A 1 367 ? 1.789 -16.168 17.969 1.00 98.31 367 LYS A O 1
ATOM 2911 N N . TYR A 1 368 ? 2.763 -14.150 18.014 1.00 98.69 368 TYR A N 1
ATOM 2912 C CA . TYR A 1 368 ? 2.205 -13.765 19.311 1.00 98.69 368 TYR A CA 1
ATOM 2913 C C . TYR A 1 368 ? 0.691 -13.518 19.250 1.00 98.69 368 TYR A C 1
ATOM 2915 O O . TYR A 1 368 ? -0.028 -13.949 20.154 1.00 98.69 368 TYR A O 1
ATOM 2923 N N . LEU A 1 369 ? 0.196 -12.897 18.176 1.00 98.44 369 LEU A N 1
ATOM 2924 C CA . LEU A 1 369 ? -1.237 -12.710 17.930 1.00 98.44 369 LEU A CA 1
ATOM 2925 C C . LEU A 1 369 ? -1.959 -14.061 17.789 1.00 98.44 369 LEU A C 1
ATOM 2927 O O . LEU A 1 369 ? -2.956 -14.293 18.478 1.00 98.44 369 LEU A O 1
ATOM 2931 N N . ASP A 1 370 ? -1.404 -14.988 17.003 1.00 97.81 370 ASP A N 1
ATOM 2932 C CA . ASP A 1 370 ? -1.941 -16.343 16.820 1.00 97.81 370 ASP A CA 1
ATOM 2933 C C . ASP A 1 370 ? -1.978 -17.121 18.146 1.00 97.81 370 ASP A C 1
ATOM 2935 O O . ASP A 1 370 ? -2.991 -17.732 18.495 1.00 97.81 370 ASP A O 1
ATOM 2939 N N . GLN A 1 371 ? -0.897 -17.061 18.935 1.00 98.06 371 GLN A N 1
ATOM 2940 C CA . GLN A 1 371 ? -0.825 -17.693 20.260 1.00 98.06 371 GLN A CA 1
ATOM 2941 C C . GLN A 1 371 ? -1.864 -17.129 21.237 1.00 98.06 371 GLN A C 1
ATOM 2943 O O . GLN A 1 371 ? -2.447 -17.881 22.023 1.00 98.06 371 GLN A O 1
ATOM 2948 N N . ALA A 1 372 ? -2.130 -15.823 21.173 1.00 97.81 372 ALA A N 1
ATOM 2949 C CA . ALA A 1 372 ? -3.171 -15.171 21.962 1.00 97.81 372 ALA A CA 1
ATOM 2950 C C . ALA A 1 372 ? -4.588 -15.361 21.395 1.00 97.81 372 ALA A C 1
ATOM 2952 O O . ALA A 1 372 ? -5.552 -14.936 22.038 1.00 97.81 372 ALA A O 1
ATOM 2953 N N . LYS A 1 373 ? -4.730 -16.029 20.239 1.00 97.12 373 LYS A N 1
ATOM 2954 C CA . LYS A 1 373 ? -5.988 -16.189 19.493 1.00 97.12 373 LYS A CA 1
ATOM 2955 C C . LYS A 1 373 ? -6.634 -14.845 19.134 1.00 97.12 373 LYS A C 1
ATOM 2957 O O . LYS A 1 373 ? -7.858 -14.724 19.127 1.00 97.12 373 LYS A O 1
ATOM 2962 N N . MET A 1 374 ? -5.810 -13.836 18.865 1.00 97.88 374 MET A N 1
ATOM 2963 C CA . MET A 1 374 ? -6.246 -12.534 18.377 1.00 97.88 374 MET A CA 1
ATOM 2964 C C . MET A 1 374 ? -6.193 -12.544 16.856 1.00 97.88 374 MET A C 1
ATOM 2966 O O . MET A 1 374 ? -5.159 -12.852 16.270 1.00 97.88 374 MET A O 1
ATOM 2970 N N . THR A 1 375 ? -7.315 -12.234 16.210 1.00 98.44 375 THR A N 1
ATOM 2971 C CA . THR A 1 375 ? -7.361 -12.219 14.744 1.00 98.44 375 THR A CA 1
ATOM 2972 C C . THR A 1 375 ? -6.542 -11.044 14.226 1.00 98.44 375 THR A C 1
ATOM 2974 O O . THR A 1 375 ? -6.540 -9.973 14.832 1.00 98.44 375 THR A O 1
ATOM 2977 N N . HIS A 1 376 ? -5.866 -11.217 13.097 1.00 98.44 376 HIS A N 1
ATOM 2978 C CA . HIS A 1 376 ? -5.114 -10.151 12.444 1.00 98.44 376 HIS A CA 1
ATOM 2979 C C . HIS A 1 376 ? -5.242 -10.241 10.927 1.00 98.44 376 HIS A C 1
ATOM 2981 O O . HIS A 1 376 ? -5.505 -11.314 10.384 1.00 98.44 376 HIS A O 1
ATOM 2987 N N . ILE A 1 377 ? -5.115 -9.092 10.262 1.00 98.62 377 ILE A N 1
ATOM 2988 C CA . ILE A 1 377 ? -5.084 -8.967 8.799 1.00 98.62 377 ILE A CA 1
ATOM 2989 C C . ILE A 1 377 ? -4.132 -7.845 8.372 1.00 98.62 377 ILE A C 1
ATOM 2991 O O . ILE A 1 377 ? -3.714 -7.018 9.186 1.00 98.62 377 ILE A O 1
ATOM 2995 N N . GLY A 1 378 ? -3.817 -7.788 7.076 1.00 98.31 378 GLY A N 1
ATOM 2996 C CA . GLY A 1 378 ? -2.950 -6.754 6.505 1.00 98.31 378 GLY A CA 1
ATOM 2997 C C . GLY A 1 378 ? -1.453 -7.062 6.604 1.00 98.31 378 GLY A C 1
ATOM 2998 O O . GLY A 1 378 ? -0.623 -6.195 6.332 1.00 98.31 378 GLY A O 1
ATOM 2999 N N . VAL A 1 379 ? -1.099 -8.289 6.978 1.00 98.25 379 VAL A N 1
ATOM 3000 C CA . VAL A 1 379 ? 0.268 -8.813 7.066 1.00 98.25 379 VAL A CA 1
ATOM 3001 C C . VAL A 1 379 ? 0.285 -10.242 6.538 1.00 98.25 379 VAL A C 1
ATOM 3003 O O . VAL A 1 379 ? -0.688 -10.970 6.703 1.00 98.25 379 VAL A O 1
ATOM 3006 N N . GLY A 1 380 ? 1.375 -10.648 5.893 1.00 96.12 380 GLY A N 1
ATOM 3007 C CA . GLY A 1 380 ? 1.519 -12.015 5.404 1.00 96.12 380 GLY A CA 1
ATOM 3008 C C . GLY A 1 380 ? 2.940 -12.349 4.980 1.00 96.12 380 GLY A C 1
ATOM 3009 O O . GLY A 1 380 ? 3.786 -11.458 4.887 1.00 96.12 380 GLY A O 1
ATOM 3010 N N . ARG A 1 381 ? 3.177 -13.638 4.723 1.00 94.12 381 ARG A N 1
ATOM 3011 C CA . ARG A 1 381 ? 4.407 -14.260 4.197 1.00 94.12 381 ARG A CA 1
ATOM 3012 C C . ARG A 1 381 ? 4.737 -13.822 2.781 1.00 94.12 381 ARG A C 1
ATOM 3014 O O . ARG A 1 381 ? 5.890 -13.891 2.367 1.00 94.12 381 ARG A O 1
ATOM 3021 N N . ASP A 1 382 ? 3.721 -13.412 2.044 1.00 92.56 382 ASP A N 1
ATOM 3022 C CA . ASP A 1 382 ? 3.827 -12.859 0.712 1.00 92.56 382 ASP A CA 1
ATOM 3023 C C . ASP A 1 382 ? 2.677 -11.875 0.452 1.00 92.56 382 ASP A C 1
ATOM 3025 O O . ASP A 1 382 ? 1.854 -11.575 1.323 1.00 92.56 382 ASP A O 1
ATOM 3029 N N . ILE A 1 383 ? 2.667 -11.308 -0.752 1.00 92.31 383 ILE A N 1
ATOM 3030 C CA . ILE A 1 383 ? 1.668 -10.322 -1.170 1.00 92.31 383 ILE A CA 1
ATOM 3031 C C . ILE A 1 383 ? 0.255 -10.905 -1.283 1.00 92.31 383 ILE A C 1
ATOM 3033 O O . ILE A 1 383 ? -0.716 -10.163 -1.128 1.00 92.31 383 ILE A O 1
ATOM 3037 N N . ASP A 1 384 ? 0.123 -12.209 -1.527 1.00 91.25 384 ASP A N 1
ATOM 3038 C CA . ASP A 1 384 ? -1.183 -12.851 -1.587 1.00 91.25 384 ASP A CA 1
ATOM 3039 C C . ASP A 1 384 ? -1.781 -12.940 -0.180 1.00 91.25 384 ASP A C 1
ATOM 3041 O O . ASP A 1 384 ? -2.837 -12.359 0.058 1.00 91.25 384 ASP A O 1
ATOM 3045 N N . GLU A 1 385 ? -1.054 -13.526 0.780 1.00 94.62 385 GLU A N 1
ATOM 3046 C CA . GLU A 1 385 ? -1.513 -13.636 2.173 1.00 94.62 385 GLU A CA 1
ATOM 3047 C C . GLU A 1 385 ? -1.782 -12.269 2.806 1.00 94.62 385 GLU A C 1
ATOM 3049 O O . GLU A 1 385 ? -2.817 -12.071 3.438 1.00 94.62 385 GLU A O 1
ATOM 3054 N N . ALA A 1 386 ? -0.884 -11.297 2.606 1.00 96.94 386 ALA A N 1
ATOM 3055 C CA . ALA A 1 386 ? -1.031 -9.984 3.227 1.00 96.94 386 ALA A CA 1
ATOM 3056 C C . ALA A 1 386 ? -2.320 -9.269 2.793 1.00 96.94 386 ALA A C 1
ATOM 3058 O O . ALA A 1 386 ? -2.871 -8.479 3.556 1.00 96.94 386 ALA A O 1
ATOM 3059 N N . THR A 1 387 ? -2.803 -9.538 1.576 1.00 96.25 387 THR A N 1
ATOM 3060 C CA . THR A 1 387 ? -4.006 -8.905 1.013 1.00 96.25 387 THR A CA 1
ATOM 3061 C C . THR A 1 387 ? -5.290 -9.707 1.239 1.00 96.25 387 THR A C 1
ATOM 3063 O O . THR A 1 387 ? -6.354 -9.278 0.784 1.00 96.25 387 THR A O 1
ATOM 3066 N N . VAL A 1 388 ? -5.225 -10.832 1.961 1.00 96.31 388 VAL A N 1
ATOM 3067 C CA . VAL A 1 388 ? -6.408 -11.607 2.352 1.00 96.31 388 VAL A CA 1
ATOM 3068 C C . VAL A 1 388 ? -7.288 -10.781 3.304 1.00 96.31 388 VAL A C 1
ATOM 3070 O O . VAL A 1 388 ? -6.791 -10.264 4.309 1.00 96.31 388 VAL A O 1
ATOM 3073 N N . PRO A 1 389 ? -8.598 -10.646 3.024 1.00 98.12 389 PRO A N 1
ATOM 3074 C CA . PRO A 1 389 ? -9.505 -9.928 3.909 1.00 98.12 389 PRO A CA 1
ATOM 3075 C C . PRO A 1 389 ? -9.950 -10.786 5.096 1.00 98.12 389 PRO A C 1
ATOM 3077 O O . PRO A 1 389 ? -9.863 -12.010 5.075 1.00 98.12 389 PRO A O 1
ATOM 3080 N N . LEU A 1 390 ? -10.541 -10.150 6.102 1.00 98.62 390 LEU A N 1
ATOM 3081 C CA . LEU A 1 390 ? -11.323 -10.825 7.137 1.00 98.62 390 LEU A CA 1
ATOM 3082 C C . LEU A 1 390 ? -12.792 -10.903 6.706 1.00 98.62 390 LEU A C 1
ATOM 3084 O O . LEU A 1 390 ? -13.350 -9.894 6.284 1.00 98.62 390 LEU A O 1
ATOM 3088 N N . ARG A 1 391 ? -13.455 -12.052 6.890 1.00 98.25 391 ARG A N 1
ATOM 3089 C CA . ARG A 1 391 ? -14.921 -12.159 6.776 1.00 98.25 391 ARG A CA 1
ATOM 3090 C C . ARG A 1 391 ? -15.572 -12.346 8.142 1.00 98.25 391 ARG A C 1
ATOM 3092 O O . ARG A 1 391 ? -15.282 -13.304 8.852 1.00 98.25 391 ARG A O 1
ATOM 3099 N N . ILE A 1 392 ? -16.504 -11.469 8.487 1.00 98.12 392 ILE A N 1
ATOM 3100 C CA . ILE A 1 392 ? -17.302 -11.540 9.711 1.00 98.12 392 ILE A CA 1
ATOM 3101 C C . ILE A 1 392 ? -18.729 -11.911 9.322 1.00 98.12 392 ILE A C 1
ATOM 3103 O O . ILE A 1 392 ? -19.441 -11.132 8.688 1.00 98.12 392 ILE A O 1
ATOM 3107 N N . LYS A 1 393 ? -19.142 -13.120 9.690 1.00 96.81 393 LYS A N 1
ATOM 3108 C CA . LYS A 1 393 ? -20.486 -13.647 9.448 1.00 96.81 393 LYS A CA 1
ATOM 3109 C C . LYS A 1 393 ? -21.398 -13.295 10.614 1.00 96.81 393 LYS A C 1
ATOM 3111 O O . LYS A 1 393 ? -21.047 -13.526 11.768 1.00 96.81 393 LYS A O 1
ATOM 3116 N N . THR A 1 394 ? -22.590 -12.800 10.318 1.00 94.25 394 THR A N 1
ATOM 3117 C CA . THR A 1 394 ? -23.630 -12.537 11.317 1.00 94.25 394 THR A CA 1
ATOM 3118 C C . THR A 1 394 ? -24.954 -13.151 10.875 1.00 94.25 394 THR A C 1
ATOM 3120 O O . THR A 1 394 ? -25.116 -13.550 9.720 1.00 94.25 394 THR A O 1
ATOM 3123 N N . GLY A 1 395 ? -25.944 -13.188 11.771 1.00 90.75 395 GLY A N 1
ATOM 3124 C CA . GLY A 1 395 ? -27.315 -13.570 11.403 1.00 90.75 395 GLY A CA 1
ATOM 3125 C C . GLY A 1 395 ? -27.992 -12.613 10.406 1.00 90.75 395 GLY A C 1
ATOM 3126 O O . GLY A 1 395 ? -29.070 -12.925 9.904 1.00 90.75 395 GLY A O 1
ATOM 3127 N N . GLN A 1 396 ? -27.372 -11.461 10.122 1.00 90.56 396 GLN A N 1
ATOM 3128 C CA . GLN A 1 396 ? -27.913 -10.373 9.302 1.00 90.56 396 GLN A CA 1
ATOM 3129 C C . GLN A 1 396 ? -27.135 -10.170 7.988 1.00 90.56 396 GLN A C 1
ATOM 3131 O O . GLN A 1 396 ? -27.522 -9.348 7.162 1.00 90.56 396 GLN A O 1
ATOM 3136 N N . GLY A 1 397 ? -26.027 -10.884 7.771 1.00 92.50 397 GLY A N 1
ATOM 3137 C CA . GLY A 1 397 ? -25.214 -10.797 6.555 1.00 92.50 397 GLY A CA 1
ATOM 3138 C C . GLY A 1 397 ? -23.728 -11.014 6.827 1.00 92.50 397 GLY A C 1
ATOM 3139 O O . GLY A 1 397 ? -23.341 -11.463 7.903 1.00 92.50 397 GLY A O 1
ATOM 3140 N N . THR A 1 398 ? -22.886 -10.694 5.846 1.00 95.25 398 THR A N 1
ATOM 3141 C CA . THR A 1 398 ? -21.425 -10.800 5.982 1.00 95.25 398 THR A CA 1
ATOM 3142 C C . THR A 1 398 ? -20.770 -9.444 5.760 1.00 95.25 398 THR A C 1
ATOM 3144 O O . THR A 1 398 ? -21.145 -8.710 4.844 1.00 95.25 398 THR A O 1
ATOM 3147 N N . LEU A 1 399 ? -19.800 -9.129 6.616 1.00 97.19 399 LEU A N 1
ATOM 3148 C CA . LEU A 1 399 ? -18.890 -8.000 6.484 1.00 97.19 399 LEU A CA 1
ATOM 3149 C C . LEU A 1 399 ? -17.522 -8.524 6.040 1.00 97.19 399 LEU A C 1
ATOM 3151 O O . LEU A 1 399 ? -16.942 -9.361 6.730 1.00 97.19 399 LEU A O 1
ATOM 3155 N N . THR A 1 400 ? -17.000 -8.030 4.925 1.00 98.50 400 THR A N 1
ATOM 3156 C CA . THR A 1 400 ? -15.632 -8.294 4.476 1.00 98.50 400 THR A CA 1
ATOM 3157 C C . THR A 1 400 ? -14.771 -7.064 4.743 1.00 98.50 400 THR A C 1
ATOM 3159 O O . THR A 1 400 ? -15.082 -5.980 4.260 1.00 98.50 400 THR A O 1
ATOM 3162 N N . VAL A 1 401 ? -13.687 -7.222 5.501 1.00 98.81 401 VAL A N 1
ATOM 3163 C CA . VAL A 1 401 ? -12.773 -6.135 5.876 1.00 98.81 401 VAL A CA 1
ATOM 3164 C C . VAL A 1 401 ? -11.418 -6.340 5.209 1.00 98.81 401 VAL A C 1
ATOM 3166 O O . VAL A 1 401 ? -10.736 -7.331 5.467 1.00 98.81 401 VAL A O 1
ATOM 3169 N N . PHE A 1 402 ? -11.013 -5.383 4.379 1.00 98.88 402 PHE A N 1
ATOM 3170 C CA . PHE A 1 402 ? -9.658 -5.281 3.841 1.00 98.88 402 PHE A CA 1
ATOM 3171 C C . PHE A 1 402 ? -8.843 -4.262 4.634 1.00 98.88 402 PHE A C 1
ATOM 3173 O O . PHE A 1 402 ? -9.355 -3.222 5.042 1.00 98.88 402 PHE A O 1
ATOM 3180 N N . ASN A 1 403 ? -7.545 -4.514 4.780 1.00 98.81 403 ASN A N 1
ATOM 3181 C CA . ASN A 1 403 ? -6.599 -3.581 5.382 1.00 98.81 403 ASN A CA 1
ATOM 3182 C C . ASN A 1 403 ? -5.439 -3.319 4.418 1.00 98.81 403 ASN A C 1
ATOM 3184 O O . ASN A 1 403 ? -5.045 -4.200 3.656 1.00 98.81 403 ASN A O 1
ATOM 3188 N N . GLY A 1 404 ? -4.914 -2.094 4.408 1.00 98.44 404 GLY A N 1
ATOM 3189 C CA . GLY A 1 404 ? -3.836 -1.736 3.494 1.00 98.44 404 GLY A CA 1
ATOM 3190 C C . GLY A 1 404 ? -3.098 -0.461 3.877 1.00 98.44 404 GLY A C 1
ATOM 3191 O O . GLY A 1 404 ? -3.686 0.493 4.372 1.00 98.44 404 GLY A O 1
ATOM 3192 N N . TYR A 1 405 ? -1.809 -0.419 3.565 1.00 98.50 405 TYR A N 1
ATOM 3193 C CA . TYR A 1 405 ? -0.922 0.713 3.779 1.00 98.50 405 TYR A CA 1
ATOM 3194 C C . TYR A 1 405 ? -0.601 1.410 2.451 1.00 98.50 405 TYR A C 1
ATOM 3196 O O . TYR A 1 405 ? -0.264 0.767 1.456 1.00 98.50 405 TYR A O 1
ATOM 3204 N N . TRP A 1 406 ? -0.707 2.738 2.382 1.00 96.25 406 TRP A N 1
ATOM 3205 C CA . TRP A 1 406 ? -0.480 3.457 1.120 1.00 96.25 406 TRP A CA 1
ATOM 3206 C C . TRP A 1 406 ? 0.932 3.243 0.528 1.00 96.25 406 TRP A C 1
ATOM 3208 O O . TRP A 1 406 ? 1.957 3.547 1.134 1.00 96.25 406 TRP A O 1
ATOM 3218 N N . TYR A 1 407 ? 1.019 2.815 -0.731 1.00 93.62 407 TYR A N 1
ATOM 3219 C CA . TYR A 1 407 ? 2.320 2.588 -1.364 1.00 93.62 407 TYR A CA 1
ATOM 3220 C C . TYR A 1 407 ? 3.167 3.873 -1.493 1.00 93.62 407 TYR A C 1
ATOM 3222 O O . TYR A 1 407 ? 2.654 4.947 -1.835 1.00 93.62 407 TYR A O 1
ATOM 3230 N N . ASN A 1 408 ? 4.483 3.765 -1.279 1.00 89.31 408 ASN A N 1
ATOM 3231 C CA . ASN A 1 408 ? 5.481 4.739 -1.737 1.00 89.31 408 ASN A CA 1
ATOM 3232 C C . ASN A 1 408 ? 6.868 4.084 -1.873 1.00 89.31 408 ASN A C 1
ATOM 3234 O O . ASN A 1 408 ? 7.165 3.098 -1.196 1.00 89.31 408 ASN A O 1
ATOM 3238 N N . ASP A 1 409 ? 7.726 4.666 -2.714 1.00 83.38 409 ASP A N 1
ATOM 3239 C CA . ASP A 1 409 ? 9.026 4.077 -3.056 1.00 83.38 409 ASP A CA 1
ATOM 3240 C C . ASP A 1 409 ? 10.005 4.015 -1.883 1.00 83.38 409 ASP A C 1
ATOM 3242 O O . ASP A 1 409 ? 10.785 3.069 -1.796 1.00 83.38 409 ASP A O 1
ATOM 3246 N N . ARG A 1 410 ? 9.964 4.977 -0.951 1.00 87.25 410 ARG A N 1
ATOM 3247 C CA . ARG A 1 410 ? 10.831 4.948 0.238 1.00 87.25 410 ARG A CA 1
ATOM 3248 C C . ARG A 1 410 ? 10.532 3.714 1.088 1.00 87.25 410 ARG A C 1
ATOM 3250 O O . ARG A 1 410 ? 11.448 2.983 1.456 1.00 87.25 410 ARG A O 1
ATOM 3257 N N . ASN A 1 411 ? 9.256 3.461 1.354 1.00 90.25 411 ASN A N 1
ATOM 3258 C CA . ASN A 1 411 ? 8.813 2.311 2.134 1.00 90.25 411 ASN A CA 1
ATOM 3259 C C . ASN A 1 411 ? 9.137 0.984 1.451 1.00 90.25 411 ASN A C 1
ATOM 3261 O O . ASN A 1 411 ? 9.553 0.038 2.113 1.00 90.25 411 ASN A O 1
ATOM 3265 N N . TYR A 1 412 ? 8.984 0.927 0.128 1.00 87.19 412 TYR A N 1
ATOM 3266 C CA . TYR A 1 412 ? 9.309 -0.269 -0.634 1.00 87.19 412 TYR A CA 1
ATOM 3267 C C . TYR A 1 412 ? 10.819 -0.539 -0.667 1.00 87.19 412 TYR A C 1
ATOM 3269 O O . TYR A 1 412 ? 11.259 -1.639 -0.353 1.00 87.19 412 TYR A O 1
ATOM 3277 N N . ARG A 1 413 ? 11.621 0.469 -1.024 1.00 80.00 413 ARG A N 1
ATOM 3278 C CA . ARG A 1 413 ? 13.024 0.277 -1.422 1.00 80.00 413 ARG A CA 1
ATOM 3279 C C . ARG A 1 413 ? 14.022 0.496 -0.293 1.00 80.00 413 ARG A C 1
ATOM 3281 O O . ARG A 1 413 ? 15.049 -0.168 -0.272 1.00 80.00 413 ARG A O 1
ATOM 3288 N N . GLN A 1 414 ? 13.751 1.433 0.618 1.00 83.56 414 GLN A N 1
ATOM 3289 C CA . GLN A 1 414 ? 14.665 1.754 1.723 1.00 83.56 414 GLN A CA 1
ATOM 3290 C C . GLN A 1 414 ? 14.266 1.049 3.017 1.00 83.56 414 GLN A C 1
ATOM 3292 O O . GLN A 1 414 ? 15.131 0.568 3.738 1.00 83.56 414 GLN A O 1
ATOM 3297 N N . LEU A 1 415 ? 12.964 1.002 3.313 1.00 89.94 415 LEU A N 1
ATOM 3298 C CA . LE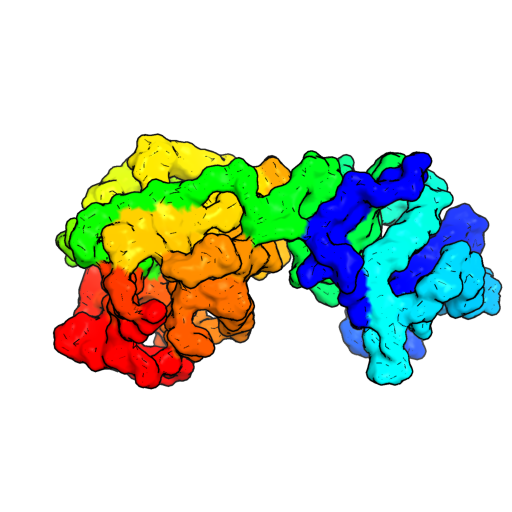U A 1 415 ? 12.456 0.404 4.553 1.00 89.94 415 LEU A CA 1
ATOM 3299 C C . LEU A 1 415 ? 12.004 -1.051 4.375 1.00 89.94 415 LEU A C 1
ATOM 3301 O O . LEU A 1 415 ? 11.839 -1.756 5.361 1.00 89.94 415 LEU A O 1
ATOM 3305 N N . ASN A 1 416 ? 11.840 -1.507 3.129 1.00 89.25 416 ASN A N 1
ATOM 3306 C CA . ASN A 1 416 ? 11.530 -2.891 2.780 1.00 89.25 416 ASN A CA 1
ATOM 3307 C C . ASN A 1 416 ? 10.249 -3.443 3.448 1.00 89.25 416 ASN A C 1
ATOM 3309 O O . ASN A 1 416 ? 10.190 -4.632 3.750 1.00 89.25 416 ASN A O 1
ATOM 3313 N N . VAL A 1 417 ? 9.217 -2.612 3.648 1.00 93.38 417 VAL A N 1
ATOM 3314 C CA . VAL A 1 417 ? 8.039 -2.966 4.478 1.00 93.38 417 VAL A CA 1
ATOM 3315 C C . VAL A 1 417 ? 6.964 -3.784 3.755 1.00 93.38 417 VAL A C 1
ATOM 3317 O O . VAL A 1 417 ? 6.193 -4.487 4.398 1.00 93.38 417 VAL A O 1
ATOM 3320 N N . TYR A 1 418 ? 6.885 -3.690 2.426 1.00 94.62 418 TYR A N 1
ATOM 3321 C CA . TYR A 1 418 ? 5.850 -4.378 1.645 1.00 94.62 418 TYR A CA 1
ATOM 3322 C C . TYR A 1 418 ? 6.276 -5.801 1.282 1.00 94.62 418 TYR A C 1
ATOM 3324 O O . TYR A 1 418 ? 7.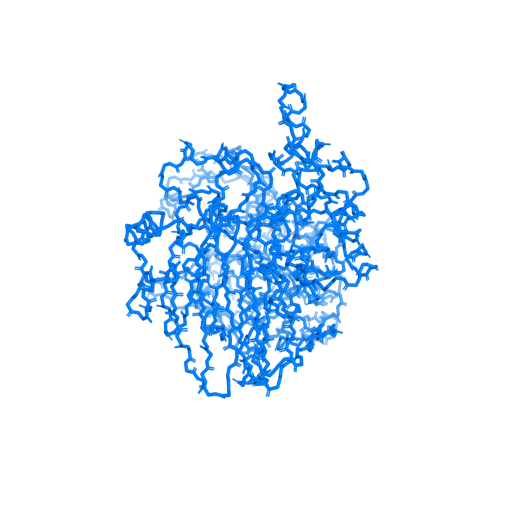463 -6.015 1.008 1.00 94.62 418 TYR A O 1
ATOM 3332 N N . PRO A 1 419 ? 5.343 -6.760 1.224 1.00 93.38 419 PRO A N 1
ATOM 3333 C CA . PRO A 1 419 ? 5.657 -8.139 0.896 1.00 93.38 419 PRO A CA 1
ATOM 3334 C C . PRO A 1 419 ? 6.064 -8.277 -0.577 1.00 93.38 419 PRO A C 1
ATOM 3336 O O . PRO A 1 419 ? 5.838 -7.389 -1.397 1.00 93.38 419 PRO A O 1
ATOM 3339 N N . LEU A 1 420 ? 6.683 -9.397 -0.920 1.00 89.25 420 LEU A N 1
ATOM 3340 C CA . LEU A 1 420 ? 6.875 -9.864 -2.300 1.00 89.25 420 LEU A CA 1
ATOM 3341 C C . LEU A 1 420 ? 6.571 -11.369 -2.310 1.00 89.25 420 LEU A C 1
ATOM 3343 O O . LEU A 1 420 ? 5.841 -11.834 -1.443 1.00 89.25 420 LEU A O 1
ATOM 3347 N N . ILE A 1 421 ? 7.099 -12.139 -3.261 1.00 83.56 421 ILE A N 1
ATOM 3348 C CA . ILE A 1 421 ? 7.069 -13.603 -3.175 1.00 83.56 421 ILE A CA 1
ATOM 3349 C C . ILE A 1 421 ? 8.029 -14.071 -2.077 1.00 83.56 421 ILE A C 1
ATOM 3351 O O . ILE A 1 421 ? 9.187 -13.648 -2.059 1.00 83.56 421 ILE A O 1
ATOM 3355 N N . ASP A 1 422 ? 7.521 -14.923 -1.181 1.00 84.25 422 ASP A N 1
ATOM 3356 C CA . ASP A 1 422 ? 8.245 -15.541 -0.058 1.00 84.25 422 ASP A CA 1
ATOM 3357 C C . ASP A 1 422 ? 9.003 -14.526 0.808 1.00 84.25 422 ASP A C 1
ATOM 3359 O O . ASP A 1 422 ? 10.118 -14.764 1.275 1.00 84.25 422 ASP A O 1
ATOM 3363 N N . LYS A 1 423 ? 8.400 -13.351 0.978 1.00 90.19 423 LYS A N 1
ATOM 3364 C CA . LYS A 1 423 ? 8.941 -12.256 1.767 1.00 90.19 423 LYS A CA 1
ATOM 3365 C C . LYS A 1 423 ? 7.804 -11.598 2.522 1.00 90.19 423 LYS A C 1
ATOM 3367 O O . LYS A 1 423 ? 6.903 -11.021 1.899 1.00 90.19 423 LYS A O 1
ATOM 3372 N N . TRP A 1 424 ? 7.914 -11.612 3.845 1.00 95.19 424 TRP A N 1
ATOM 3373 C CA . TRP A 1 424 ? 6.901 -11.020 4.695 1.00 95.19 424 TRP A CA 1
ATOM 3374 C C . TRP A 1 424 ? 6.780 -9.516 4.473 1.00 95.19 424 TRP A C 1
ATOM 3376 O O . TRP A 1 424 ? 7.734 -8.821 4.099 1.00 95.19 424 TRP A O 1
ATOM 3386 N N . GLY A 1 425 ? 5.593 -8.998 4.750 1.00 97.31 425 GLY A N 1
ATOM 3387 C CA . GLY A 1 425 ? 5.357 -7.568 4.743 1.00 97.31 425 GLY A CA 1
ATOM 3388 C C . GLY A 1 425 ? 3.919 -7.201 5.043 1.00 97.31 425 GLY A C 1
ATOM 3389 O O . GLY A 1 425 ? 3.049 -8.056 5.206 1.00 97.31 425 GLY A O 1
ATOM 3390 N N . VAL A 1 426 ? 3.692 -5.894 5.080 1.00 98.19 426 VAL A N 1
ATOM 3391 C CA . VAL A 1 426 ? 2.368 -5.302 5.252 1.00 98.19 426 VAL A CA 1
ATOM 3392 C C . VAL A 1 426 ? 1.693 -5.028 3.912 1.00 98.19 426 VAL A C 1
ATOM 3394 O O . VAL A 1 426 ? 2.338 -4.579 2.963 1.00 98.19 426 VAL A O 1
ATOM 3397 N N . ALA A 1 427 ? 0.390 -5.270 3.829 1.00 97.81 427 ALA A N 1
ATOM 3398 C CA . ALA A 1 427 ? -0.387 -5.160 2.600 1.00 97.81 427 ALA A CA 1
ATOM 3399 C C . ALA A 1 427 ? -0.331 -3.738 2.013 1.00 97.81 427 ALA A C 1
ATOM 3401 O O . ALA A 1 427 ? -0.735 -2.793 2.688 1.00 97.81 427 ALA A O 1
ATOM 3402 N N . PRO A 1 428 ? 0.131 -3.534 0.769 1.00 96.69 428 PRO A N 1
ATOM 3403 C CA . PRO A 1 428 ? 0.150 -2.217 0.154 1.00 96.69 428 PRO A CA 1
ATOM 3404 C C . PRO A 1 428 ? -1.137 -1.931 -0.631 1.00 96.69 428 PRO A C 1
ATOM 3406 O O . PRO A 1 428 ? -1.608 -2.762 -1.410 1.00 96.69 428 PRO A O 1
ATOM 3409 N N . ILE A 1 429 ? -1.656 -0.704 -0.531 1.00 96.44 429 ILE A N 1
ATOM 3410 C CA . ILE A 1 429 ? -2.750 -0.224 -1.391 1.00 96.44 429 ILE A CA 1
ATOM 3411 C C . ILE A 1 429 ? -2.193 0.002 -2.800 1.00 96.44 429 ILE A C 1
ATOM 3413 O O . ILE A 1 429 ? -1.580 1.034 -3.092 1.00 96.44 429 ILE A O 1
ATOM 3417 N N . THR A 1 430 ? -2.377 -1.004 -3.647 1.00 92.44 430 THR A N 1
ATOM 3418 C CA . THR A 1 430 ? -1.796 -1.151 -4.990 1.00 92.44 430 THR A CA 1
ATOM 3419 C C . THR A 1 430 ? -2.823 -1.760 -5.945 1.00 92.44 430 THR A C 1
ATOM 3421 O O . THR A 1 430 ? -3.952 -2.043 -5.536 1.00 92.44 430 THR A O 1
ATOM 3424 N N . GLY A 1 431 ? -2.457 -1.976 -7.215 1.00 88.06 431 GLY A N 1
ATOM 3425 C CA . GLY A 1 431 ? -3.347 -2.631 -8.180 1.00 88.06 431 GLY A CA 1
ATOM 3426 C C . GLY A 1 431 ? -3.802 -4.020 -7.727 1.00 88.06 431 GLY A C 1
ATOM 3427 O O . GLY A 1 431 ? -4.929 -4.413 -8.015 1.00 88.06 431 GLY A O 1
ATOM 3428 N N . ILE A 1 432 ? -2.966 -4.716 -6.952 1.00 89.69 432 ILE A N 1
ATOM 3429 C CA . ILE A 1 432 ? -3.261 -6.043 -6.400 1.00 89.69 432 ILE A CA 1
ATOM 3430 C C . ILE A 1 432 ? -4.422 -5.983 -5.407 1.00 89.69 432 ILE A C 1
ATOM 3432 O O . ILE A 1 432 ? -5.419 -6.675 -5.594 1.00 89.69 432 ILE A O 1
ATOM 3436 N N . LEU A 1 433 ? -4.350 -5.111 -4.393 1.00 94.38 433 LEU A N 1
ATOM 3437 C CA . LEU A 1 433 ? -5.434 -4.963 -3.412 1.00 94.38 433 LEU A CA 1
ATOM 3438 C C . LEU A 1 433 ? -6.743 -4.517 -4.086 1.00 94.38 433 LEU A C 1
ATOM 3440 O O . LEU A 1 433 ? -7.815 -5.008 -3.746 1.00 94.38 433 LEU A O 1
ATOM 3444 N N . LEU A 1 434 ? -6.661 -3.631 -5.086 1.00 94.50 434 LEU A N 1
ATOM 3445 C CA . LEU A 1 434 ? -7.827 -3.224 -5.877 1.00 94.50 434 LEU A CA 1
ATOM 3446 C C . LEU A 1 434 ? -8.446 -4.407 -6.638 1.00 94.50 434 LEU A C 1
ATOM 3448 O O . LEU A 1 434 ? -9.668 -4.533 -6.677 1.00 94.50 434 LEU A O 1
ATOM 3452 N N . ALA A 1 435 ? -7.625 -5.290 -7.212 1.00 90.31 435 ALA A N 1
ATOM 3453 C CA . ALA A 1 435 ? -8.103 -6.503 -7.870 1.00 90.31 435 ALA A CA 1
ATOM 3454 C C . ALA A 1 435 ? -8.769 -7.472 -6.877 1.00 90.31 435 ALA A C 1
ATOM 3456 O O . ALA A 1 435 ? -9.823 -8.019 -7.195 1.00 90.31 435 ALA A O 1
ATOM 3457 N N . LYS A 1 436 ? -8.220 -7.623 -5.662 1.00 93.31 436 LYS A N 1
ATOM 3458 C CA . LYS A 1 436 ? -8.817 -8.428 -4.578 1.00 93.31 436 LYS A CA 1
ATOM 3459 C C . LYS A 1 436 ? -10.195 -7.912 -4.160 1.00 93.31 436 LYS A C 1
ATOM 3461 O O . LYS A 1 436 ? -11.132 -8.696 -4.051 1.00 93.31 436 LYS A O 1
ATOM 3466 N N . ILE A 1 437 ? -10.339 -6.598 -3.985 1.00 97.19 437 ILE A N 1
ATOM 3467 C CA . ILE A 1 437 ? -11.625 -5.964 -3.647 1.00 97.19 437 ILE A CA 1
ATOM 3468 C C . ILE A 1 437 ? -12.640 -6.179 -4.776 1.00 97.19 437 ILE A C 1
ATOM 3470 O O . ILE A 1 437 ? -13.777 -6.576 -4.522 1.00 97.19 437 ILE A O 1
ATOM 3474 N N . LYS A 1 438 ? -12.215 -5.983 -6.031 1.00 95.38 438 LYS A N 1
ATOM 3475 C CA . LYS A 1 438 ? -13.068 -6.208 -7.202 1.00 95.38 438 LYS A CA 1
ATOM 3476 C C . LYS A 1 438 ? -13.542 -7.655 -7.292 1.00 95.38 438 LYS A C 1
ATOM 3478 O O . LYS A 1 438 ? -14.714 -7.885 -7.577 1.00 95.38 438 LYS A O 1
ATOM 3483 N N . LYS A 1 439 ? -12.654 -8.612 -7.023 1.00 93.06 439 LYS A N 1
ATOM 3484 C CA . LYS A 1 439 ? -12.988 -10.035 -7.000 1.00 93.06 439 LYS A CA 1
ATOM 3485 C C . LYS A 1 439 ? -13.969 -10.371 -5.880 1.00 93.06 439 LYS A C 1
ATOM 3487 O O . LYS A 1 439 ? -14.973 -11.016 -6.151 1.00 93.06 439 LYS A O 1
ATOM 3492 N N . GLU A 1 440 ? -13.750 -9.862 -4.666 1.00 95.88 440 GLU A N 1
ATOM 3493 C CA . GLU A 1 440 ? -14.689 -10.044 -3.549 1.00 95.88 440 GLU A CA 1
ATOM 3494 C C . GLU A 1 440 ? -16.087 -9.529 -3.908 1.00 95.88 440 GLU A C 1
ATOM 3496 O O . GLU A 1 440 ? -17.073 -10.225 -3.681 1.00 95.88 440 GLU A O 1
ATOM 3501 N N . ARG A 1 441 ? -16.186 -8.344 -4.526 1.00 96.00 441 A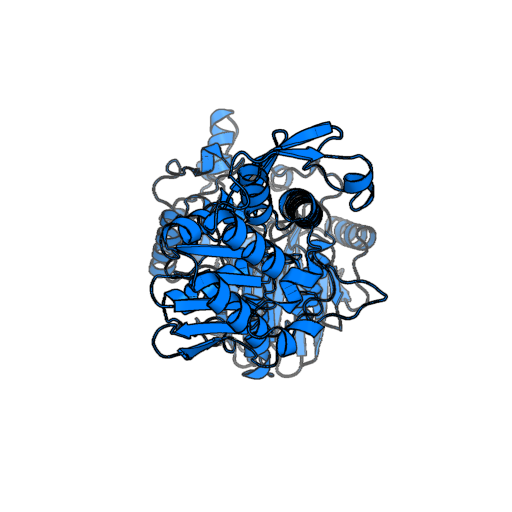RG A N 1
ATOM 3502 C CA . ARG A 1 441 ? -17.473 -7.799 -4.980 1.00 96.00 441 ARG A CA 1
ATOM 3503 C C . ARG A 1 441 ? -18.131 -8.672 -6.051 1.00 96.00 441 ARG A C 1
ATOM 3505 O O . ARG A 1 441 ? -19.352 -8.796 -6.060 1.00 96.00 441 ARG A O 1
ATOM 3512 N N . GLN A 1 442 ? -17.348 -9.244 -6.964 1.00 95.81 442 GLN A N 1
ATOM 3513 C CA . GLN A 1 442 ? -17.853 -10.120 -8.025 1.00 95.81 442 GLN A CA 1
ATOM 3514 C C . GLN A 1 442 ? -18.351 -11.463 -7.479 1.00 95.81 442 GLN A C 1
ATOM 3516 O O . GLN A 1 442 ? -19.438 -11.900 -7.850 1.00 95.81 442 GLN A O 1
ATOM 3521 N N . ASP A 1 443 ? -17.580 -12.101 -6.598 1.00 95.19 443 ASP A N 1
ATOM 3522 C CA . ASP A 1 443 ? -17.906 -13.417 -6.038 1.00 95.19 443 ASP A CA 1
ATOM 3523 C C . ASP A 1 443 ? -18.994 -13.342 -4.957 1.00 95.19 443 ASP A C 1
ATOM 3525 O O . ASP A 1 443 ? -19.754 -14.293 -4.745 1.00 95.19 443 ASP A O 1
ATOM 3529 N N . HIS A 1 444 ? -19.050 -12.222 -4.234 1.00 95.62 444 HIS A N 1
ATOM 3530 C CA . HIS A 1 444 ? -19.919 -12.022 -3.080 1.00 95.62 444 HIS A CA 1
ATOM 3531 C C . HIS A 1 444 ? -20.619 -10.655 -3.130 1.00 95.62 444 HIS A C 1
ATOM 3533 O O . HIS A 1 444 ? -20.407 -9.814 -2.251 1.00 95.62 444 HIS A O 1
ATOM 3539 N N . PRO A 1 445 ? -21.493 -10.420 -4.128 1.00 95.00 445 PRO A N 1
ATOM 3540 C CA . PRO A 1 445 ? -22.143 -9.125 -4.339 1.00 95.00 445 PRO A CA 1
ATOM 3541 C C . PRO A 1 445 ? -22.957 -8.629 -3.136 1.00 95.00 445 PRO A C 1
ATOM 3543 O O . PRO A 1 445 ? -23.126 -7.425 -2.983 1.00 95.00 445 PRO A O 1
ATOM 3546 N N . GLN A 1 446 ? -23.421 -9.539 -2.276 1.00 92.56 446 GLN A N 1
ATOM 3547 C CA . GLN A 1 446 ? -24.196 -9.265 -1.065 1.00 92.56 446 GLN A CA 1
ATOM 3548 C C . GLN A 1 446 ? -23.358 -8.916 0.178 1.00 92.56 446 GLN A C 1
ATOM 3550 O O . GLN A 1 446 ? -23.925 -8.520 1.199 1.00 92.56 446 GLN A O 1
ATOM 3555 N N . ASN A 1 447 ? -22.039 -9.135 0.153 1.00 94.88 447 ASN A N 1
ATOM 3556 C CA . ASN A 1 447 ? -21.192 -8.804 1.297 1.00 94.88 447 ASN A CA 1
ATOM 3557 C C . ASN A 1 447 ? -21.036 -7.284 1.393 1.00 94.88 447 ASN A C 1
ATOM 3559 O O . ASN A 1 447 ? -20.882 -6.603 0.379 1.00 94.88 447 ASN A O 1
ATOM 3563 N N . LEU A 1 448 ? -21.040 -6.765 2.623 1.00 96.31 448 LEU A N 1
ATOM 3564 C CA . LEU A 1 448 ? -20.630 -5.388 2.872 1.00 96.31 448 LEU A CA 1
ATOM 3565 C C . LEU A 1 448 ? -19.099 -5.347 2.883 1.00 96.31 448 LEU A C 1
ATOM 3567 O O . LEU A 1 448 ? -18.491 -6.057 3.679 1.00 96.31 448 LEU A O 1
ATOM 3571 N N . ILE A 1 449 ? -18.475 -4.552 2.021 1.00 98.50 449 ILE A N 1
ATOM 3572 C CA . ILE A 1 449 ? -17.019 -4.466 1.890 1.00 98.50 449 ILE A CA 1
ATOM 3573 C C . ILE A 1 449 ? -16.527 -3.178 2.544 1.00 98.50 449 ILE A C 1
ATOM 3575 O O . ILE A 1 449 ? -16.783 -2.079 2.057 1.00 98.50 449 ILE A O 1
ATOM 3579 N N . VAL A 1 450 ? -15.759 -3.314 3.620 1.00 98.69 450 VAL A N 1
ATOM 3580 C CA . VAL A 1 450 ? -15.083 -2.199 4.287 1.00 98.69 450 VAL A CA 1
ATOM 3581 C C . VAL A 1 450 ? -13.599 -2.262 3.980 1.00 98.69 450 VAL A C 1
ATOM 3583 O O . VAL A 1 450 ? -12.970 -3.314 4.087 1.00 98.69 450 VAL A O 1
ATOM 3586 N N . VAL A 1 451 ? -13.016 -1.122 3.626 1.00 98.88 451 VAL A N 1
ATOM 3587 C CA . VAL A 1 451 ? -11.563 -0.986 3.530 1.00 98.88 451 VAL A CA 1
ATOM 3588 C C . VAL A 1 451 ? -11.086 -0.072 4.648 1.00 98.88 451 VAL A C 1
ATOM 3590 O O . VAL A 1 451 ? -11.505 1.082 4.731 1.00 98.88 451 VAL A O 1
ATOM 3593 N N . SER A 1 452 ? -10.166 -0.568 5.471 1.00 98.81 452 SER A N 1
ATOM 3594 C CA . SER A 1 452 ? -9.496 0.194 6.523 1.00 98.81 452 SER A CA 1
ATOM 3595 C C . SER A 1 452 ? -8.055 0.515 6.122 1.00 98.81 452 SER A C 1
ATOM 3597 O O . SER A 1 452 ? -7.151 -0.282 6.390 1.00 98.81 452 SER A O 1
ATOM 3599 N N . PRO A 1 453 ? -7.804 1.632 5.417 1.00 98.81 453 PRO A N 1
ATOM 3600 C CA . PRO A 1 453 ? -6.467 2.005 4.987 1.00 98.81 453 PRO A CA 1
ATOM 3601 C C . PRO A 1 453 ? -5.699 2.779 6.063 1.00 98.81 453 PRO A C 1
ATOM 3603 O O . PRO A 1 453 ? -6.247 3.663 6.713 1.00 98.81 453 PRO A O 1
ATOM 3606 N N . HIS A 1 454 ? -4.394 2.550 6.167 1.00 98.75 454 HIS A N 1
ATOM 3607 C CA . HIS A 1 454 ? -3.481 3.450 6.867 1.00 98.75 454 HIS A CA 1
ATOM 3608 C C . HIS A 1 454 ? -2.780 4.362 5.846 1.00 98.75 454 HIS A C 1
ATOM 3610 O O . HIS A 1 454 ? -2.111 3.901 4.909 1.00 98.75 454 HIS A O 1
ATOM 3616 N N . TRP A 1 455 ? -2.948 5.678 5.988 1.00 98.44 455 TRP A N 1
ATOM 3617 C CA . TRP A 1 455 ? -2.462 6.666 5.023 1.00 98.44 455 TRP A CA 1
ATOM 3618 C C . TRP A 1 455 ? -2.435 8.088 5.595 1.00 98.44 455 TRP A C 1
ATOM 3620 O O . TRP A 1 455 ? -2.812 8.342 6.731 1.00 98.44 455 TRP A O 1
ATOM 3630 N N . GLY A 1 456 ? -2.052 9.053 4.760 1.00 96.75 456 GLY A N 1
ATOM 3631 C CA . GLY A 1 456 ? -2.028 10.455 5.156 1.00 96.75 456 GLY A CA 1
ATOM 3632 C C . GLY A 1 456 ? -0.706 10.843 5.802 1.00 96.75 456 GLY A C 1
ATOM 3633 O O . GLY A 1 456 ? 0.304 10.157 5.664 1.00 96.75 456 GLY A O 1
ATOM 3634 N N . VAL A 1 457 ? -0.696 12.025 6.404 1.00 96.00 457 VAL A N 1
ATOM 3635 C CA . VAL A 1 457 ? 0.493 12.616 7.017 1.00 96.00 457 VAL A CA 1
ATOM 3636 C C . VAL A 1 457 ? 0.103 13.062 8.415 1.00 96.00 457 VAL A C 1
ATOM 3638 O O . VAL A 1 457 ? -0.928 13.721 8.558 1.00 96.00 457 VAL A O 1
ATOM 3641 N N . ASP A 1 458 ? 0.925 12.722 9.406 1.00 95.31 458 ASP A N 1
ATOM 3642 C CA . ASP A 1 458 ? 0.689 12.987 10.825 1.00 95.31 458 ASP A CA 1
ATOM 3643 C C . ASP A 1 458 ? 0.182 14.422 11.042 1.00 95.31 458 ASP A C 1
ATOM 3645 O O . ASP A 1 458 ? 0.825 15.399 10.642 1.00 95.31 458 ASP A O 1
ATOM 3649 N N . PHE A 1 459 ? -0.988 14.537 11.668 1.00 95.94 459 PHE A N 1
ATOM 3650 C CA . PHE A 1 459 ? -1.661 15.779 12.051 1.00 95.94 459 PHE A CA 1
ATOM 3651 C C . PHE A 1 459 ? -1.974 16.748 10.892 1.00 95.94 459 PHE A C 1
ATOM 3653 O O . PHE A 1 459 ? -2.265 17.924 11.123 1.00 95.94 459 PHE A O 1
ATOM 3660 N N . ARG A 1 460 ? -1.927 16.297 9.632 1.00 96.06 460 ARG A N 1
ATOM 3661 C CA . ARG A 1 460 ? -2.279 17.110 8.453 1.00 96.06 460 ARG A CA 1
ATOM 3662 C C . ARG A 1 460 ? -3.684 16.806 7.948 1.00 96.06 460 ARG A C 1
ATOM 3664 O O . ARG A 1 460 ? -4.293 15.797 8.288 1.00 96.06 460 ARG A O 1
ATOM 3671 N N . ASP A 1 461 ? -4.187 17.690 7.094 1.00 95.44 461 ASP A N 1
ATOM 3672 C CA . ASP A 1 461 ? -5.461 17.512 6.400 1.00 95.44 461 ASP A CA 1
ATOM 3673 C C . ASP A 1 461 ? -5.397 16.451 5.294 1.00 95.44 461 ASP A C 1
ATOM 3675 O O . ASP A 1 461 ? -4.325 16.039 4.842 1.00 95.44 461 ASP A O 1
ATOM 3679 N N . VAL A 1 462 ? -6.580 16.044 4.826 1.00 97.44 462 VAL A N 1
ATOM 3680 C CA . VAL A 1 462 ? -6.751 15.056 3.757 1.00 97.44 462 VAL A CA 1
ATOM 3681 C C . VAL A 1 462 ? -6.003 15.483 2.495 1.00 97.44 462 VAL A C 1
ATOM 3683 O O . VAL A 1 462 ? -6.289 16.521 1.887 1.00 97.44 462 VAL A O 1
ATOM 3686 N N . THR A 1 463 ? -5.083 14.633 2.049 1.00 97.19 463 THR A N 1
ATOM 3687 C CA . THR A 1 463 ? -4.255 14.875 0.863 1.00 97.19 463 THR A CA 1
ATOM 3688 C C . THR A 1 463 ? -4.967 14.501 -0.442 1.00 97.19 463 THR A C 1
ATOM 3690 O O . THR A 1 463 ? -5.862 13.654 -0.480 1.00 97.19 463 THR A O 1
ATOM 3693 N N . THR A 1 464 ? -4.519 15.059 -1.572 1.00 97.12 464 THR A N 1
ATOM 3694 C CA . THR A 1 464 ? -4.992 14.652 -2.912 1.00 97.12 464 THR A CA 1
ATOM 3695 C C . THR A 1 464 ? -4.756 13.163 -3.180 1.00 97.12 464 THR A C 1
ATOM 3697 O O . THR A 1 464 ? -5.567 12.513 -3.836 1.00 97.12 464 THR A O 1
ATOM 3700 N N . LYS A 1 465 ? -3.664 12.597 -2.644 1.00 96.25 465 LYS A N 1
ATOM 3701 C CA . LYS A 1 465 ? -3.358 11.168 -2.770 1.00 96.25 465 LYS A CA 1
ATOM 3702 C C . LYS A 1 465 ? -4.392 10.308 -2.041 1.00 96.25 465 LYS A C 1
ATOM 3704 O O . LYS A 1 465 ? -4.849 9.336 -2.633 1.00 96.25 465 LYS A O 1
ATOM 3709 N N . GLN A 1 466 ? -4.782 10.678 -0.817 1.00 97.94 466 GLN A N 1
ATOM 3710 C CA . GLN A 1 466 ? -5.851 9.989 -0.082 1.00 97.94 466 GLN A CA 1
ATOM 3711 C C . GLN A 1 466 ? -7.164 10.020 -0.868 1.00 97.94 466 GLN A C 1
ATOM 3713 O O . GLN A 1 466 ? -7.740 8.966 -1.113 1.00 97.94 466 GLN A O 1
ATOM 3718 N N . ARG A 1 467 ? -7.586 11.194 -1.363 1.00 98.06 467 ARG A N 1
ATOM 3719 C CA . ARG A 1 467 ? -8.815 11.309 -2.172 1.00 98.06 467 ARG A CA 1
ATOM 3720 C C . ARG A 1 467 ? -8.782 10.446 -3.430 1.00 98.06 467 ARG A C 1
ATOM 3722 O O . ARG A 1 467 ? -9.756 9.772 -3.748 1.00 98.06 467 ARG A O 1
ATOM 3729 N N . ARG A 1 468 ? -7.649 10.428 -4.140 1.00 97.56 468 ARG A N 1
ATOM 3730 C CA . ARG A 1 468 ? -7.472 9.586 -5.332 1.00 97.56 468 ARG A CA 1
ATOM 3731 C C . ARG A 1 468 ? -7.576 8.096 -4.998 1.00 97.56 468 ARG A C 1
ATOM 3733 O O . ARG A 1 468 ? -8.261 7.381 -5.718 1.00 97.56 468 ARG A O 1
ATOM 3740 N N . LEU A 1 469 ? -6.909 7.640 -3.935 1.00 97.94 469 LEU A N 1
ATOM 3741 C CA . LEU A 1 469 ? -6.971 6.239 -3.505 1.00 97.94 469 LEU A CA 1
ATOM 3742 C C . LEU A 1 469 ? -8.384 5.859 -3.045 1.00 97.94 469 LEU A C 1
ATOM 3744 O O . LEU A 1 469 ? -8.861 4.800 -3.425 1.00 97.94 469 LEU A O 1
ATOM 3748 N N . ALA A 1 470 ? -9.078 6.731 -2.307 1.00 98.62 470 ALA A N 1
ATOM 3749 C CA . ALA A 1 470 ? -10.461 6.497 -1.893 1.00 98.62 470 ALA A CA 1
ATOM 3750 C C . ALA A 1 470 ? -11.392 6.277 -3.097 1.00 98.62 470 ALA A C 1
ATOM 3752 O O . ALA A 1 470 ? -12.116 5.289 -3.132 1.00 98.62 470 ALA A O 1
ATOM 3753 N N . LYS A 1 471 ? -11.287 7.117 -4.138 1.00 98.50 471 LYS A N 1
ATOM 3754 C CA . LYS A 1 471 ? -12.033 6.925 -5.395 1.00 98.50 471 LYS A CA 1
ATOM 3755 C C . LYS A 1 471 ? -11.727 5.584 -6.063 1.00 98.50 471 LYS A C 1
ATOM 3757 O O . LYS A 1 471 ? -12.631 4.940 -6.575 1.00 98.50 471 LYS A O 1
ATOM 3762 N N . GLN A 1 472 ? -10.464 5.151 -6.055 1.00 97.62 472 GLN A N 1
ATOM 3763 C CA . GLN A 1 472 ? -10.074 3.852 -6.617 1.00 97.62 472 GLN A CA 1
ATOM 3764 C C . GLN A 1 472 ? -10.629 2.675 -5.806 1.00 97.62 472 GLN A C 1
ATOM 3766 O O . GLN A 1 472 ? -11.060 1.694 -6.400 1.00 97.62 472 GLN A O 1
ATOM 3771 N N . LEU A 1 473 ? -10.636 2.777 -4.476 1.00 98.62 473 LEU A N 1
ATOM 3772 C CA . LEU A 1 473 ? -11.175 1.753 -3.578 1.00 98.62 473 LEU A CA 1
ATOM 3773 C C . LEU A 1 473 ? -12.700 1.621 -3.715 1.00 98.62 473 LEU A C 1
ATOM 3775 O O . LEU A 1 473 ? -13.191 0.504 -3.855 1.00 98.62 473 LEU A O 1
ATOM 3779 N N . VAL A 1 474 ? -13.434 2.740 -3.758 1.00 98.50 474 VAL A N 1
ATOM 3780 C CA . VAL A 1 474 ? -14.886 2.740 -4.027 1.00 98.50 474 VAL A CA 1
ATOM 3781 C C . VAL A 1 474 ? -15.173 2.158 -5.411 1.00 98.50 474 VAL A C 1
ATOM 3783 O O . VAL A 1 474 ? -15.961 1.228 -5.532 1.00 98.50 474 VAL A O 1
ATOM 3786 N N . ALA A 1 475 ? -14.454 2.600 -6.449 1.00 98.00 475 ALA A N 1
ATOM 3787 C CA . ALA A 1 475 ? -14.612 2.059 -7.802 1.00 98.00 475 ALA A CA 1
ATOM 3788 C C . ALA A 1 475 ? -14.261 0.561 -7.915 1.00 98.00 475 ALA A C 1
ATOM 3790 O O . ALA A 1 475 ? -14.748 -0.117 -8.819 1.00 98.00 475 ALA A O 1
ATOM 3791 N N . ALA A 1 476 ? -13.415 0.035 -7.022 1.00 96.94 476 ALA A N 1
ATOM 3792 C CA . ALA A 1 476 ? -13.128 -1.394 -6.938 1.00 96.94 476 ALA A CA 1
ATOM 3793 C C . ALA A 1 476 ? -14.253 -2.189 -6.252 1.00 96.94 476 ALA A C 1
ATOM 3795 O O . ALA A 1 476 ? -14.307 -3.400 -6.432 1.00 96.94 476 ALA A O 1
ATOM 3796 N N . GLY A 1 477 ? -15.157 -1.536 -5.515 1.00 97.88 477 GLY A N 1
ATOM 3797 C CA . GLY A 1 477 ? -16.321 -2.161 -4.884 1.00 97.88 477 GLY A CA 1
ATOM 3798 C C . GLY A 1 477 ? -16.401 -2.008 -3.365 1.00 97.88 477 GLY A C 1
ATOM 3799 O O . GLY A 1 477 ? -17.194 -2.723 -2.755 1.00 97.88 477 GLY A O 1
ATOM 3800 N N . ALA A 1 478 ? -15.593 -1.139 -2.748 1.00 98.44 478 ALA A N 1
ATOM 3801 C CA . ALA A 1 478 ? -15.705 -0.836 -1.321 1.00 98.44 478 ALA A CA 1
ATOM 3802 C C . ALA A 1 478 ? -16.994 -0.057 -1.014 1.00 98.44 478 ALA A C 1
ATOM 3804 O O . ALA A 1 478 ? -17.235 0.980 -1.628 1.00 98.44 478 ALA A O 1
ATOM 3805 N N . ASP A 1 479 ? -17.760 -0.517 -0.023 1.00 97.75 479 ASP A N 1
ATOM 3806 C CA . ASP A 1 479 ? -18.972 0.163 0.443 1.00 97.75 479 ASP A CA 1
ATOM 3807 C C . ASP A 1 479 ? -18.675 1.251 1.477 1.00 97.75 479 ASP A C 1
ATOM 3809 O O . ASP A 1 479 ? -19.444 2.194 1.638 1.00 97.75 479 ASP A O 1
ATOM 3813 N N . MET A 1 480 ? -17.578 1.102 2.224 1.00 97.56 480 MET A N 1
ATOM 3814 C CA . MET A 1 480 ? -17.140 2.065 3.234 1.00 97.56 480 MET A CA 1
ATOM 3815 C C . MET A 1 480 ? -15.618 2.105 3.302 1.00 97.56 480 MET A C 1
ATOM 3817 O O . MET A 1 480 ? -14.942 1.081 3.147 1.00 97.56 480 MET A O 1
ATOM 3821 N N . ILE A 1 481 ? -15.075 3.285 3.595 1.00 98.81 481 ILE A N 1
ATOM 3822 C CA . ILE A 1 481 ? -13.643 3.469 3.829 1.00 98.81 481 ILE A CA 1
ATOM 3823 C C . ILE A 1 481 ? -13.429 4.127 5.187 1.00 98.81 481 ILE A C 1
ATOM 3825 O O . ILE A 1 481 ? -13.946 5.214 5.441 1.00 98.81 481 ILE A O 1
ATOM 3829 N N . VAL A 1 482 ? -12.619 3.489 6.033 1.00 98.75 482 VAL A N 1
ATOM 3830 C CA . VAL A 1 482 ? -12.344 3.935 7.406 1.00 98.75 482 VAL A CA 1
ATOM 3831 C C . VAL A 1 482 ? -10.838 4.065 7.611 1.00 98.75 482 VAL A C 1
ATOM 3833 O O . VAL A 1 482 ? -10.137 3.089 7.854 1.00 98.75 482 VAL A O 1
ATOM 3836 N N . GLY A 1 483 ? -10.323 5.275 7.417 1.00 98.56 483 GLY A N 1
ATOM 3837 C CA . GLY A 1 483 ? -8.893 5.553 7.371 1.00 98.56 483 GLY A CA 1
ATOM 3838 C C . GLY A 1 483 ? -8.223 5.742 8.734 1.00 98.56 483 GLY A C 1
ATOM 3839 O O . GLY A 1 483 ? -8.844 6.157 9.712 1.00 98.56 483 GLY A O 1
ATOM 3840 N N . HIS A 1 484 ? -6.913 5.509 8.746 1.00 98.62 484 HIS A N 1
ATOM 3841 C CA . HIS A 1 484 ? -6.010 5.551 9.900 1.00 98.62 484 HIS A CA 1
ATOM 3842 C C . HIS A 1 484 ? -4.698 6.281 9.566 1.00 98.62 484 HIS A C 1
ATOM 3844 O O . HIS A 1 484 ? -4.436 6.570 8.394 1.00 98.62 484 HIS A O 1
ATOM 3850 N N . GLY A 1 485 ? -3.855 6.543 10.573 1.00 96.75 485 GLY A N 1
ATOM 3851 C CA . GLY A 1 485 ? -2.456 6.964 10.396 1.00 96.75 485 GLY A CA 1
ATOM 3852 C C . GLY A 1 485 ? -2.192 8.468 10.332 1.00 96.75 485 GLY A C 1
ATOM 3853 O O . GLY A 1 485 ? -1.053 8.908 10.442 1.00 96.75 485 GLY A O 1
ATOM 3854 N N . ALA A 1 486 ? -3.227 9.302 10.207 1.00 96.69 486 ALA A N 1
ATOM 3855 C CA . ALA A 1 486 ? -3.059 10.751 10.330 1.00 96.69 486 ALA A CA 1
ATOM 3856 C C . ALA A 1 486 ? -2.933 11.212 11.797 1.00 96.69 486 ALA A C 1
ATOM 3858 O O . ALA A 1 486 ? -2.684 12.393 12.031 1.00 96.69 486 ALA A O 1
ATOM 3859 N N . HIS A 1 487 ? -3.156 10.328 12.782 1.00 96.94 487 HIS A N 1
ATOM 3860 C CA . HIS A 1 487 ? -3.149 10.615 14.227 1.00 96.94 487 HIS A CA 1
ATOM 3861 C C . HIS A 1 487 ? -4.082 11.750 14.700 1.00 96.94 487 HIS A C 1
ATOM 3863 O O . HIS A 1 487 ? -4.021 12.188 15.850 1.00 96.94 487 HIS A O 1
ATOM 3869 N N . ALA A 1 488 ? -4.976 12.218 13.830 1.00 96.25 488 ALA A N 1
ATOM 3870 C CA . ALA A 1 488 ? -5.985 13.232 14.098 1.00 96.25 488 ALA A CA 1
ATOM 3871 C C . ALA A 1 488 ? -7.249 12.922 13.292 1.00 96.25 488 ALA A C 1
ATOM 3873 O O . ALA A 1 488 ? -7.155 12.368 12.192 1.00 96.25 488 ALA A O 1
ATOM 3874 N N . LEU A 1 489 ? -8.412 13.317 13.816 1.00 97.69 489 LEU A N 1
ATOM 3875 C CA . LEU A 1 489 ? -9.669 13.209 13.083 1.00 97.69 489 LEU A CA 1
ATOM 3876 C C . LEU A 1 489 ? -9.597 14.061 11.804 1.00 97.69 489 LEU A C 1
ATOM 3878 O O . LEU A 1 489 ? -9.386 15.281 11.849 1.00 97.69 489 LEU A O 1
ATOM 3882 N N . GLN A 1 490 ? -9.749 13.407 10.655 1.00 97.62 490 GLN A N 1
ATOM 3883 C CA . GLN A 1 490 ? -9.756 14.050 9.344 1.00 97.62 490 GLN A CA 1
ATOM 3884 C C . GLN A 1 490 ? -11.183 14.226 8.810 1.00 97.62 490 GLN A C 1
ATOM 3886 O O . GLN A 1 490 ? -12.155 13.786 9.416 1.00 97.62 490 GLN A O 1
ATOM 3891 N N . GLY A 1 491 ? -11.300 14.914 7.670 1.00 96.62 491 GLY A N 1
ATOM 3892 C CA . GLY A 1 491 ? -12.588 15.154 7.026 1.00 96.62 491 GLY A CA 1
ATOM 3893 C C . GLY A 1 491 ? -13.285 13.875 6.556 1.00 96.62 491 GLY A C 1
ATOM 3894 O O . GLY A 1 491 ? -12.658 12.825 6.398 1.00 96.62 491 GLY A O 1
ATOM 3895 N N . ILE A 1 492 ? -14.584 14.006 6.305 1.00 97.00 492 ILE A N 1
ATOM 3896 C CA . ILE A 1 492 ? -15.477 12.940 5.836 1.00 97.00 492 ILE A CA 1
ATOM 3897 C C . ILE A 1 492 ? -15.993 13.313 4.441 1.00 97.00 492 ILE A C 1
ATOM 3899 O O . ILE A 1 492 ? -16.227 14.488 4.170 1.00 97.00 492 ILE A O 1
ATOM 3903 N N . GLU A 1 493 ? -16.150 12.346 3.544 1.00 95.75 493 GLU A N 1
ATOM 3904 C CA . GLU A 1 493 ? -16.693 12.556 2.196 1.00 95.75 493 GLU A CA 1
ATOM 3905 C C . GLU A 1 493 ? -17.680 11.436 1.843 1.00 95.75 493 GLU A C 1
ATOM 3907 O O . GLU A 1 493 ? -17.532 10.311 2.319 1.00 95.75 493 GLU A O 1
ATOM 3912 N N . MET A 1 494 ? -18.672 11.736 1.002 1.00 94.44 494 MET A N 1
ATOM 3913 C CA . MET A 1 494 ? -19.512 10.729 0.354 1.00 94.44 494 MET A CA 1
ATOM 3914 C C . MET A 1 494 ? -19.053 10.568 -1.095 1.00 94.44 494 MET A C 1
ATOM 3916 O O . MET A 1 494 ? -19.136 11.502 -1.891 1.00 94.44 494 MET A O 1
ATOM 3920 N N . LEU A 1 495 ? -18.558 9.383 -1.448 1.00 94.44 495 LEU A N 1
ATOM 3921 C CA . LEU A 1 495 ? -18.125 9.060 -2.807 1.00 94.44 495 LEU A CA 1
ATOM 3922 C C . LEU A 1 495 ? -19.109 8.076 -3.431 1.00 94.44 495 LEU A C 1
ATOM 3924 O O . LEU A 1 495 ? -19.180 6.924 -3.015 1.00 94.44 495 LEU A O 1
ATOM 3928 N N . ASP A 1 496 ? -19.878 8.532 -4.420 1.00 91.69 496 ASP A N 1
ATOM 3929 C CA . ASP A 1 496 ? -20.883 7.717 -5.118 1.00 91.69 496 ASP A CA 1
ATOM 3930 C C . ASP A 1 496 ? -21.859 7.006 -4.154 1.00 91.69 496 ASP A C 1
ATOM 3932 O O . ASP A 1 496 ? -22.234 5.858 -4.365 1.00 91.69 496 ASP A O 1
ATOM 3936 N N . GLY A 1 497 ? -22.240 7.683 -3.061 1.00 91.25 497 GLY A N 1
ATOM 3937 C CA . GLY A 1 497 ? -23.123 7.140 -2.019 1.00 91.25 497 GLY A CA 1
ATOM 3938 C C . GLY A 1 497 ? -22.425 6.353 -0.902 1.00 91.25 497 GLY A C 1
ATOM 3939 O O . GLY A 1 497 ? -23.092 5.954 0.049 1.00 91.25 497 GLY A O 1
ATOM 3940 N N . HIS A 1 498 ? -21.102 6.184 -0.962 1.00 94.38 498 HIS A N 1
ATOM 3941 C CA . HIS A 1 498 ? -20.318 5.421 0.012 1.00 94.38 498 HIS A CA 1
ATOM 3942 C C . HIS A 1 498 ? -19.574 6.345 0.990 1.00 94.38 498 HIS A C 1
ATOM 3944 O O . HIS A 1 498 ? -18.869 7.259 0.539 1.00 94.38 498 HIS A O 1
ATOM 3950 N N . PRO A 1 499 ? -19.684 6.132 2.316 1.00 96.12 499 PRO A N 1
ATOM 3951 C CA . PRO A 1 499 ? -18.999 6.961 3.298 1.00 96.12 499 PRO A CA 1
ATOM 3952 C C . PRO A 1 499 ? -17.489 6.710 3.314 1.00 96.12 499 PRO A C 1
ATOM 3954 O O . PRO A 1 499 ? -17.006 5.574 3.372 1.00 96.12 499 PRO A O 1
ATOM 3957 N N . VAL A 1 500 ? -16.735 7.807 3.324 1.00 97.94 500 VAL A N 1
ATOM 3958 C CA . VAL A 1 500 ? -15.278 7.826 3.446 1.00 97.94 500 VAL A CA 1
ATOM 3959 C C . VAL A 1 500 ? -14.888 8.681 4.640 1.00 97.94 500 VAL A C 1
ATOM 3961 O O . VAL A 1 500 ? -14.935 9.909 4.591 1.00 97.94 500 VAL A O 1
ATOM 3964 N N . ILE A 1 501 ? -14.442 8.028 5.706 1.00 98.25 501 ILE A N 1
ATOM 3965 C CA . ILE A 1 501 ? -13.830 8.678 6.863 1.00 98.25 501 ILE A CA 1
ATOM 3966 C C . ILE A 1 501 ? -12.323 8.639 6.629 1.00 98.25 501 ILE A C 1
ATOM 3968 O O . ILE A 1 501 ? -11.707 7.580 6.712 1.00 98.25 501 ILE A O 1
ATOM 3972 N N . TYR A 1 502 ? -11.703 9.771 6.283 1.00 98.44 502 TYR A N 1
ATOM 3973 C CA . TYR A 1 502 ? -10.300 9.756 5.847 1.00 98.44 502 TYR A CA 1
ATOM 3974 C C . TYR A 1 502 ? -9.302 9.414 6.956 1.00 98.44 502 TYR A C 1
ATOM 3976 O O . TYR A 1 502 ? -8.219 8.914 6.656 1.00 98.44 502 TYR A O 1
ATOM 3984 N N . GLY A 1 503 ? -9.654 9.664 8.211 1.00 97.94 503 GLY A N 1
ATOM 3985 C CA . GLY A 1 503 ? -8.803 9.403 9.362 1.00 97.94 503 GLY A CA 1
ATOM 3986 C C . GLY A 1 503 ? -9.628 9.448 10.636 1.00 97.94 503 GLY A C 1
ATOM 3987 O O . GLY A 1 503 ? -10.118 10.520 10.982 1.00 97.94 503 GLY A O 1
ATOM 3988 N N . LEU A 1 504 ? -9.765 8.317 11.331 1.00 98.31 504 LEU A N 1
ATOM 3989 C CA . LEU A 1 504 ? -10.401 8.256 12.653 1.00 98.31 504 LEU A CA 1
ATOM 3990 C C . LEU A 1 504 ? -9.575 8.966 13.732 1.00 98.31 504 LEU A C 1
ATOM 3992 O O . LEU A 1 504 ? -10.115 9.329 14.769 1.00 98.31 504 LEU A O 1
ATOM 3996 N N . GLY A 1 505 ? -8.279 9.169 13.494 1.00 97.75 505 GLY A N 1
ATOM 3997 C CA . GLY A 1 505 ? -7.340 9.642 14.502 1.00 97.75 505 GLY A CA 1
ATOM 3998 C C . GLY A 1 505 ? -6.956 8.547 15.495 1.00 97.75 505 GLY A C 1
ATOM 3999 O O . GLY A 1 505 ? -7.210 7.362 15.282 1.00 97.75 505 GLY A O 1
ATOM 4000 N N . ASN A 1 506 ? -6.321 8.955 16.589 1.00 97.75 506 ASN A N 1
ATOM 4001 C CA . ASN A 1 506 ? -5.918 8.027 17.641 1.00 97.75 506 ASN A CA 1
ATOM 4002 C C . ASN A 1 506 ? -7.134 7.490 18.404 1.00 97.75 506 ASN A C 1
ATOM 4004 O O . ASN A 1 506 ? -8.119 8.200 18.567 1.00 97.75 506 ASN A O 1
ATOM 4008 N N . ALA A 1 507 ? -7.037 6.275 18.938 1.00 97.06 507 ALA A N 1
ATOM 4009 C CA . ALA A 1 507 ? -7.900 5.804 20.014 1.00 97.06 507 ALA A CA 1
ATOM 4010 C C . ALA A 1 507 ? -7.086 5.706 21.308 1.00 97.06 507 ALA A C 1
ATOM 4012 O O . ALA A 1 507 ? -7.011 6.668 22.071 1.00 97.06 507 ALA A O 1
ATOM 4013 N N . PHE A 1 508 ? -6.396 4.584 21.504 1.00 97.56 508 PHE A N 1
ATOM 4014 C CA . PHE A 1 508 ? -5.572 4.295 22.679 1.00 97.56 508 PHE A CA 1
ATOM 4015 C C . PHE A 1 508 ? -4.088 4.378 22.311 1.00 97.56 508 PHE A C 1
ATOM 4017 O O . PHE A 1 508 ? -3.379 3.375 22.260 1.00 97.56 508 PHE A O 1
ATOM 4024 N N . PHE A 1 509 ? -3.629 5.586 21.981 1.00 97.00 509 PHE A N 1
ATOM 4025 C CA . PHE A 1 509 ? -2.270 5.836 21.498 1.00 97.00 509 PHE A CA 1
ATOM 4026 C C . PHE A 1 509 ? -1.476 6.634 22.531 1.00 97.00 509 PHE A C 1
ATOM 4028 O O . PHE A 1 509 ? -1.694 7.833 22.707 1.00 97.00 509 PHE A O 1
ATOM 4035 N N . ASN A 1 510 ? -0.544 5.993 23.229 1.00 95.31 510 ASN A N 1
ATOM 4036 C CA . ASN A 1 510 ? 0.124 6.560 24.403 1.00 95.31 510 ASN A CA 1
ATOM 4037 C C . ASN A 1 510 ? 1.353 7.414 24.019 1.00 95.31 510 ASN A C 1
ATOM 4039 O O . ASN A 1 510 ? 2.492 7.136 24.397 1.00 95.31 510 ASN A O 1
ATOM 4043 N N . SER A 1 511 ? 1.102 8.469 23.237 1.00 93.25 511 SER A N 1
ATOM 4044 C CA . SER A 1 511 ? 2.066 9.517 22.877 1.00 93.25 511 SER A CA 1
ATOM 4045 C C . SER A 1 511 ? 1.722 10.852 23.535 1.00 93.25 511 SER A C 1
ATOM 4047 O O . SER A 1 511 ? 0.584 11.087 23.933 1.00 93.25 511 SER A O 1
ATOM 4049 N N . ASP A 1 512 ? 2.684 11.772 23.618 1.00 87.75 512 ASP A N 1
ATOM 4050 C CA . ASP A 1 512 ? 2.425 13.127 24.137 1.00 87.75 512 ASP A CA 1
ATOM 4051 C C . ASP A 1 512 ? 1.558 13.987 23.181 1.00 87.75 512 ASP A C 1
ATOM 4053 O O . ASP A 1 512 ? 1.125 15.075 23.571 1.00 87.75 512 ASP A O 1
ATOM 4057 N N . GLY A 1 513 ? 1.310 13.513 21.948 1.00 88.31 513 GLY A N 1
ATOM 4058 C CA . GLY A 1 513 ? 0.640 14.245 20.867 1.00 88.31 513 GLY A CA 1
ATOM 4059 C C . GLY A 1 513 ? 1.445 15.435 20.319 1.00 88.31 513 GLY A C 1
ATOM 4060 O O . GLY A 1 513 ? 2.361 15.942 20.965 1.00 88.31 513 GLY A O 1
ATOM 4061 N N . GLU A 1 514 ? 1.093 15.908 19.117 1.00 91.12 514 GLU A N 1
ATOM 4062 C CA . GLU A 1 514 ? 1.696 17.109 18.501 1.00 91.12 514 GLU A CA 1
ATOM 4063 C C . GLU A 1 514 ? 0.650 18.203 18.178 1.00 91.12 514 GLU A C 1
ATOM 4065 O O . GLU A 1 514 ? 0.932 19.144 17.442 1.00 91.12 514 GLU A O 1
ATOM 4070 N N . PHE A 1 515 ? -0.553 18.142 18.766 1.00 92.06 515 PHE A N 1
ATOM 4071 C CA . PHE A 1 515 ? -1.664 19.066 18.465 1.00 92.06 515 PHE A CA 1
ATOM 4072 C C . PHE A 1 515 ? -1.326 20.556 18.663 1.00 92.06 515 PHE A C 1
ATOM 4074 O O . PHE A 1 515 ? -1.803 21.396 17.911 1.00 92.06 515 PHE A O 1
ATOM 4081 N N . ALA A 1 516 ? -0.452 20.901 19.616 1.00 90.75 516 ALA A N 1
ATOM 4082 C CA . ALA A 1 516 ? 0.001 22.286 19.803 1.00 90.75 516 ALA A CA 1
ATOM 4083 C C . ALA A 1 516 ? 0.831 22.815 18.615 1.00 90.75 516 ALA A C 1
ATOM 4085 O O . ALA A 1 516 ? 0.846 24.013 18.349 1.00 90.75 516 ALA A O 1
ATOM 4086 N N . THR A 1 517 ? 1.523 21.927 17.897 1.00 93.44 517 THR A N 1
ATOM 4087 C CA . THR A 1 517 ? 2.293 22.253 16.687 1.00 93.44 517 THR A CA 1
ATOM 4088 C C . THR A 1 517 ? 1.400 22.317 15.446 1.00 93.44 517 THR A C 1
ATOM 4090 O O . THR A 1 517 ? 1.717 23.033 14.497 1.00 93.44 517 THR A O 1
ATOM 4093 N N . TYR A 1 518 ? 0.268 21.611 15.463 1.00 94.00 518 TYR A N 1
ATOM 4094 C CA . TYR A 1 518 ? -0.677 21.519 14.353 1.00 94.00 518 TYR A CA 1
ATOM 4095 C C . TYR A 1 518 ? -2.063 22.014 14.787 1.00 94.00 518 TYR A C 1
ATOM 4097 O O . TYR A 1 518 ? -2.951 21.204 15.036 1.00 94.00 518 TYR A O 1
ATOM 4105 N N . PRO A 1 519 ? -2.288 23.339 14.853 1.00 88.75 519 PRO A N 1
ATOM 4106 C CA . PRO A 1 519 ? -3.526 23.907 15.393 1.00 88.75 519 PRO A CA 1
ATOM 4107 C C . PRO A 1 519 ? -4.777 23.572 14.568 1.00 88.75 519 PRO A C 1
ATOM 4109 O O . PRO A 1 519 ? -5.891 23.727 15.055 1.00 88.75 519 PRO A O 1
ATOM 4112 N N . THR A 1 520 ? -4.615 23.118 13.321 1.00 90.50 520 THR A N 1
ATOM 4113 C CA . THR A 1 520 ? -5.727 22.653 12.482 1.00 90.50 520 THR A CA 1
ATOM 4114 C C . THR A 1 520 ? -6.057 21.175 12.694 1.00 90.50 520 THR A C 1
ATOM 4116 O O . THR A 1 520 ? -7.075 20.707 12.183 1.00 90.50 520 THR A O 1
ATOM 4119 N N . ALA A 1 521 ? -5.224 20.414 13.409 1.00 95.50 521 ALA A N 1
ATOM 4120 C CA . ALA A 1 521 ? -5.475 19.011 13.706 1.00 95.50 521 ALA A CA 1
ATOM 4121 C C . ALA A 1 521 ? -6.525 18.890 14.812 1.00 95.50 521 ALA A C 1
ATOM 4123 O O . ALA A 1 521 ? -6.383 19.477 15.883 1.00 95.50 521 ALA A O 1
ATOM 4124 N N . LEU A 1 522 ? -7.570 18.105 14.558 1.00 96.31 522 LEU A N 1
ATOM 4125 C CA . LEU A 1 522 ? -8.632 17.882 15.530 1.00 96.31 522 LEU A CA 1
ATOM 4126 C C . LEU A 1 522 ? -8.151 16.874 16.592 1.00 96.31 522 LEU A C 1
ATOM 4128 O O . LEU A 1 522 ? -7.833 15.739 16.224 1.00 96.31 522 LEU A O 1
ATOM 4132 N N . PRO A 1 523 ? -8.093 17.249 17.889 1.00 95.62 523 PRO A N 1
ATOM 4133 C CA . PRO A 1 523 ? -7.574 16.422 18.986 1.00 95.62 523 PRO A CA 1
ATOM 4134 C C . PRO A 1 523 ? -8.560 15.349 19.469 1.00 95.62 523 PRO A C 1
ATOM 4136 O O . PRO A 1 523 ? -8.707 15.097 20.673 1.00 95.62 523 PRO A O 1
ATOM 4139 N N . TYR A 1 524 ? -9.246 14.738 18.511 1.00 97.69 524 TYR A N 1
ATOM 4140 C CA . TYR A 1 524 ? -10.312 13.780 18.722 1.00 97.69 524 TYR A CA 1
ATOM 4141 C C . TYR A 1 524 ? -10.018 12.484 17.967 1.00 97.69 524 TYR A C 1
ATOM 4143 O O . TYR A 1 524 ? -9.271 12.470 16.985 1.00 97.69 524 TYR A O 1
ATOM 4151 N N . GLY A 1 525 ? -10.582 11.400 18.479 1.00 97.44 525 GLY A N 1
ATOM 4152 C CA . GLY A 1 525 ? -10.593 10.072 17.883 1.00 97.44 525 GLY A CA 1
ATOM 4153 C C . GLY A 1 525 ? -12.013 9.647 17.545 1.00 97.44 525 GLY A C 1
ATOM 4154 O O . GLY A 1 525 ? -12.961 10.189 18.117 1.00 97.44 525 GLY A O 1
ATOM 4155 N N . GLY A 1 526 ? -12.153 8.675 16.650 1.00 96.81 526 GLY A N 1
ATOM 4156 C CA . GLY A 1 526 ? -13.436 8.121 16.235 1.00 96.81 526 GLY A CA 1
ATOM 4157 C C . GLY A 1 526 ? -13.580 6.628 16.533 1.00 96.81 526 GLY A C 1
ATOM 4158 O O . GLY A 1 526 ? -12.613 5.869 16.433 1.00 96.81 526 GLY A O 1
ATOM 4159 N N . PHE A 1 527 ? -14.808 6.221 16.849 1.00 97.81 527 PHE A N 1
ATOM 4160 C CA . PHE A 1 527 ? -15.265 4.832 16.837 1.00 97.81 527 PHE A CA 1
ATOM 4161 C C . PHE A 1 527 ? -16.336 4.715 15.757 1.00 97.81 527 PHE A C 1
ATOM 4163 O O . PHE A 1 527 ? -17.378 5.361 15.851 1.00 97.81 527 PHE A O 1
ATOM 4170 N N . TRP A 1 528 ? -16.054 3.936 14.717 1.00 98.12 528 TRP A N 1
ATOM 4171 C CA . TRP A 1 528 ? -16.992 3.669 13.635 1.00 98.12 528 TRP A CA 1
ATOM 4172 C C . TRP A 1 528 ? -17.764 2.388 13.920 1.00 98.12 528 TRP A C 1
ATOM 4174 O O . TRP A 1 528 ? -17.244 1.289 13.738 1.00 98.12 528 TRP A O 1
ATOM 4184 N N . GLU A 1 529 ? -18.993 2.535 14.390 1.00 97.62 529 GLU A N 1
ATOM 4185 C CA . GLU A 1 529 ? -19.901 1.432 14.668 1.00 97.62 529 GLU A CA 1
ATOM 4186 C C . GLU A 1 529 ? -20.687 1.052 13.415 1.00 97.62 529 GLU A C 1
ATOM 4188 O O . GLU A 1 529 ? -21.251 1.909 12.732 1.00 97.62 529 GLU A O 1
ATOM 4193 N N . ILE A 1 530 ? -20.762 -0.248 13.145 1.00 96.88 530 ILE A N 1
ATOM 4194 C CA . ILE A 1 530 ? -21.550 -0.842 12.072 1.00 96.88 530 ILE A CA 1
ATOM 4195 C C . ILE A 1 530 ? -22.594 -1.759 12.710 1.00 96.88 530 ILE A C 1
ATOM 4197 O O . ILE A 1 530 ? -22.261 -2.791 13.297 1.00 96.88 530 ILE A O 1
ATOM 4201 N N . HIS A 1 531 ? -23.855 -1.380 12.534 1.00 93.81 531 HIS A N 1
ATOM 4202 C CA . HIS A 1 531 ? -25.051 -2.070 13.004 1.00 93.81 531 HIS A CA 1
ATOM 4203 C C . HIS A 1 531 ? -25.700 -2.780 11.815 1.00 93.81 531 HIS A C 1
ATOM 4205 O O . HIS A 1 531 ? -26.389 -2.165 10.994 1.00 93.81 531 HIS A O 1
ATOM 4211 N N . LEU A 1 532 ? -25.436 -4.080 11.661 1.00 86.56 532 LEU A N 1
ATOM 4212 C CA . LEU A 1 532 ? -25.936 -4.831 10.504 1.00 86.56 532 LEU A CA 1
ATOM 4213 C C . LEU A 1 532 ? -27.407 -5.215 10.698 1.00 86.56 532 LEU A C 1
ATOM 4215 O O . LEU A 1 532 ? -27.724 -6.051 11.541 1.00 86.56 532 LEU A O 1
ATOM 4219 N N . GLY A 1 533 ? -28.293 -4.679 9.859 1.00 82.06 533 GLY A N 1
ATOM 4220 C CA . GLY A 1 533 ? -29.677 -5.127 9.710 1.00 82.06 533 GLY A CA 1
ATOM 4221 C C . GLY A 1 533 ? -29.911 -5.905 8.407 1.00 82.06 533 GLY A C 1
ATOM 4222 O O . GLY A 1 533 ? -29.079 -5.915 7.494 1.00 82.06 533 GLY A O 1
ATOM 4223 N N . LYS A 1 534 ? -31.079 -6.562 8.295 1.00 74.62 534 LYS A N 1
ATOM 4224 C CA . LYS A 1 534 ? -31.460 -7.311 7.076 1.00 74.62 534 LYS A CA 1
ATOM 4225 C C . LYS A 1 534 ? -31.596 -6.423 5.841 1.00 74.62 534 LYS A C 1
ATOM 4227 O O . LYS A 1 534 ? -31.285 -6.876 4.749 1.00 74.62 534 LYS A O 1
ATOM 4232 N N . GLN A 1 535 ? -32.111 -5.207 6.018 1.00 77.31 535 GLN A N 1
ATOM 4233 C CA . GLN A 1 535 ? -32.459 -4.289 4.923 1.00 77.31 535 GLN A CA 1
ATOM 4234 C C . GLN A 1 535 ? -31.658 -2.986 4.947 1.00 77.31 535 GLN A C 1
ATOM 4236 O O . GLN A 1 535 ? -31.495 -2.343 3.919 1.00 77.31 535 GLN A O 1
ATOM 4241 N N . THR A 1 536 ? -31.158 -2.591 6.113 1.00 85.31 536 THR A N 1
ATOM 4242 C CA . THR A 1 536 ? -30.378 -1.369 6.295 1.00 85.31 536 THR A CA 1
ATOM 4243 C C . THR A 1 536 ? -29.145 -1.684 7.121 1.00 85.31 536 THR A C 1
ATOM 4245 O O . THR A 1 536 ? -29.166 -2.569 7.981 1.00 85.31 536 THR A O 1
ATOM 4248 N N . VAL A 1 537 ? -28.060 -0.967 6.852 1.00 92.31 537 VAL A N 1
ATOM 4249 C CA . VAL A 1 537 ? -26.882 -0.957 7.716 1.00 92.31 537 VAL A CA 1
ATOM 4250 C C . VAL A 1 537 ? -26.830 0.406 8.381 1.00 92.31 537 VAL A C 1
ATOM 4252 O O . VAL A 1 537 ? -26.622 1.417 7.711 1.00 92.31 537 VAL A O 1
ATOM 4255 N N . GLY A 1 538 ? -27.065 0.423 9.690 1.00 94.75 538 GLY A N 1
ATOM 4256 C CA . GLY A 1 538 ? -26.889 1.622 10.494 1.00 94.75 538 GLY A CA 1
ATOM 4257 C C . GLY A 1 538 ? -25.412 1.815 10.790 1.00 94.75 538 GLY A C 1
ATOM 4258 O O . GLY A 1 538 ? -24.710 0.860 11.121 1.00 94.75 538 GLY A O 1
ATOM 4259 N N . CYS A 1 539 ? -24.924 3.036 10.664 1.00 95.81 539 CYS A N 1
ATOM 4260 C CA . CYS A 1 539 ? -23.562 3.375 11.019 1.00 95.81 539 CYS A CA 1
ATOM 4261 C C . CYS A 1 539 ? -23.529 4.596 11.920 1.00 95.81 539 CYS A C 1
ATOM 4263 O O . CYS A 1 539 ? -24.214 5.585 11.657 1.00 95.81 539 CYS A O 1
ATOM 4265 N N . THR A 1 540 ? -22.686 4.535 12.943 1.00 97.38 540 THR A N 1
ATOM 4266 C CA . THR A 1 540 ? -22.537 5.612 13.918 1.00 97.38 540 THR A CA 1
ATOM 4267 C C . THR A 1 540 ? -21.061 5.912 14.104 1.00 97.38 540 THR A C 1
ATOM 4269 O O . THR A 1 540 ? -20.278 5.037 14.459 1.00 97.38 540 THR A O 1
ATOM 4272 N N . LEU A 1 541 ? -20.667 7.160 13.869 1.00 98.12 541 LEU A N 1
ATOM 4273 C CA . LEU A 1 541 ? -19.354 7.668 14.234 1.00 98.12 541 LEU A CA 1
ATOM 4274 C C . LEU A 1 541 ? -19.463 8.376 15.585 1.00 98.12 541 LEU A C 1
ATOM 4276 O O . LEU A 1 541 ? -19.995 9.487 15.673 1.00 98.12 541 LEU A O 1
ATOM 4280 N N . GLN A 1 542 ? -18.957 7.712 16.621 1.00 97.81 542 GLN A N 1
ATOM 4281 C CA . GLN A 1 542 ? -18.795 8.275 17.959 1.00 97.81 542 GLN A CA 1
ATOM 4282 C C . GLN A 1 542 ? -17.426 8.936 18.101 1.00 97.81 542 GLN A C 1
ATOM 4284 O O . GLN A 1 542 ? -16.469 8.541 17.429 1.00 97.81 542 GLN A O 1
ATOM 4289 N N . PHE A 1 543 ? -17.304 9.896 19.021 1.00 98.44 543 PHE A N 1
ATOM 4290 C CA . PHE A 1 543 ? -16.074 10.668 19.197 1.00 98.44 543 PHE A CA 1
ATOM 4291 C C . PHE A 1 543 ? -15.514 10.612 20.616 1.00 98.44 543 PHE A C 1
ATOM 4293 O O . PHE A 1 543 ? -16.234 10.683 21.611 1.00 98.44 543 PHE A O 1
ATOM 4300 N N . ILE A 1 544 ? -14.187 10.582 20.712 1.00 98.19 544 ILE A N 1
ATOM 4301 C CA . ILE A 1 544 ? -13.448 10.618 21.977 1.00 98.19 544 ILE A CA 1
ATOM 4302 C C . ILE A 1 544 ? -12.391 11.719 21.962 1.00 98.19 544 ILE A C 1
ATOM 4304 O O . ILE A 1 544 ? -11.846 12.076 20.921 1.00 98.19 544 ILE A O 1
ATOM 4308 N N . ARG A 1 545 ? -12.050 12.251 23.134 1.00 97.25 545 ARG A N 1
ATOM 4309 C CA . ARG A 1 545 ? -10.890 13.131 23.320 1.00 97.25 545 ARG A CA 1
ATOM 4310 C C . ARG A 1 545 ? -9.613 12.305 23.353 1.00 97.25 545 ARG A C 1
ATOM 4312 O O . ARG A 1 545 ? -9.531 11.346 24.115 1.00 97.25 545 ARG A O 1
ATOM 4319 N N . THR A 1 546 ? -8.603 12.719 22.591 1.00 95.19 546 THR A N 1
ATOM 4320 C CA . THR A 1 546 ? -7.346 11.956 22.433 1.00 95.19 546 THR A CA 1
ATOM 4321 C C . THR A 1 546 ? -6.091 12.786 22.682 1.00 95.19 546 THR A C 1
ATOM 4323 O O . THR A 1 546 ? -4.977 12.267 22.642 1.00 95.19 546 THR A O 1
ATOM 4326 N N . ASN A 1 547 ? -6.233 14.075 23.003 1.00 94.94 547 ASN A N 1
ATOM 4327 C CA . ASN A 1 547 ? -5.106 14.868 23.479 1.00 94.94 547 ASN A CA 1
ATOM 4328 C C . ASN A 1 547 ? -4.687 14.421 24.888 1.00 94.94 547 ASN A C 1
ATOM 4330 O O . ASN A 1 547 ? -5.234 14.875 25.897 1.00 94.94 547 ASN A O 1
ATOM 4334 N N . ASN A 1 548 ? -3.667 13.568 24.947 1.00 95.19 548 ASN A N 1
ATOM 4335 C CA . ASN A 1 548 ? -3.167 12.964 26.180 1.00 95.19 548 ASN A CA 1
ATOM 4336 C C . ASN A 1 548 ? -2.642 13.959 27.219 1.00 95.19 548 ASN A C 1
ATOM 4338 O O . ASN A 1 548 ? -2.627 13.645 28.410 1.00 95.19 548 ASN A O 1
ATOM 4342 N N . GLN A 1 549 ? -2.283 15.182 26.820 1.00 91.88 549 GLN A N 1
ATOM 4343 C CA . GLN A 1 549 ? -1.905 16.231 27.773 1.00 91.88 549 GLN A CA 1
ATOM 4344 C C . GLN A 1 549 ? -3.103 16.699 28.613 1.00 91.88 549 GLN A C 1
ATOM 4346 O O . GLN A 1 549 ? -2.931 17.088 29.775 1.00 91.88 549 GLN A O 1
ATOM 4351 N N . VAL A 1 550 ? -4.310 16.603 28.045 1.00 93.12 550 VAL A N 1
ATOM 4352 C CA . VAL A 1 550 ? -5.590 16.931 28.684 1.00 93.12 550 VAL A CA 1
ATOM 4353 C C . VAL A 1 550 ? -6.191 15.694 29.344 1.00 93.12 550 VAL A C 1
ATOM 4355 O O . VAL A 1 550 ? -6.519 15.728 30.526 1.00 93.12 550 VAL A O 1
ATOM 4358 N N . THR A 1 551 ? -6.294 14.585 28.609 1.00 95.19 551 THR A N 1
ATOM 4359 C CA . THR A 1 551 ? -6.962 13.360 29.082 1.00 95.19 551 THR A CA 1
ATOM 4360 C C . THR A 1 551 ? -6.132 12.554 30.076 1.00 95.19 551 THR A C 1
ATOM 4362 O O . THR A 1 551 ? -6.653 11.626 30.693 1.00 95.19 551 THR A O 1
ATOM 4365 N N . LYS A 1 552 ? -4.847 12.903 30.230 1.00 95.81 552 LYS A N 1
ATOM 4366 C CA . LYS A 1 552 ? -3.855 12.163 31.018 1.00 95.81 552 LYS A CA 1
ATOM 4367 C C . LYS A 1 552 ? -3.750 10.709 30.570 1.00 95.81 552 LYS A C 1
ATOM 4369 O O . LYS A 1 552 ? -3.687 9.817 31.399 1.00 95.81 552 LYS A O 1
ATOM 4374 N N . PHE A 1 553 ? -3.702 10.486 29.255 1.00 96.44 553 PHE A N 1
ATOM 4375 C CA . PHE A 1 553 ? -3.583 9.157 28.637 1.00 96.44 553 PHE A CA 1
ATOM 4376 C C . PHE A 1 553 ? -4.778 8.221 28.877 1.00 96.44 553 PHE A C 1
ATOM 4378 O O . PHE A 1 553 ? -4.685 7.030 28.591 1.00 96.44 553 PHE A O 1
ATOM 4385 N N . GLN A 1 554 ? -5.911 8.768 29.328 1.00 96.12 554 GLN A N 1
ATOM 4386 C CA . GLN A 1 554 ? -7.196 8.074 29.416 1.00 96.12 554 GLN A CA 1
ATOM 4387 C C . GLN A 1 554 ? -8.214 8.753 28.497 1.00 96.12 554 GLN A C 1
ATOM 4389 O O . GLN A 1 554 ? -8.961 9.629 28.964 1.00 96.12 554 GLN A O 1
ATOM 4394 N N . PRO A 1 555 ? -8.230 8.409 27.195 1.00 96.69 555 PRO A N 1
ATOM 4395 C CA . PRO A 1 555 ? -9.267 8.860 26.282 1.00 96.69 555 PRO A CA 1
ATOM 4396 C C . PRO A 1 555 ? -10.660 8.687 26.885 1.00 96.69 555 PRO A C 1
ATOM 4398 O O . PRO A 1 555 ? -10.924 7.754 27.641 1.00 96.69 555 PRO A O 1
ATOM 4401 N N . ASN A 1 556 ? -11.545 9.631 26.594 1.00 95.94 556 ASN A N 1
ATOM 4402 C CA . ASN A 1 556 ? -12.901 9.630 27.125 1.00 95.94 556 ASN A CA 1
ATOM 4403 C C . ASN A 1 556 ? -13.845 10.284 26.123 1.00 95.94 556 ASN A C 1
ATOM 4405 O O . ASN A 1 556 ? -13.393 11.077 25.292 1.00 95.94 556 ASN A O 1
ATOM 4409 N N . TRP A 1 557 ? -15.138 10.015 26.256 1.00 97.50 557 TRP A N 1
ATOM 4410 C CA . TRP A 1 557 ? -16.176 10.629 25.442 1.00 97.50 557 TRP A CA 1
ATOM 4411 C C . TRP A 1 557 ? -16.055 12.157 25.401 1.00 97.50 557 TRP A C 1
ATOM 4413 O O . TRP A 1 557 ? -15.600 12.822 26.355 1.00 97.50 557 TRP A O 1
ATOM 4423 N N . VAL A 1 558 ? -16.411 12.693 24.239 1.00 97.94 558 VAL A N 1
ATOM 4424 C CA . VAL A 1 558 ? -16.524 14.129 24.000 1.00 97.94 558 VAL A CA 1
ATOM 4425 C C . VAL A 1 558 ? -17.667 14.714 24.822 1.00 97.94 558 VAL A C 1
ATOM 4427 O O . VAL A 1 558 ? -18.643 14.044 25.137 1.00 97.94 558 VAL A O 1
ATOM 4430 N N . THR A 1 559 ? -17.535 15.976 25.207 1.00 97.31 559 THR A N 1
ATOM 4431 C CA . THR A 1 559 ? -18.655 16.754 25.747 1.00 97.31 559 THR A CA 1
ATOM 4432 C C . THR A 1 559 ? -19.499 17.341 24.610 1.00 97.31 559 THR A C 1
ATOM 4434 O O . THR A 1 559 ? -19.058 17.381 23.464 1.00 97.31 559 THR A O 1
ATOM 4437 N N . ALA A 1 560 ? -20.675 17.897 24.914 1.00 97.75 560 ALA A N 1
ATOM 4438 C CA . ALA A 1 560 ? -21.460 18.640 23.920 1.00 97.75 560 ALA A CA 1
ATOM 4439 C C . ALA A 1 560 ? -20.665 19.804 23.286 1.00 97.75 560 ALA A C 1
ATOM 4441 O O . ALA A 1 560 ? -20.765 20.054 22.088 1.00 97.75 560 ALA A O 1
ATOM 4442 N N . ALA A 1 561 ? -19.817 20.482 24.070 1.00 97.69 561 ALA A N 1
ATOM 4443 C CA . ALA A 1 561 ? -18.964 21.561 23.570 1.00 97.69 561 ALA A CA 1
ATOM 4444 C C . ALA A 1 561 ? -17.849 21.050 22.641 1.00 97.69 561 ALA A C 1
ATOM 4446 O O . ALA A 1 561 ? -17.548 21.688 21.634 1.00 97.69 561 ALA A O 1
ATOM 4447 N N . ASP A 1 562 ? -17.250 19.900 22.965 1.00 97.94 562 ASP A N 1
ATOM 4448 C CA . ASP A 1 562 ? -16.292 19.223 22.083 1.00 97.94 562 ASP A CA 1
ATOM 4449 C C . ASP A 1 562 ? -16.963 18.806 20.766 1.00 97.94 562 ASP A C 1
ATOM 4451 O O . ASP A 1 562 ? -16.392 18.989 19.695 1.00 97.94 562 ASP A O 1
ATOM 4455 N N . PHE A 1 563 ? -18.190 18.284 20.832 1.00 98.50 563 PHE A N 1
ATOM 4456 C CA . PHE A 1 563 ? -18.933 17.855 19.650 1.00 98.50 563 PHE A CA 1
ATOM 4457 C C . PHE A 1 563 ? -19.209 19.017 18.690 1.00 98.50 563 PHE A C 1
ATOM 4459 O O . PHE A 1 563 ? -18.946 18.897 17.496 1.00 98.50 563 PHE A O 1
ATOM 4466 N N . GLU A 1 564 ? -19.630 20.182 19.188 1.00 98.06 564 GLU A N 1
ATOM 4467 C CA . GLU A 1 564 ? -19.796 21.363 18.329 1.00 98.06 564 GLU A CA 1
ATOM 4468 C C . GLU A 1 564 ? -18.469 21.817 17.693 1.00 98.06 564 GLU A C 1
ATOM 4470 O O . GLU A 1 564 ? -18.448 22.201 16.521 1.00 98.06 564 GLU A O 1
ATOM 4475 N N . GLN A 1 565 ? -17.340 21.705 18.408 1.00 97.38 565 GLN A N 1
ATOM 4476 C CA . GLN A 1 565 ? -16.015 21.967 17.826 1.00 97.38 565 GLN A CA 1
ATOM 4477 C C . GLN A 1 565 ? -15.666 20.967 16.720 1.00 97.38 565 GLN A C 1
ATOM 4479 O O . GLN A 1 565 ? -15.111 21.360 15.693 1.00 97.38 565 GLN A O 1
ATOM 4484 N N . ILE A 1 566 ? -16.012 19.689 16.896 1.00 98.06 566 ILE A N 1
ATOM 4485 C CA . ILE A 1 566 ? -15.829 18.656 15.872 1.00 98.06 566 ILE A CA 1
ATOM 4486 C C . ILE A 1 566 ? -16.644 18.999 14.628 1.00 98.06 566 ILE A C 1
ATOM 4488 O O . ILE A 1 566 ? -16.079 19.029 13.537 1.00 98.06 566 ILE A O 1
ATOM 4492 N N . ILE A 1 567 ? -17.933 19.319 14.772 1.00 98.06 567 ILE A N 1
ATOM 4493 C CA . ILE A 1 567 ? -18.795 19.665 13.633 1.00 98.06 567 ILE A CA 1
ATOM 4494 C C . ILE 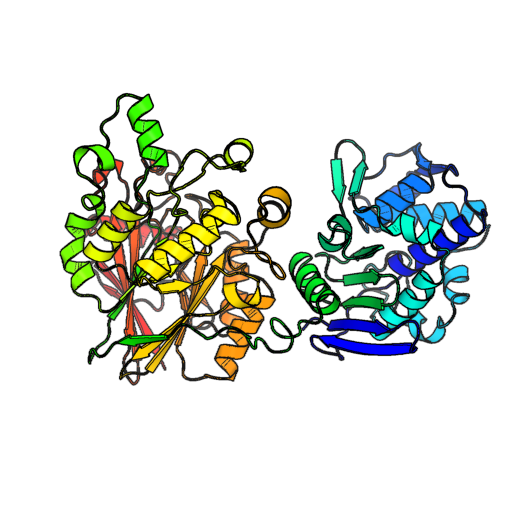A 1 567 ? -18.256 20.892 12.890 1.00 98.06 567 ILE A C 1
ATOM 4496 O O . ILE A 1 567 ? -18.097 20.854 11.668 1.00 98.06 567 ILE A O 1
ATOM 4500 N N . GLN A 1 568 ? -17.892 21.955 13.610 1.00 97.06 568 GLN A N 1
ATOM 4501 C CA . GLN A 1 568 ? -17.286 23.143 13.003 1.00 97.06 568 GLN A CA 1
ATOM 4502 C C . GLN A 1 568 ? -15.964 22.817 12.298 1.00 97.06 568 GLN A C 1
ATOM 4504 O O . GLN A 1 568 ? -15.734 23.263 11.172 1.00 97.06 568 GLN A O 1
ATOM 4509 N N . GLY A 1 569 ? -15.110 22.005 12.923 1.00 97.19 569 GLY A N 1
ATOM 4510 C CA . GLY A 1 569 ? -13.844 21.556 12.354 1.00 97.19 569 GLY A CA 1
ATOM 4511 C C . GLY A 1 569 ? -14.023 20.723 11.084 1.00 97.19 569 GLY A C 1
ATOM 4512 O O . GLY A 1 569 ? -13.321 20.944 10.097 1.00 97.19 569 GLY A O 1
ATOM 4513 N N . LEU A 1 570 ? -14.991 19.805 11.066 1.00 97.19 570 LEU A N 1
ATOM 4514 C CA . LEU A 1 570 ? -15.329 19.002 9.891 1.00 97.19 570 LEU A CA 1
ATOM 4515 C C . LEU A 1 570 ? -15.845 19.881 8.743 1.00 97.19 570 LEU A C 1
ATOM 4517 O O . LEU A 1 570 ? -15.406 19.693 7.604 1.00 97.19 570 LEU A O 1
ATOM 4521 N N . ILE A 1 571 ? -16.690 20.878 9.031 1.00 95.75 571 ILE A N 1
ATOM 4522 C CA . ILE A 1 571 ? -17.165 21.861 8.040 1.00 95.75 571 ILE A CA 1
ATOM 4523 C C . ILE A 1 571 ? -15.990 22.671 7.472 1.00 95.75 571 ILE A C 1
ATOM 4525 O O . ILE A 1 571 ? -15.861 22.803 6.254 1.00 95.75 571 ILE A O 1
ATOM 4529 N N . GLN A 1 572 ? -15.082 23.166 8.320 1.00 95.44 572 GLN A N 1
ATOM 4530 C CA . GLN A 1 572 ? -13.890 23.910 7.882 1.00 95.44 572 GLN A CA 1
ATOM 4531 C C . GLN A 1 572 ? -12.959 23.063 7.002 1.00 95.44 572 GLN A C 1
ATOM 4533 O O . GLN A 1 572 ? -12.373 23.567 6.043 1.00 95.44 572 GLN A O 1
ATOM 4538 N N . LYS A 1 573 ? -12.870 21.757 7.278 1.00 94.12 573 LYS A N 1
ATOM 4539 C CA . LYS A 1 573 ? -12.147 20.778 6.451 1.00 94.12 573 LYS A CA 1
ATOM 4540 C C . LYS A 1 573 ? -12.872 20.409 5.151 1.00 94.12 573 LYS A C 1
ATOM 4542 O O . LYS A 1 573 ? -12.360 19.574 4.403 1.00 94.12 573 LYS A O 1
ATOM 4547 N N . LYS A 1 574 ? -14.010 21.050 4.855 1.00 93.50 574 LYS A N 1
ATOM 4548 C CA . LYS A 1 574 ? -14.871 20.793 3.690 1.00 93.50 574 LYS A CA 1
ATOM 4549 C C . LYS A 1 574 ? -15.376 19.351 3.648 1.00 93.50 574 LYS A C 1
ATOM 4551 O O . LYS A 1 574 ? -15.391 18.739 2.582 1.00 93.50 574 LYS A O 1
ATOM 4556 N N . SER A 1 575 ? -15.726 18.807 4.812 1.00 94.62 575 SER A N 1
ATOM 4557 C CA . SER A 1 575 ? -16.363 17.494 4.880 1.00 94.62 575 SER A CA 1
ATOM 4558 C C . SER A 1 575 ? -17.756 17.553 4.262 1.00 94.62 575 SER A C 1
ATOM 4560 O O . SER A 1 575 ? -18.466 18.545 4.434 1.00 94.62 575 SER A O 1
ATOM 4562 N N . ASP A 1 576 ? -18.152 16.486 3.580 1.00 94.12 576 ASP A N 1
ATOM 4563 C CA . ASP A 1 576 ? -19.524 16.299 3.127 1.00 94.12 576 ASP A CA 1
ATOM 4564 C C . ASP A 1 576 ? -20.332 15.589 4.216 1.00 94.12 576 ASP A C 1
ATOM 4566 O O . ASP A 1 576 ? -20.196 14.385 4.434 1.00 94.12 576 ASP A O 1
ATOM 4570 N N . LEU A 1 577 ? -21.161 16.367 4.913 1.00 92.56 577 LEU A N 1
ATOM 4571 C CA . LEU A 1 577 ? -22.061 15.886 5.961 1.00 92.56 577 LEU A CA 1
ATOM 4572 C C . LEU A 1 577 ? -23.525 15.828 5.496 1.00 92.56 577 LEU A C 1
ATOM 4574 O O . LEU A 1 577 ? -24.414 15.620 6.313 1.00 92.56 577 LEU A O 1
ATOM 4578 N N . SER A 1 578 ? -23.805 16.030 4.204 1.00 86.94 578 SER A N 1
ATOM 4579 C CA . SER A 1 578 ? -25.180 16.189 3.701 1.00 86.94 578 SER A CA 1
ATOM 4580 C C . SER A 1 578 ? -26.055 14.941 3.879 1.00 86.94 578 SER A C 1
ATOM 4582 O O . SER A 1 578 ? -27.252 15.064 4.121 1.00 86.94 578 SER A O 1
ATOM 4584 N N . GLY A 1 579 ? -25.457 13.749 3.807 1.00 84.88 579 GLY A N 1
ATOM 4585 C CA . GLY A 1 579 ? -26.132 12.471 4.061 1.00 84.88 579 GLY A CA 1
ATOM 4586 C C . GLY A 1 579 ? -26.167 12.043 5.532 1.00 84.88 579 GLY A C 1
ATOM 4587 O O . GLY A 1 579 ? -26.699 10.978 5.832 1.00 84.88 579 GLY A O 1
ATOM 4588 N N . TRP A 1 580 ? -25.587 12.830 6.441 1.00 93.81 580 TRP A N 1
ATOM 4589 C CA . TRP A 1 580 ? -25.389 12.448 7.837 1.00 93.81 580 TRP A CA 1
ATOM 4590 C C . TRP A 1 580 ? -26.427 13.094 8.753 1.00 93.81 580 TRP A C 1
ATOM 4592 O O . TRP A 1 580 ? -26.677 14.298 8.693 1.00 93.81 580 TRP A O 1
ATOM 4602 N N . ASN A 1 581 ? -26.980 12.305 9.671 1.00 96.38 581 ASN A N 1
ATOM 4603 C CA . ASN A 1 581 ? -27.731 12.826 10.803 1.00 96.38 581 ASN A CA 1
ATOM 4604 C C . ASN A 1 581 ? -26.750 13.279 11.896 1.00 96.38 581 ASN A C 1
ATOM 4606 O O . ASN A 1 581 ? -26.031 12.464 12.477 1.00 96.38 581 ASN A O 1
ATOM 4610 N N . ILE A 1 582 ? -26.721 14.584 12.174 1.00 97.38 582 ILE A N 1
ATOM 4611 C CA . ILE A 1 582 ? -25.910 15.174 13.246 1.00 97.38 582 ILE A CA 1
ATOM 4612 C C . ILE A 1 582 ? -26.699 15.085 14.555 1.00 97.38 582 ILE A C 1
ATOM 4614 O O . ILE A 1 582 ? -27.470 15.990 14.889 1.00 97.38 582 ILE A O 1
ATOM 4618 N N . ASN A 1 583 ? -26.500 13.998 15.299 1.00 97.06 583 ASN A N 1
ATOM 4619 C CA . ASN A 1 583 ? -27.207 13.746 16.547 1.00 97.06 583 ASN A CA 1
ATOM 4620 C C . ASN A 1 583 ? -26.481 14.422 17.720 1.00 97.06 583 ASN A C 1
ATOM 4622 O O . ASN A 1 583 ? -25.429 13.978 18.176 1.00 97.06 583 ASN A O 1
ATOM 4626 N N . ARG A 1 584 ? -27.061 15.520 18.212 1.00 96.62 584 ARG A N 1
ATOM 4627 C CA . ARG A 1 584 ? -26.509 16.302 19.329 1.00 96.62 584 ARG A CA 1
ATOM 4628 C C . ARG A 1 584 ? -26.805 15.710 20.702 1.00 96.62 584 ARG A C 1
ATOM 4630 O O . ARG A 1 584 ? -26.070 16.021 21.636 1.00 96.62 584 ARG A O 1
ATOM 4637 N N . GLU A 1 585 ? -27.836 14.880 20.825 1.00 94.62 585 GLU A N 1
ATOM 4638 C CA . GLU A 1 585 ? -28.186 14.213 22.085 1.00 94.62 585 GLU A CA 1
ATOM 4639 C C . GLU A 1 585 ? -27.165 13.124 22.420 1.00 94.62 585 GLU A C 1
ATOM 4641 O O . GLU A 1 585 ? -26.680 13.077 23.549 1.00 94.62 585 GLU A O 1
ATOM 4646 N N . ASP A 1 586 ? -26.745 12.361 21.408 1.00 93.56 586 ASP A N 1
ATOM 4647 C CA . ASP A 1 586 ? -25.737 11.298 21.539 1.00 93.56 586 ASP A CA 1
ATOM 4648 C C . ASP A 1 586 ? -24.312 11.756 21.179 1.00 93.56 586 ASP A C 1
ATOM 4650 O O . ASP A 1 586 ? -23.375 10.968 21.246 1.00 93.56 586 ASP A O 1
ATOM 4654 N N . GLN A 1 587 ? -24.137 13.013 20.751 1.00 97.75 587 GLN A N 1
ATOM 4655 C CA . GLN A 1 587 ? -22.865 13.565 20.256 1.00 97.75 587 GLN A CA 1
ATOM 4656 C C . GLN A 1 587 ? -22.202 12.695 19.168 1.00 97.75 587 GLN A C 1
ATOM 4658 O O . GLN A 1 587 ? -20.989 12.464 19.180 1.00 97.75 587 GLN A O 1
ATOM 4663 N N . SER A 1 588 ? -23.000 12.234 18.201 1.00 97.75 588 SER A N 1
ATOM 4664 C CA . SER A 1 588 ? -22.572 11.307 17.151 1.00 97.75 588 SER A CA 1
ATOM 4665 C C . SER A 1 588 ? -22.990 11.755 15.750 1.00 97.75 588 SER A C 1
ATOM 4667 O O . SER A 1 588 ? -23.908 12.560 15.563 1.00 97.75 588 SER A O 1
ATOM 4669 N N . LEU A 1 589 ? -22.299 11.225 14.738 1.00 97.75 589 LEU A N 1
ATOM 4670 C CA . LEU A 1 589 ? -22.730 11.314 13.343 1.00 97.75 589 LEU A CA 1
ATOM 4671 C C . LEU A 1 589 ? -23.295 9.967 12.902 1.00 97.75 589 LEU A C 1
ATOM 4673 O O . LEU A 1 589 ? -22.592 8.962 12.947 1.00 97.75 589 LEU A O 1
ATOM 4677 N N . GLN A 1 590 ? -24.545 9.952 12.452 1.00 96.56 590 GLN A N 1
ATOM 4678 C CA . GLN A 1 590 ? -25.241 8.728 12.057 1.00 96.56 590 GLN A CA 1
ATOM 4679 C C . GLN A 1 590 ? -25.514 8.712 10.553 1.00 96.56 590 GLN A C 1
ATOM 4681 O O . GLN A 1 590 ? -25.874 9.732 9.961 1.00 96.56 590 GLN A O 1
ATOM 4686 N N . PHE A 1 591 ? -25.368 7.546 9.937 1.00 93.19 591 PHE A N 1
ATOM 4687 C CA . PHE A 1 591 ? -25.608 7.317 8.517 1.00 93.19 591 PHE A CA 1
ATOM 4688 C C . PHE A 1 591 ? -26.281 5.958 8.321 1.00 93.19 591 PHE A C 1
ATOM 4690 O O . PHE A 1 591 ? -25.912 4.989 8.974 1.00 93.19 591 PHE A O 1
ATOM 4697 N N . ASN A 1 592 ? -27.253 5.871 7.413 1.00 91.75 592 ASN A N 1
ATOM 4698 C CA . ASN A 1 592 ? -27.869 4.599 7.040 1.00 91.75 592 ASN A CA 1
ATOM 4699 C C . ASN A 1 592 ? -27.490 4.262 5.603 1.00 91.75 592 ASN A C 1
ATOM 4701 O O . ASN A 1 592 ? -27.866 4.980 4.677 1.00 91.75 592 ASN A O 1
ATOM 4705 N N . LEU A 1 593 ? -26.789 3.146 5.421 1.00 87.31 593 LEU A N 1
ATOM 4706 C CA . LEU A 1 593 ? -26.506 2.600 4.103 1.00 87.31 593 LEU A CA 1
ATOM 4707 C C . LEU A 1 593 ? -27.644 1.653 3.692 1.00 87.31 593 LEU A C 1
ATOM 4709 O O . LEU A 1 593 ? -27.984 0.715 4.424 1.00 87.31 593 LEU A O 1
ATOM 4713 N N . GLY A 1 594 ? -28.241 1.909 2.527 1.00 77.88 594 GLY A N 1
ATOM 4714 C CA . GLY A 1 594 ? -29.189 0.984 1.901 1.00 77.88 594 GLY A CA 1
ATOM 4715 C C . GLY A 1 594 ? -28.473 -0.270 1.398 1.00 77.88 594 GLY A C 1
ATOM 4716 O O . GLY A 1 594 ? -27.343 -0.171 0.922 1.00 77.88 594 GLY A O 1
ATOM 4717 N N . ARG A 1 595 ? -29.115 -1.435 1.530 1.00 66.31 595 ARG A N 1
ATOM 4718 C CA . ARG A 1 595 ? -28.604 -2.723 1.038 1.00 66.31 595 ARG A CA 1
ATOM 4719 C C . ARG A 1 595 ? -29.320 -3.204 -0.210 1.00 66.31 595 ARG A C 1
ATOM 4721 O O . ARG A 1 595 ? -30.551 -2.991 -0.296 1.00 66.31 595 ARG A O 1
#

Mean predicted aligned error: 5.67 Å

Secondary structure (DSSP, 8-state):
--EEEEEETTTTEEEEEEE-TT-EESS--HHHHHHHHHHHHHHTTSS-TT-EEEPPHHHHHT-TT--S--TT-EEEHHHHHHHHHHH--HHHHHHHHHHHHHHHS--HHHHHTTSTTHHHHTTT-SSTT---BTTB---EEHHHHHHHHHHHHTS-HHHHGGGG--EEEETTEEEE---HHHHTTSSSEEEEESTTS-EEEEE-SSEEEEEES-SSHHHHHHHHHHHHHT--HHHHSS--SSPPPEEEE--SS-EEEEEEEEE--HHHHHHHHHTT---HHHHH-TTTTTTTTHHHHTTSSEEEEEE-SEE-S-TT--GGGGT-S---EE-HHHHHHHHHHTT--EEE--SSSTTTTHHHHHHHHHHHHHHTT-EEESEESSHHHHTPPEEEEETTEEEEEEEEEE--HHHHHTS--S-BTTB-EEPEESHHHHHHHHHHHHH-TTSEEEEEEE-S-TTPPPPHHHHHHHHHHHHHT-SEEE-BSSSSB--EEEETTEEEES-B-EEEE-S---TTT-TTSB-EEEEEEEEE-SSEEEEEEEEEE--HHHHTT--EEPPHHHHHHHHHHHHHTT---TT-EEETTTTEEEEEEE-

Solvent-accessible surface area (backbone atoms only — not comparable to full-atom values): 30551 Å² total; per-residue (Å²): 110,31,28,32,38,32,29,34,66,87,78,71,40,77,78,46,78,40,49,38,89,84,39,67,42,82,26,32,47,11,38,59,54,48,51,47,50,51,51,50,34,38,73,70,59,66,40,47,60,75,45,68,41,69,37,45,63,75,62,44,69,76,42,82,82,66,76,78,73,52,74,72,37,78,45,30,43,48,56,48,49,38,45,33,36,8,62,52,43,46,64,44,39,52,52,51,44,49,45,47,27,75,67,64,78,45,58,61,71,60,54,50,71,67,39,89,66,29,84,79,40,51,55,16,50,80,45,57,45,16,70,75,44,99,91,49,87,30,43,43,40,65,66,53,49,51,56,53,40,55,62,51,69,69,46,56,69,80,60,44,52,60,35,53,48,32,55,42,75,48,90,94,40,82,41,56,33,69,60,68,47,42,78,69,68,74,28,59,19,45,48,51,33,63,100,51,31,14,29,37,39,33,31,48,100,55,37,40,36,38,36,39,59,27,81,25,47,62,51,35,42,47,52,49,45,24,62,74,70,73,49,67,44,52,62,54,63,32,49,62,94,56,83,64,52,73,48,75,48,85,49,93,74,39,37,37,31,44,38,18,31,29,28,88,26,55,56,46,44,58,53,29,56,77,65,77,43,91,46,61,54,83,76,63,33,72,51,50,38,43,61,76,45,34,75,57,36,67,70,42,78,38,32,35,32,35,38,51,36,15,28,36,92,61,80,77,72,36,81,41,70,84,77,42,98,74,63,32,40,35,55,48,68,64,50,53,51,31,37,52,74,44,41,51,44,33,40,36,31,13,44,93,22,21,36,32,38,37,59,64,19,38,53,44,25,52,51,53,32,55,74,68,70,38,47,70,35,2,46,25,58,17,53,45,47,3,52,42,38,40,36,39,39,40,88,46,50,39,40,34,39,39,38,17,16,63,68,52,68,60,48,50,72,75,60,53,32,46,33,37,83,87,28,43,21,24,15,47,55,46,63,53,46,38,39,31,43,33,34,48,36,68,79,37,70,82,45,47,29,36,35,39,36,22,40,79,45,75,44,52,74,86,44,73,66,55,55,53,51,50,54,49,43,42,76,26,49,35,50,31,35,51,19,23,62,12,65,13,40,41,35,34,40,65,57,97,86,23,51,32,38,59,10,26,3,26,43,53,44,46,49,78,69,61,52,90,82,27,80,86,31,39,59,30,13,30,37,40,34,38,36,52,40,84,62,40,32,41,31,37,40,38,47,27,38,44,43,23,81,78,47,68,51,31,31,36,75,54,50,71,70,52,39,53,51,49,54,52,50,32,51,75,60,66,29,55,57,87,82,43,46,79,39,71,90,79,50,28,41,34,39,74,46,84,111

Organism: NCBI:txid267363

Sequence (595 aa):
MSLAQKYDLEQHKICQSIGDEQTVVEAGLGNVATLLIFLRLMSDQKILPTTTLIVTDELLKRDKRTSLFSVNEKVNARQLLNLMLATSEPIVALAICQMVREQTARKMSSWYRSLPGYESLKGALANQTGRVRQTVKQTYSGQDLITLGILLSNLPPEDLDLLHQTDVVQHEKYFYASTMLVKKGQLLGGYFWGQNGDSAIAFDRRYLYVVLGATSSYDREVVLAQLVHQKTTALQNGDSDYATPQLAVTAKEPTIAIIGDVYPGEFYTARRQKRNRWDPLVTQGYNYTFEKLQSYLQQTDLNIFNMESALVDDLKDSRLWKLKKFVLGSQPQPTLAAFKQANLNVALMANNHGADYEESGLRESVKYLDQAKMTHIGVGRDIDEATVPLRIKTGQGTLTVFNGYWYNDRNYRQLNVYPLIDKWGVAPITGILLAKIKKERQDHPQNLIVVSPHWGVDFRDVTTKQRRLAKQLVAAGADMIVGHGAHALQGIEMLDGHPVIYGLGNAFFNSDGEFATYPTALPYGGFWEIHLGKQTVGCTLQFIRTNNQVTKFQPNWVTAADFEQIIQGLIQKKSDLSGWNINREDQSLQFNLGR

InterPro domains:
  IPR012338 Beta-lactamase/transpeptidase-like [G3DSA:3.40.710.10] (4-253)
  IPR012338 Beta-lactamase/transpeptidase-like [SSF56601] (7-228)
  IPR019079 Capsule synthesis protein, CapA [PF09587] (255-510)
  IPR019079 Capsule synthesis protein, CapA [SM00854] (255-511)
  IPR019079 Capsule synthesis protein, CapA [cd07381] (256-509)
  IPR029052 Metallo-dependent phosphatase-like [G3DSA:3.60.21.10] (297-518)
  IPR029052 Metallo-dependent phosphatase-like [SSF56300] (255-510)
  IPR052169 Cell Wall Biosynthesis Accessory Protein [PTHR33393] (223-532)

Radius of gyration: 27.06 Å; Cα contacts (8 Å, |Δi|>4): 1370; chains: 1; bounding box: 67×48×78 Å

Nearest PDB structures (foldseek):
  8itg-assembly1_A  TM=6.996E-01  e=1.125E-18  Streptomyces griseorubiginosus
  8gq9-assembly1_A  TM=6.885E-01  e=1.343E-18  Streptomyces sp.
  8gqb-assembly1_A  TM=7.018E-01  e=4.655E-18  Streptomyces sp.
  8ith-assembly1_A  TM=6.871E-01  e=5.559E-18  Streptomyces griseorubiginosus
  3p98-assembly2_B  TM=5.870E-01  e=1.355E-05  Morganella morganii

Foldseek 3Di:
DKKKWKAFLVVRGTPDIADDQPDKDFWACLLLLLLLVLLVCCLVVLFPQAQWDFADPVLCVVPVPDPQDDHRDIDGSLRLNLCCQQPLDLSSLSSSQVSCCVSPVDGSVVVLVVQVVSVVRVLRNVDNSRGRDPVRTHMDGQVNLVSSLSSNLPRDLVSLLSQLNFWDAGPNDITGNDQVCSVVVLWSHWGFDDPQSQWIWTHDPGITMIMGRFQHVVSVNQSVLCVSVVNHALGRQLHFPDDFAEAEQADPWAKAKEWAAAALQVVQVVVCVVVVHDDCCVPVNSQQQLVQVLVVLVVHRAYAYEYQAFADCDQVQFPCVVPDPDAGYDHLVRNLVNCVSSRHAEYEQAEPHNQSNHQVSVVVRVVSCVVSNGHYAQKDQAQRRNQRWHWYHYPQAIETEGEAEEDDPCCVPVVVAHGHVRGIHGHHLGVSSLSNLLSCCVVPVRYAYEYEYEDDDALDEDDPSLVVSVQSNVVSPHQEYEYHHNQAFYAWEQDPNHIYRHYQHHRQYRHQGDCVVRVLGQQKGWMWIWTRHNWKIKIKIFIWGRNCVVCVSHIHGDDLVSLVVVVVSNVVSVHPLVQWDCDSVRSITMHMDGD

pLDDT: mean 93.06, std 6.76, range [54.59, 98.88]